Protein AF-Q090S7-F1 (afdb_monomer)

Organism: Stigmatella aurantiaca (strain DW4/3-1) (NCBI:txid378806)

Mean predicted aligned error: 11.36 Å

InterPro domains:
  IPR011989 Armadillo-like helical [G3DSA:1.25.10.10] (69-239)
  IPR016024 Armadillo-type fold [SSF48371] (93-215)

Structure (mmCIF, N/CA/C/O backbone):
data_AF-Q090S7-F1
#
_entry.id   AF-Q090S7-F1
#
loop_
_atom_site.group_PDB
_atom_site.id
_atom_site.type_symbol
_atom_site.label_atom_id
_atom_site.label_alt_id
_atom_site.label_comp_id
_atom_site.label_asym_id
_atom_site.label_entity_id
_atom_site.label_seq_id
_atom_site.pdbx_PDB_ins_code
_atom_site.Cartn_x
_atom_site.Cartn_y
_atom_site.Cartn_z
_atom_site.occupancy
_atom_site.B_iso_or_equiv
_atom_site.auth_seq_id
_atom_site.auth_comp_id
_atom_site.auth_asym_id
_atom_site.auth_atom_id
_atom_site.pdbx_PDB_model_num
ATOM 1 N N . MET A 1 1 ? 1.433 -9.377 -43.736 1.00 37.47 1 MET A N 1
ATOM 2 C CA . MET A 1 1 ? 1.758 -10.813 -43.854 1.00 37.47 1 MET A CA 1
ATOM 3 C C . MET A 1 1 ? 2.656 -11.181 -42.688 1.00 37.47 1 MET A C 1
ATOM 5 O O . MET A 1 1 ? 3.766 -10.671 -42.627 1.00 37.47 1 MET A O 1
ATOM 9 N N . ARG A 1 2 ? 2.155 -11.961 -41.722 1.00 38.75 2 ARG A N 1
ATOM 10 C CA . ARG A 1 2 ? 3.021 -12.637 -40.747 1.00 38.75 2 ARG A CA 1
ATOM 11 C C . ARG A 1 2 ? 3.728 -13.763 -41.515 1.00 38.75 2 ARG A C 1
ATOM 13 O O . ARG A 1 2 ? 3.031 -14.454 -42.251 1.00 38.75 2 ARG A O 1
ATOM 20 N N . PRO A 1 3 ? 5.058 -13.921 -41.447 1.00 46.69 3 PRO A N 1
ATOM 21 C CA . PRO A 1 3 ? 5.683 -15.115 -41.988 1.00 46.69 3 PRO A CA 1
ATOM 22 C C . PRO A 1 3 ? 5.254 -16.281 -41.092 1.00 46.69 3 PRO A C 1
ATOM 24 O O . PRO A 1 3 ? 5.598 -16.301 -39.915 1.00 46.69 3 PRO A O 1
ATOM 27 N N . ASP A 1 4 ? 4.494 -17.228 -41.638 1.00 47.59 4 ASP A N 1
ATOM 28 C CA . ASP A 1 4 ? 4.005 -18.429 -40.939 1.00 47.59 4 ASP A CA 1
ATOM 29 C C . ASP A 1 4 ? 5.113 -19.469 -40.653 1.00 47.59 4 ASP A C 1
ATOM 31 O O . ASP A 1 4 ? 4.832 -20.613 -40.309 1.00 47.59 4 ASP A O 1
ATOM 35 N N . PHE A 1 5 ? 6.388 -19.081 -40.751 1.00 56.03 5 PHE A N 1
ATOM 36 C CA . PHE A 1 5 ? 7.505 -19.874 -40.248 1.00 56.03 5 PHE A CA 1
ATOM 37 C C . PHE A 1 5 ? 7.880 -19.365 -38.861 1.00 56.03 5 PHE A C 1
ATOM 39 O O . PHE A 1 5 ? 8.678 -18.441 -38.703 1.00 56.03 5 PHE A O 1
ATOM 46 N N . VAL A 1 6 ? 7.277 -19.979 -37.845 1.00 60.69 6 VAL A N 1
ATOM 47 C CA . VAL A 1 6 ? 7.811 -19.925 -36.487 1.00 60.69 6 VAL A CA 1
ATOM 48 C C . VAL A 1 6 ? 9.142 -20.672 -36.521 1.00 60.69 6 VAL A C 1
ATOM 50 O O . VAL A 1 6 ? 9.173 -21.898 -36.526 1.00 60.69 6 VAL A O 1
ATOM 53 N N . ASP A 1 7 ? 10.238 -19.928 -36.642 1.00 76.06 7 ASP A N 1
ATOM 54 C CA . ASP A 1 7 ? 11.586 -20.486 -36.608 1.00 76.06 7 ASP A CA 1
ATOM 55 C C . ASP A 1 7 ? 11.808 -21.152 -35.240 1.00 76.06 7 ASP A C 1
ATOM 57 O O . ASP A 1 7 ? 11.792 -20.487 -34.196 1.00 76.06 7 ASP A O 1
ATOM 61 N N . GLU A 1 8 ? 11.980 -22.478 -35.246 1.00 83.19 8 GLU A N 1
ATOM 62 C CA . GLU A 1 8 ? 12.163 -23.294 -34.042 1.00 83.19 8 GLU A CA 1
ATOM 63 C C . GLU A 1 8 ? 13.305 -22.770 -33.164 1.00 83.19 8 GLU A C 1
ATOM 65 O O . GLU A 1 8 ? 13.221 -22.853 -31.938 1.00 83.19 8 GLU A O 1
ATOM 70 N N . ALA A 1 9 ? 14.340 -22.163 -33.760 1.00 82.94 9 ALA A N 1
ATOM 71 C CA . ALA A 1 9 ? 15.466 -21.609 -33.019 1.00 82.94 9 ALA A CA 1
ATOM 72 C C . ALA A 1 9 ? 15.075 -20.393 -32.162 1.00 82.94 9 ALA A C 1
ATOM 74 O O . ALA A 1 9 ? 15.676 -20.163 -31.109 1.00 82.94 9 ALA A O 1
ATOM 75 N N . TRP A 1 10 ? 14.083 -19.605 -32.589 1.00 85.44 10 TRP A N 1
ATOM 76 C CA . TRP A 1 10 ? 13.577 -18.479 -31.805 1.00 85.44 10 TRP A CA 1
ATOM 77 C C . TRP A 1 10 ? 12.694 -18.948 -30.647 1.00 85.44 10 TRP A C 1
ATOM 79 O O . TRP A 1 10 ? 12.924 -18.521 -29.514 1.00 85.44 10 TRP A O 1
ATOM 89 N N . GLU A 1 11 ? 11.724 -19.832 -30.901 1.00 87.62 11 GLU A N 1
ATOM 90 C CA . GLU A 1 11 ? 10.866 -20.360 -29.829 1.00 87.62 11 GLU A CA 1
ATOM 91 C C . GLU A 1 11 ? 11.691 -21.114 -28.788 1.00 87.62 11 GLU A C 1
ATOM 93 O O . GLU A 1 11 ? 11.470 -20.973 -27.584 1.00 87.62 11 GLU A O 1
ATOM 98 N N . ASP A 1 12 ? 12.701 -21.865 -29.226 1.00 90.00 12 ASP A N 1
ATOM 99 C CA . ASP A 1 12 ? 13.604 -22.538 -28.307 1.00 90.00 12 ASP A CA 1
ATOM 100 C C . ASP A 1 12 ? 14.390 -21.548 -27.437 1.00 90.00 12 ASP A C 1
ATOM 102 O O . ASP A 1 12 ? 14.407 -21.673 -26.209 1.00 90.00 12 ASP A O 1
ATOM 106 N N . ALA A 1 13 ? 14.959 -20.497 -28.036 1.00 90.69 13 ALA A N 1
ATOM 107 C CA . ALA A 1 13 ? 15.647 -19.451 -27.286 1.00 90.69 13 ALA A CA 1
ATOM 108 C C . ALA A 1 13 ? 14.707 -18.705 -26.324 1.00 90.69 13 ALA A C 1
ATOM 110 O O . ALA A 1 13 ? 15.123 -18.345 -25.222 1.00 90.69 13 ALA A O 1
ATOM 111 N N . ARG A 1 14 ? 13.443 -18.491 -26.711 1.00 91.31 14 ARG A N 1
ATOM 112 C CA . ARG A 1 14 ? 12.418 -17.848 -25.880 1.00 91.31 14 ARG A CA 1
ATOM 113 C C . ARG A 1 14 ? 12.047 -18.712 -24.679 1.00 91.31 14 ARG A C 1
ATOM 115 O O . ARG A 1 14 ? 11.998 -18.191 -23.568 1.00 91.31 14 ARG A O 1
ATOM 122 N N . ARG A 1 15 ? 11.841 -20.019 -24.872 1.00 92.88 15 ARG A N 1
ATOM 123 C CA . ARG A 1 15 ? 11.535 -20.969 -23.785 1.00 92.88 15 ARG A CA 1
ATOM 124 C C . ARG A 1 15 ? 12.667 -21.084 -22.766 1.00 92.88 15 ARG A C 1
ATOM 126 O O . ARG A 1 15 ? 12.407 -21.278 -21.583 1.00 92.88 15 ARG A O 1
ATOM 133 N N . HIS A 1 16 ? 13.912 -20.931 -23.210 1.00 94.06 16 HIS A N 1
ATOM 134 C CA . HIS A 1 16 ? 15.096 -20.994 -22.349 1.00 94.06 16 HIS A CA 1
ATOM 135 C C . HIS A 1 16 ? 15.574 -19.621 -21.842 1.00 94.06 16 HIS A C 1
ATOM 137 O O . HIS A 1 16 ? 16.568 -19.540 -21.104 1.00 94.06 16 HIS A O 1
ATOM 143 N N . ALA A 1 17 ? 14.894 -18.533 -22.216 1.00 95.38 17 ALA A N 1
ATOM 144 C CA . ALA A 1 17 ? 15.230 -17.191 -21.768 1.00 95.38 17 ALA A CA 1
ATOM 145 C C . ALA A 1 17 ? 14.961 -17.061 -20.266 1.00 95.38 17 ALA A C 1
ATOM 147 O O . ALA A 1 17 ? 13.863 -17.311 -19.778 1.00 95.38 17 ALA A O 1
ATOM 148 N N . ARG A 1 18 ? 15.997 -16.666 -19.527 1.00 97.25 18 ARG A N 1
ATOM 149 C CA . ARG A 1 18 ? 15.957 -16.546 -18.071 1.00 97.25 18 ARG A CA 1
ATOM 150 C C . ARG A 1 18 ? 16.091 -15.074 -17.671 1.00 97.25 18 ARG A C 1
ATOM 152 O O . ARG A 1 18 ? 17.114 -14.479 -18.024 1.00 97.25 18 ARG A O 1
ATOM 159 N N . PRO A 1 19 ? 15.107 -14.479 -16.970 1.00 96.19 19 PRO A N 1
ATOM 160 C CA . PRO A 1 19 ? 15.113 -13.051 -16.628 1.00 96.19 19 PRO A CA 1
ATOM 161 C C . PRO A 1 19 ? 16.243 -12.653 -15.662 1.00 96.19 19 PRO A C 1
ATOM 163 O O . PRO A 1 19 ? 16.649 -11.493 -15.614 1.00 96.19 19 PRO A O 1
ATOM 166 N N . ASP A 1 20 ? 16.797 -13.620 -14.934 1.00 96.38 20 ASP A N 1
ATOM 167 C CA . ASP A 1 20 ? 17.920 -13.479 -14.008 1.00 96.38 20 ASP A CA 1
ATOM 168 C C . ASP A 1 20 ? 19.297 -13.631 -14.681 1.00 96.38 20 ASP A C 1
ATOM 170 O O . ASP A 1 20 ? 20.325 -13.339 -14.068 1.00 96.38 20 ASP A O 1
ATOM 174 N N . GLN A 1 21 ? 19.356 -14.015 -15.965 1.00 97.50 21 GLN A N 1
ATOM 175 C CA . GLN A 1 21 ? 20.612 -14.283 -16.673 1.00 97.50 21 GLN A CA 1
ATOM 176 C C . GLN A 1 21 ? 20.752 -13.477 -17.971 1.00 97.50 21 GLN A C 1
ATOM 178 O O . GLN A 1 21 ? 20.300 -13.893 -19.039 1.00 97.50 21 GLN A O 1
ATOM 183 N N . LEU A 1 22 ? 21.524 -12.384 -17.923 1.00 97.19 22 LEU A N 1
ATOM 184 C CA . LEU A 1 22 ? 21.774 -11.516 -19.086 1.00 97.19 22 LEU A CA 1
ATOM 185 C C . LEU A 1 22 ? 22.360 -12.275 -20.290 1.00 97.19 22 LEU A C 1
ATOM 187 O O . LEU A 1 22 ? 22.026 -11.979 -21.433 1.00 97.19 22 LEU A O 1
ATOM 191 N N . ALA A 1 23 ? 23.213 -13.277 -20.054 1.00 96.94 23 ALA A N 1
ATOM 192 C CA . ALA A 1 23 ? 23.755 -14.118 -21.123 1.00 96.94 23 ALA A CA 1
ATOM 193 C C . ALA A 1 23 ? 22.663 -14.935 -21.838 1.00 96.94 23 ALA A C 1
ATOM 195 O O . ALA A 1 23 ? 22.753 -15.134 -23.048 1.00 96.94 23 ALA A O 1
ATOM 196 N N . SER A 1 24 ? 21.623 -15.373 -21.116 1.00 96.94 24 SER A N 1
ATOM 197 C CA . SER A 1 24 ? 20.470 -16.049 -21.719 1.00 96.94 24 SER A CA 1
ATOM 198 C C . SER A 1 24 ? 19.667 -15.090 -22.594 1.00 96.94 24 SER A C 1
ATOM 200 O O . SER A 1 24 ? 19.381 -15.399 -23.749 1.00 96.94 24 SER A O 1
ATOM 202 N N . LEU A 1 25 ? 19.412 -13.875 -22.102 1.00 97.50 25 LEU A N 1
ATOM 203 C CA . LEU A 1 25 ? 18.693 -12.852 -22.866 1.00 97.50 25 LEU A CA 1
ATOM 204 C C . LEU A 1 25 ? 19.475 -12.371 -24.099 1.00 97.50 25 LEU A C 1
ATOM 206 O O . LEU A 1 25 ? 18.881 -12.093 -25.135 1.00 97.50 25 LEU A O 1
ATOM 210 N N . ARG A 1 26 ? 20.812 -12.350 -24.043 1.00 96.75 26 ARG A N 1
ATOM 211 C CA . ARG A 1 26 ? 21.661 -12.077 -25.217 1.00 96.75 26 ARG A CA 1
ATOM 212 C C . ARG A 1 26 ? 21.597 -13.185 -26.269 1.00 96.75 26 ARG A C 1
ATOM 214 O O . ARG A 1 26 ? 21.623 -12.885 -27.458 1.00 96.75 26 ARG A O 1
ATOM 221 N N . ARG A 1 27 ? 21.484 -14.457 -25.868 1.00 95.44 27 ARG A N 1
ATOM 222 C CA . ARG A 1 27 ? 21.245 -15.557 -26.824 1.00 95.44 27 ARG A CA 1
ATOM 223 C C . ARG A 1 27 ? 19.881 -15.420 -27.499 1.00 95.44 27 ARG A C 1
ATOM 225 O O . ARG A 1 27 ? 19.795 -15.629 -28.707 1.00 95.44 27 ARG A O 1
ATOM 232 N N . LEU A 1 28 ? 18.853 -15.022 -26.744 1.00 95.25 28 LEU A N 1
ATOM 233 C CA . LEU A 1 28 ? 17.538 -14.690 -27.296 1.00 95.25 28 LEU A CA 1
ATOM 234 C C . LEU A 1 28 ? 17.637 -13.542 -28.312 1.00 95.25 28 LEU A C 1
ATOM 236 O O . LEU A 1 28 ? 17.172 -13.688 -29.438 1.00 95.25 28 LEU A O 1
ATOM 240 N N . GLU A 1 29 ? 18.309 -12.443 -27.964 1.00 94.56 29 GLU A N 1
ATOM 241 C CA . GLU A 1 29 ? 18.559 -11.322 -28.883 1.00 94.56 29 GLU A CA 1
ATOM 242 C C . GLU A 1 29 ? 19.267 -11.782 -30.173 1.00 94.56 29 GLU A C 1
ATOM 244 O O . GLU A 1 29 ? 18.841 -11.446 -31.276 1.00 94.56 29 GLU A O 1
ATOM 2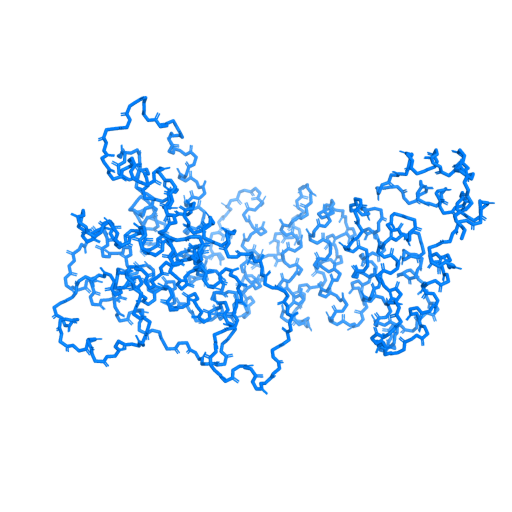49 N N . GLN A 1 30 ? 20.305 -12.616 -30.067 1.00 93.25 30 GLN A N 1
ATOM 250 C CA . GLN A 1 30 ? 21.017 -13.165 -31.228 1.00 93.25 30 GLN A CA 1
ATOM 251 C C . GLN A 1 30 ? 20.150 -14.091 -32.091 1.00 93.25 30 GLN A C 1
ATOM 253 O O . GLN A 1 30 ? 20.327 -14.137 -33.308 1.00 93.25 30 GLN A O 1
ATOM 258 N N . ALA A 1 31 ? 19.236 -14.860 -31.492 1.00 92.81 31 ALA A N 1
ATOM 259 C CA . ALA A 1 31 ? 18.265 -15.651 -32.245 1.00 92.81 31 ALA A CA 1
ATOM 260 C C . ALA A 1 31 ? 17.322 -14.734 -33.040 1.00 92.81 31 ALA A C 1
ATOM 262 O O . ALA A 1 31 ? 17.132 -14.945 -34.234 1.00 92.81 31 ALA A O 1
ATOM 263 N N . LEU A 1 32 ? 16.824 -13.651 -32.438 1.00 90.19 32 LEU A N 1
ATOM 264 C CA . LEU A 1 32 ? 15.970 -12.674 -33.128 1.00 90.19 32 LEU A CA 1
ATOM 265 C C . LEU A 1 32 ? 16.666 -12.025 -34.325 1.00 90.19 32 LEU A C 1
ATOM 267 O O . LEU A 1 32 ? 16.076 -11.910 -35.394 1.00 90.19 32 LEU A O 1
ATOM 271 N N . VAL A 1 33 ? 17.939 -11.654 -34.167 1.00 90.62 33 VAL A N 1
ATOM 272 C CA . VAL A 1 33 ? 18.733 -11.094 -35.269 1.00 90.62 33 VAL A CA 1
ATOM 273 C C . VAL A 1 33 ? 18.883 -12.103 -36.410 1.00 90.62 33 VAL A C 1
ATOM 275 O O . VAL A 1 33 ? 18.708 -11.732 -37.567 1.00 90.62 33 VAL A O 1
ATOM 278 N N . ARG A 1 34 ? 19.157 -13.379 -36.103 1.00 92.31 34 ARG A N 1
ATOM 279 C CA . ARG A 1 34 ? 19.299 -14.442 -37.117 1.00 92.31 34 ARG A CA 1
ATOM 280 C C . ARG A 1 34 ? 17.997 -14.732 -37.862 1.00 92.31 34 ARG A C 1
ATOM 282 O O . ARG A 1 34 ? 18.028 -14.926 -39.069 1.00 92.31 34 ARG A O 1
ATOM 289 N N . THR A 1 35 ? 16.877 -14.731 -37.146 1.00 91.19 35 THR A N 1
ATOM 290 C CA . THR A 1 35 ? 15.538 -14.998 -37.702 1.00 91.19 35 THR A CA 1
ATOM 291 C C . THR A 1 35 ? 14.926 -13.783 -38.406 1.00 91.19 35 THR A C 1
ATOM 293 O O . THR A 1 35 ? 13.879 -13.889 -39.041 1.00 91.19 35 THR A O 1
ATOM 296 N N . GLY A 1 36 ? 15.556 -12.607 -38.298 1.00 91.19 36 GLY A N 1
ATOM 297 C CA . GLY A 1 36 ? 15.023 -11.358 -38.838 1.00 91.19 36 GLY A CA 1
ATOM 298 C C . GLY A 1 36 ? 13.759 -10.873 -38.122 1.00 91.19 36 GLY A C 1
ATOM 299 O O . GLY A 1 36 ? 13.006 -10.080 -38.692 1.00 91.19 36 GLY A O 1
ATOM 300 N N . TRP A 1 37 ? 13.507 -11.336 -36.892 1.00 91.50 37 TRP A N 1
ATOM 301 C CA . TRP A 1 37 ? 12.331 -10.941 -36.124 1.00 91.50 37 TRP A CA 1
ATOM 302 C C . TRP A 1 37 ? 12.320 -9.436 -35.847 1.00 91.50 37 TRP A C 1
ATOM 304 O O . TRP A 1 37 ? 13.340 -8.823 -35.516 1.00 91.50 37 TRP A O 1
ATOM 314 N N . ARG A 1 38 ? 11.133 -8.835 -35.965 1.00 92.00 38 ARG A N 1
ATOM 315 C CA . ARG A 1 38 ? 10.913 -7.394 -35.833 1.00 92.00 38 ARG A CA 1
ATOM 316 C C . ARG A 1 38 ? 9.590 -7.119 -35.116 1.00 92.00 38 ARG A C 1
ATOM 318 O O . ARG A 1 38 ? 8.535 -7.526 -35.601 1.00 92.00 38 ARG A O 1
ATOM 325 N N . GLN A 1 39 ? 9.624 -6.349 -34.029 1.00 89.25 39 GLN A N 1
ATOM 326 C CA . GLN A 1 39 ? 8.426 -5.808 -33.384 1.00 89.25 39 GLN A CA 1
ATOM 327 C C . GLN A 1 39 ? 7.930 -4.616 -34.194 1.00 89.25 39 GLN A C 1
ATOM 329 O O . GLN A 1 39 ? 8.621 -3.602 -34.298 1.00 89.25 39 GLN A O 1
ATOM 334 N N . ARG A 1 40 ? 6.753 -4.749 -34.816 1.00 89.88 40 ARG A N 1
ATOM 335 C CA . ARG A 1 40 ? 6.168 -3.729 -35.711 1.00 89.88 40 ARG A CA 1
ATOM 336 C C . ARG A 1 40 ? 7.181 -3.160 -36.726 1.00 89.88 40 ARG A C 1
ATOM 338 O O . ARG A 1 40 ? 7.238 -1.959 -36.967 1.00 89.88 40 ARG A O 1
ATOM 345 N N . GLY A 1 41 ? 7.998 -4.040 -37.311 1.00 92.12 41 GLY A N 1
ATOM 346 C CA . GLY A 1 41 ? 8.968 -3.688 -38.357 1.00 92.12 41 GLY A CA 1
ATOM 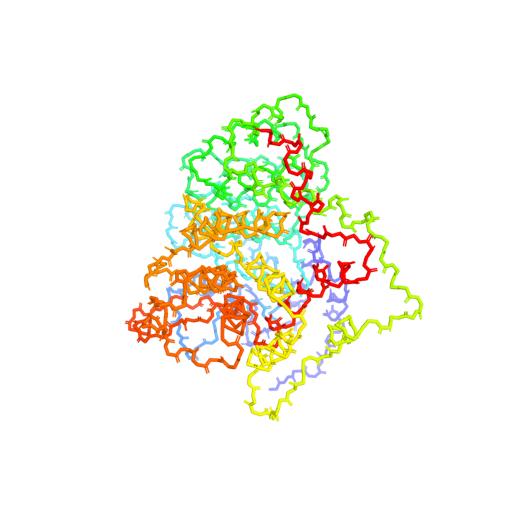347 C C . GLY A 1 41 ? 10.359 -3.258 -37.871 1.00 92.12 41 GLY A C 1
ATOM 348 O O . GLY A 1 41 ? 11.251 -3.098 -38.703 1.00 92.12 41 GLY A O 1
ATOM 349 N N . LYS A 1 42 ? 10.602 -3.149 -36.558 1.00 94.19 42 LYS A N 1
ATOM 350 C CA . LYS A 1 42 ? 11.914 -2.772 -36.004 1.00 94.19 42 LYS A CA 1
ATOM 351 C C . LYS A 1 42 ? 12.409 -3.747 -34.938 1.00 94.19 42 LYS A C 1
ATOM 353 O O . LYS A 1 42 ? 11.635 -4.427 -34.269 1.00 94.19 42 LYS A O 1
ATOM 358 N N . THR A 1 43 ? 13.720 -3.828 -34.788 1.00 95.00 43 THR A N 1
ATOM 359 C CA . THR A 1 43 ? 14.398 -4.546 -33.706 1.00 95.00 43 THR A CA 1
ATOM 360 C C . THR A 1 43 ? 14.357 -3.724 -32.412 1.00 95.00 43 THR A C 1
ATOM 362 O O . THR A 1 43 ? 14.213 -2.500 -32.470 1.00 95.00 43 THR A O 1
ATOM 365 N N . PRO A 1 44 ? 14.554 -4.337 -31.231 1.00 95.12 44 PRO A N 1
ATOM 366 C CA . PRO A 1 44 ? 14.646 -3.581 -29.982 1.00 95.12 44 PRO A CA 1
ATOM 367 C C . PRO A 1 44 ? 15.740 -2.498 -29.998 1.00 95.12 44 PRO A C 1
ATOM 369 O O . PRO A 1 44 ? 15.547 -1.417 -29.455 1.00 95.12 44 PRO A O 1
ATOM 372 N N . ARG A 1 45 ? 16.875 -2.725 -30.673 1.00 94.81 45 ARG A N 1
ATOM 373 C CA . ARG A 1 45 ? 17.946 -1.715 -30.797 1.00 94.81 45 ARG A CA 1
ATOM 374 C C . ARG A 1 45 ? 17.567 -0.542 -31.701 1.00 94.81 45 ARG A C 1
ATOM 376 O O . ARG A 1 45 ? 17.969 0.588 -31.428 1.00 94.81 45 ARG A O 1
ATOM 383 N N . GLU A 1 46 ? 16.793 -0.792 -32.752 1.00 94.25 46 GLU A N 1
ATOM 384 C CA . GLU A 1 46 ? 16.229 0.263 -33.603 1.00 94.25 46 GLU A CA 1
ATOM 385 C C . GLU A 1 46 ? 15.176 1.071 -32.828 1.00 94.25 46 GLU A C 1
ATOM 387 O O . GLU A 1 46 ? 15.254 2.296 -32.813 1.00 94.25 46 GLU A O 1
ATOM 392 N N . TRP A 1 47 ? 14.268 0.412 -32.093 1.00 94.56 47 TRP A N 1
ATOM 393 C CA . TRP A 1 47 ? 13.312 1.101 -31.212 1.00 94.56 47 TRP A CA 1
ATOM 394 C C . TRP A 1 47 ? 14.002 1.939 -30.136 1.00 94.56 47 TRP A C 1
ATOM 396 O O . TRP A 1 47 ? 13.616 3.078 -29.895 1.00 94.56 47 TRP A O 1
ATOM 406 N N . LEU A 1 48 ? 15.066 1.417 -29.528 1.00 92.56 48 LEU A N 1
ATOM 407 C CA . LEU A 1 48 ? 15.876 2.155 -28.564 1.00 92.56 48 LEU A CA 1
ATOM 408 C C . LEU A 1 48 ? 16.581 3.357 -29.206 1.00 92.56 48 LEU A C 1
ATOM 410 O O . LEU A 1 48 ? 16.663 4.422 -28.605 1.00 92.56 48 LEU A O 1
ATOM 414 N N . SER A 1 49 ? 17.058 3.217 -30.442 1.00 90.81 49 SER A N 1
ATOM 415 C CA . SER A 1 49 ? 17.660 4.327 -31.186 1.00 90.81 49 SER A CA 1
ATOM 416 C C . SER A 1 49 ? 16.626 5.416 -31.495 1.00 90.81 49 SER A C 1
ATOM 418 O O . SER A 1 49 ? 16.929 6.601 -31.392 1.00 90.81 49 SER A O 1
ATOM 420 N N . GLU A 1 50 ? 15.380 5.049 -31.796 1.00 90.19 50 GLU A N 1
ATOM 421 C CA . GLU A 1 50 ? 14.287 6.016 -31.955 1.00 90.19 50 GLU A CA 1
ATOM 422 C C . GLU A 1 50 ? 13.873 6.673 -30.645 1.00 90.19 50 GLU A C 1
ATOM 424 O O . GLU A 1 50 ? 13.648 7.883 -30.623 1.00 90.19 50 GLU A O 1
ATOM 429 N N . LEU A 1 51 ? 13.849 5.913 -29.547 1.00 86.31 51 LEU A N 1
ATOM 430 C CA . LEU A 1 51 ? 13.650 6.453 -28.204 1.00 86.31 51 LEU A CA 1
ATOM 431 C C . LEU A 1 51 ? 14.694 7.539 -27.900 1.00 86.31 51 LEU A C 1
ATOM 433 O O . LEU A 1 51 ? 14.357 8.613 -27.411 1.00 86.31 51 LEU A O 1
ATOM 437 N N . VAL A 1 52 ? 15.957 7.295 -28.268 1.00 83.62 52 VAL A N 1
ATOM 438 C CA . VAL A 1 52 ? 17.050 8.270 -28.132 1.00 83.62 52 VAL A CA 1
ATOM 439 C C . VAL A 1 52 ? 16.823 9.507 -28.998 1.00 83.62 52 VAL A C 1
ATOM 441 O O . VAL A 1 52 ? 17.205 10.608 -28.590 1.00 83.62 52 VAL A O 1
ATOM 444 N N . LEU A 1 53 ? 16.240 9.354 -30.190 1.00 81.56 53 LEU A N 1
ATOM 445 C CA . LEU A 1 53 ? 16.085 10.422 -31.179 1.00 81.56 53 LEU A CA 1
ATOM 446 C C . LEU A 1 53 ? 14.853 11.303 -30.960 1.00 81.56 53 LEU A C 1
ATOM 448 O O . LEU A 1 53 ? 14.940 12.487 -31.288 1.00 81.56 53 LEU A O 1
ATOM 452 N N . LEU A 1 54 ? 13.763 10.783 -30.391 1.00 75.38 54 LEU A N 1
ATOM 453 C CA . LEU A 1 54 ? 12.493 11.496 -30.237 1.00 75.38 54 LEU A CA 1
ATOM 454 C C . LEU A 1 54 ? 12.450 12.339 -28.949 1.00 75.38 54 LEU A C 1
ATOM 456 O O . LEU A 1 54 ? 12.336 11.795 -27.854 1.00 75.38 54 LEU A O 1
ATOM 460 N N . PRO A 1 55 ? 12.484 13.684 -29.039 1.00 56.19 55 PRO A N 1
ATOM 461 C CA . PRO A 1 55 ? 12.427 14.543 -27.859 1.00 56.19 55 PRO A CA 1
ATOM 462 C C . PRO A 1 55 ? 10.997 14.770 -27.334 1.00 56.19 55 PRO A C 1
ATOM 464 O O . PRO A 1 55 ? 10.848 15.369 -26.271 1.00 56.19 55 PRO A O 1
ATOM 467 N N . LYS A 1 56 ? 9.948 14.372 -28.076 1.00 62.62 56 LYS A N 1
ATOM 468 C CA . LYS A 1 56 ? 8.537 14.601 -27.721 1.00 62.62 56 LYS A CA 1
ATOM 469 C C . LYS A 1 56 ? 7.651 13.432 -28.153 1.00 62.62 56 LYS A C 1
ATOM 471 O O . LYS A 1 56 ? 7.815 12.912 -29.253 1.00 62.62 56 LYS A O 1
ATOM 476 N N . TYR A 1 57 ? 6.704 13.073 -27.288 1.00 60.66 57 TYR A N 1
ATOM 477 C CA . TYR A 1 57 ? 5.624 12.133 -27.581 1.00 60.66 57 TYR A CA 1
ATOM 478 C C . TYR A 1 57 ? 4.743 12.679 -28.712 1.00 60.66 57 TYR A C 1
ATOM 480 O O . TYR A 1 57 ? 4.326 13.839 -28.657 1.00 60.66 57 TYR A O 1
ATOM 488 N N . HIS A 1 58 ? 4.461 11.854 -29.721 1.00 59.69 58 HIS A N 1
ATOM 489 C CA . HIS A 1 58 ? 3.479 12.154 -30.759 1.00 59.69 58 HIS A CA 1
ATOM 490 C C . HIS A 1 58 ? 2.330 11.144 -30.634 1.00 59.69 58 HIS A C 1
ATOM 492 O O . HIS A 1 58 ? 2.602 9.944 -30.682 1.00 59.69 58 HIS A O 1
ATOM 498 N N . PRO A 1 59 ? 1.070 11.590 -30.475 1.00 61.88 59 PRO A N 1
ATOM 499 C CA . PRO A 1 59 ? -0.056 10.700 -30.175 1.00 61.88 59 PRO A CA 1
ATOM 500 C C . PRO A 1 59 ? -0.339 9.667 -31.275 1.00 61.88 59 PRO A C 1
ATOM 502 O O . PRO A 1 59 ? -0.829 8.584 -30.979 1.00 61.88 59 PRO A O 1
ATOM 505 N N . ASP A 1 60 ? 0.013 9.975 -32.526 1.00 68.19 60 ASP A N 1
ATOM 506 C CA . ASP A 1 60 ? -0.295 9.121 -33.684 1.00 68.19 60 ASP A CA 1
ATOM 507 C C . ASP A 1 60 ? 0.780 8.069 -34.012 1.00 68.19 60 ASP A C 1
ATOM 509 O O . ASP A 1 60 ? 0.587 7.232 -34.895 1.00 68.19 60 ASP A O 1
ATOM 513 N N . THR A 1 61 ? 1.931 8.099 -33.332 1.00 65.69 61 THR A N 1
ATOM 514 C CA . THR A 1 61 ? 3.017 7.129 -33.548 1.00 65.69 61 THR A CA 1
ATOM 515 C C . THR A 1 61 ? 3.148 6.203 -32.344 1.00 65.69 61 THR A C 1
ATOM 517 O O . THR A 1 61 ? 3.156 6.713 -31.223 1.00 65.69 61 THR A O 1
ATOM 520 N N . PRO A 1 62 ? 3.312 4.875 -32.534 1.00 70.81 62 PRO A N 1
ATOM 521 C CA . PRO A 1 62 ? 3.593 3.968 -31.427 1.00 70.81 62 PRO A CA 1
ATOM 522 C C . PRO A 1 62 ? 4.808 4.478 -30.658 1.00 70.81 62 PRO A C 1
ATOM 524 O O . PRO A 1 62 ? 5.878 4.662 -31.245 1.00 70.81 62 PRO A O 1
ATOM 527 N N . TYR A 1 63 ? 4.638 4.744 -29.366 1.00 86.00 63 TYR A N 1
ATOM 528 C CA . TYR A 1 63 ? 5.717 5.291 -28.565 1.00 86.00 63 TYR A CA 1
ATOM 529 C C . TYR A 1 63 ? 6.811 4.222 -28.409 1.00 86.00 63 TYR A C 1
ATOM 531 O O . TYR A 1 63 ? 6.495 3.085 -28.048 1.00 86.00 63 TYR A O 1
ATOM 539 N N . PRO A 1 64 ? 8.096 4.521 -28.692 1.00 90.19 64 PRO A N 1
ATOM 540 C CA . PRO A 1 64 ? 9.137 3.493 -28.695 1.00 90.19 64 PRO A CA 1
ATOM 541 C C . PRO A 1 64 ? 9.281 2.735 -27.371 1.00 90.19 64 PRO A C 1
ATOM 543 O O . PRO A 1 64 ? 9.635 1.560 -27.387 1.00 90.19 64 PRO A O 1
ATOM 546 N N . ALA A 1 65 ? 8.981 3.376 -26.236 1.00 89.50 65 ALA A N 1
ATOM 547 C CA . ALA A 1 65 ? 8.993 2.721 -24.930 1.00 89.50 65 ALA A CA 1
ATOM 548 C C . ALA A 1 65 ? 7.951 1.593 -24.846 1.00 89.50 65 ALA A C 1
ATOM 550 O O . ALA A 1 65 ? 8.283 0.497 -24.400 1.00 89.50 65 ALA A O 1
ATOM 551 N N . ASP A 1 66 ? 6.741 1.817 -25.362 1.00 90.75 66 ASP A N 1
ATOM 552 C CA . ASP A 1 66 ? 5.681 0.804 -25.397 1.00 90.75 66 ASP A CA 1
ATOM 553 C C . ASP A 1 66 ? 6.092 -0.369 -26.288 1.00 90.75 66 ASP A C 1
ATOM 555 O O . ASP A 1 66 ? 5.877 -1.525 -25.945 1.00 90.75 66 ASP A O 1
ATOM 559 N N . MET A 1 67 ? 6.757 -0.088 -27.414 1.00 94.75 67 MET A N 1
ATOM 560 C CA . MET A 1 67 ? 7.247 -1.135 -28.318 1.00 94.75 67 MET A CA 1
ATOM 561 C C . MET A 1 67 ? 8.356 -1.974 -27.677 1.00 94.75 67 MET A C 1
ATOM 563 O O . MET A 1 67 ? 8.422 -3.183 -27.895 1.00 94.75 67 MET A O 1
ATOM 567 N N . LEU A 1 68 ? 9.225 -1.347 -26.882 1.00 95.00 68 LEU A N 1
ATOM 568 C CA . LEU A 1 68 ? 10.252 -2.045 -26.112 1.00 95.00 68 LEU A CA 1
ATOM 569 C C . LEU A 1 68 ? 9.640 -2.876 -24.976 1.00 95.00 68 LEU A C 1
ATOM 571 O O . LEU A 1 68 ? 10.101 -3.990 -24.740 1.00 95.00 68 LEU A O 1
ATOM 575 N N . ALA A 1 69 ? 8.590 -2.376 -24.320 1.00 94.12 69 ALA A N 1
ATOM 576 C CA . ALA A 1 69 ? 7.847 -3.117 -23.304 1.00 94.12 69 ALA A CA 1
ATOM 577 C C . ALA A 1 69 ? 7.109 -4.326 -23.911 1.00 94.12 69 ALA A C 1
ATOM 579 O O . ALA A 1 69 ? 7.245 -5.439 -23.409 1.00 94.12 69 ALA A O 1
ATOM 580 N N . GLU A 1 70 ? 6.423 -4.145 -25.048 1.00 93.50 70 GLU A N 1
ATOM 581 C CA . GLU A 1 70 ? 5.774 -5.223 -25.816 1.00 93.50 70 GLU A CA 1
ATOM 582 C C . GLU A 1 70 ? 6.778 -6.290 -26.281 1.00 93.50 70 GLU A C 1
ATOM 584 O O . GLU A 1 70 ? 6.448 -7.475 -26.355 1.00 93.50 70 GLU A O 1
ATOM 589 N N . ALA A 1 71 ? 8.013 -5.888 -26.593 1.00 93.94 71 ALA A N 1
ATOM 590 C CA . ALA A 1 71 ? 9.083 -6.814 -26.949 1.00 93.94 71 ALA A CA 1
ATOM 591 C C . ALA A 1 71 ? 9.532 -7.684 -25.749 1.00 93.94 71 ALA A C 1
ATOM 593 O O . ALA A 1 71 ? 10.113 -8.757 -25.938 1.00 93.94 71 ALA A O 1
ATOM 594 N N . GLY A 1 72 ? 9.246 -7.271 -24.511 1.00 95.69 72 GLY A N 1
ATOM 595 C CA . GLY A 1 72 ? 9.495 -8.049 -23.302 1.00 95.69 72 GLY A CA 1
ATOM 596 C C . GLY A 1 72 ? 10.981 -8.338 -23.067 1.00 95.69 72 GLY A C 1
ATOM 597 O O . GLY A 1 72 ? 11.854 -7.494 -23.280 1.00 95.69 72 GLY A O 1
ATOM 598 N N . LEU A 1 73 ? 11.296 -9.572 -22.658 1.00 96.75 73 LEU A N 1
ATOM 599 C CA . LEU A 1 73 ? 12.658 -9.984 -22.284 1.00 96.75 73 LEU A CA 1
ATOM 600 C C . LEU A 1 73 ? 13.720 -9.774 -23.375 1.00 96.75 73 LEU A C 1
ATOM 602 O O . LEU A 1 73 ? 14.907 -9.681 -23.058 1.00 96.75 73 LEU A O 1
ATOM 606 N N . CYS A 1 74 ? 13.333 -9.680 -24.649 1.00 95.38 74 CYS A N 1
ATOM 607 C CA . CYS A 1 74 ? 14.302 -9.455 -25.715 1.00 95.38 74 CYS A CA 1
ATOM 608 C C . CYS A 1 74 ? 14.805 -8.009 -25.823 1.00 95.38 74 CYS A C 1
ATOM 610 O O . CYS A 1 74 ? 15.863 -7.784 -26.410 1.00 95.38 74 CYS A O 1
ATOM 612 N N . ALA A 1 75 ? 14.101 -7.040 -25.232 1.00 97.12 75 ALA A N 1
ATOM 613 C CA . ALA A 1 75 ? 14.570 -5.659 -25.157 1.00 97.12 75 ALA A CA 1
ATOM 614 C C . ALA A 1 75 ? 15.623 -5.453 -24.054 1.00 97.12 75 ALA A C 1
ATOM 616 O O . ALA A 1 75 ? 16.429 -4.524 -24.130 1.00 97.12 75 ALA A O 1
ATOM 617 N N . VAL A 1 76 ? 15.661 -6.337 -23.050 1.00 98.12 76 VAL A N 1
ATOM 618 C CA . VAL A 1 76 ? 16.494 -6.185 -21.846 1.00 98.12 76 VAL A CA 1
ATOM 619 C C . VAL A 1 76 ? 17.985 -6.008 -22.157 1.00 98.12 76 VAL A C 1
ATOM 621 O O . VAL A 1 76 ? 18.574 -5.092 -21.582 1.00 98.12 76 VAL A O 1
ATOM 624 N N . PRO A 1 77 ? 18.635 -6.785 -23.052 1.00 97.94 77 PRO A N 1
ATOM 625 C CA . PRO A 1 77 ? 20.048 -6.568 -23.365 1.00 97.94 77 PRO A CA 1
ATOM 626 C C . PRO A 1 77 ? 20.337 -5.164 -23.903 1.00 97.94 77 PRO A C 1
ATOM 628 O O . PRO A 1 77 ? 21.283 -4.522 -23.450 1.00 97.94 77 PRO A O 1
ATOM 631 N N . ALA A 1 78 ? 19.496 -4.665 -24.813 1.00 96.44 78 ALA A N 1
ATOM 632 C CA . ALA A 1 78 ? 19.644 -3.336 -25.394 1.00 96.44 78 ALA A CA 1
ATOM 633 C C . ALA A 1 78 ? 19.455 -2.234 -24.336 1.00 96.44 78 ALA A C 1
ATOM 635 O O . ALA A 1 78 ? 20.263 -1.308 -24.259 1.00 96.44 78 ALA A O 1
ATOM 636 N N . LEU A 1 79 ? 18.442 -2.369 -23.472 1.00 97.06 79 LEU A N 1
ATOM 637 C CA . LEU A 1 79 ? 18.182 -1.445 -22.362 1.00 97.06 79 LEU A CA 1
ATOM 638 C C . LEU A 1 79 ? 19.339 -1.437 -21.350 1.00 97.06 79 LEU A C 1
ATOM 640 O O . LEU A 1 79 ? 19.815 -0.376 -20.952 1.00 97.06 79 LEU A O 1
ATOM 644 N N . VAL A 1 80 ? 19.849 -2.614 -20.971 1.00 97.62 80 VAL A N 1
ATOM 645 C CA . VAL A 1 80 ? 21.003 -2.759 -20.068 1.00 97.62 80 VAL A CA 1
ATOM 646 C C . VAL A 1 80 ? 22.262 -2.131 -20.667 1.00 97.62 80 VAL A C 1
ATOM 648 O O . VAL A 1 80 ? 23.005 -1.452 -19.953 1.00 97.62 80 VAL A O 1
ATOM 651 N N . ASP A 1 81 ? 22.508 -2.329 -21.963 1.00 95.06 81 ASP A N 1
ATOM 652 C CA . ASP A 1 81 ? 23.640 -1.719 -22.656 1.00 95.06 81 ASP A CA 1
ATOM 653 C C . ASP A 1 81 ? 23.497 -0.179 -22.683 1.00 95.06 81 ASP A C 1
ATOM 655 O O . ASP A 1 81 ? 24.462 0.527 -22.373 1.00 95.06 81 ASP A O 1
ATOM 659 N N . ALA A 1 82 ? 22.298 0.363 -22.943 1.00 93.31 82 ALA A N 1
ATOM 660 C CA . ALA A 1 82 ? 22.041 1.809 -22.880 1.00 93.31 82 ALA A CA 1
ATOM 661 C C . ALA A 1 82 ? 22.284 2.389 -21.482 1.00 93.31 82 ALA A C 1
ATOM 663 O O . ALA A 1 82 ? 22.991 3.390 -21.345 1.00 93.31 82 ALA A O 1
ATOM 664 N N . LEU A 1 83 ? 21.810 1.719 -20.427 1.00 93.75 83 LEU A N 1
ATOM 665 C CA . LEU A 1 83 ? 22.078 2.127 -19.045 1.00 93.75 83 LEU A CA 1
ATOM 666 C C . LEU A 1 83 ? 23.573 2.093 -18.684 1.00 93.75 83 LEU A C 1
ATOM 668 O O . LEU A 1 83 ? 24.005 2.805 -17.781 1.00 93.75 83 LEU A O 1
ATOM 672 N N . ARG A 1 84 ? 24.399 1.303 -19.374 1.00 90.38 84 ARG A N 1
ATOM 673 C CA . ARG A 1 84 ? 25.853 1.231 -19.128 1.00 90.38 84 ARG A CA 1
ATOM 674 C C . ARG A 1 84 ? 26.682 2.129 -20.039 1.00 90.38 84 ARG A C 1
ATOM 676 O O . ARG A 1 84 ? 27.874 2.315 -19.790 1.00 90.38 84 ARG A O 1
ATOM 683 N N . THR A 1 85 ? 26.089 2.667 -21.097 1.00 83.75 85 THR A N 1
ATOM 684 C CA . THR A 1 85 ? 26.829 3.389 -22.129 1.00 83.75 85 THR A CA 1
ATOM 685 C C . THR A 1 85 ? 27.429 4.676 -21.565 1.00 83.75 85 THR A C 1
ATOM 687 O O . THR A 1 85 ? 26.716 5.543 -21.066 1.00 83.75 85 THR A O 1
ATOM 690 N N . LYS A 1 86 ? 28.760 4.802 -21.658 1.00 66.25 86 LYS A N 1
ATOM 691 C CA . LYS A 1 86 ? 29.520 6.000 -21.245 1.00 66.25 86 LYS A CA 1
ATOM 692 C C . LYS A 1 86 ? 29.473 7.138 -22.268 1.00 66.25 86 LYS A C 1
ATOM 694 O O . LYS A 1 86 ? 29.881 8.245 -21.952 1.00 66.25 86 LYS A O 1
ATOM 699 N N . GLN A 1 87 ? 29.041 6.848 -23.498 1.00 60.25 87 GLN A N 1
ATOM 700 C CA . GLN A 1 87 ? 28.989 7.818 -24.601 1.00 60.25 87 GLN A CA 1
ATOM 701 C C . GLN A 1 87 ? 27.905 8.881 -24.405 1.00 60.25 87 GLN A C 1
ATOM 703 O O . GLN A 1 87 ? 27.924 9.910 -25.073 1.00 60.25 87 GLN A O 1
ATOM 708 N N . LEU A 1 88 ? 26.963 8.637 -23.497 1.00 62.94 88 LEU A N 1
ATOM 709 C CA . LEU A 1 88 ? 25.962 9.615 -23.128 1.00 62.94 88 LEU A CA 1
ATOM 710 C C . LEU A 1 88 ? 26.514 10.479 -21.986 1.00 62.94 88 LEU A C 1
ATOM 712 O O . LEU A 1 88 ? 26.986 9.943 -20.984 1.00 62.94 88 LEU A O 1
ATOM 716 N N . ASP A 1 89 ? 26.488 11.803 -22.158 1.00 70.06 89 ASP A N 1
ATOM 717 C CA . ASP A 1 89 ? 26.939 12.749 -21.134 1.00 70.06 89 ASP A CA 1
ATOM 718 C C . ASP A 1 89 ? 25.970 12.723 -19.936 1.00 70.06 89 ASP A C 1
ATOM 720 O O . ASP A 1 89 ? 24.849 13.218 -20.068 1.00 70.06 89 ASP A O 1
ATOM 724 N N . PRO A 1 90 ? 26.387 12.239 -18.751 1.00 61.47 90 PRO A N 1
ATOM 725 C CA . PRO A 1 90 ? 25.523 12.127 -17.575 1.00 61.47 90 PRO A CA 1
ATOM 726 C C . PRO A 1 90 ? 25.059 13.473 -17.009 1.00 61.47 90 PRO A C 1
ATOM 728 O O . PRO A 1 90 ? 24.187 13.507 -16.138 1.00 61.47 90 PRO A O 1
ATOM 731 N N . ARG A 1 91 ? 25.644 14.590 -17.462 1.00 70.81 91 ARG A N 1
ATOM 732 C CA . ARG A 1 91 ? 25.187 15.948 -17.137 1.00 70.81 91 ARG A CA 1
ATOM 733 C C . ARG A 1 91 ? 24.164 16.474 -18.143 1.00 70.81 91 ARG A C 1
ATOM 735 O O . ARG A 1 91 ? 23.482 17.460 -17.858 1.00 70.81 91 ARG A O 1
ATOM 742 N N . SER A 1 92 ? 24.005 15.809 -19.285 1.00 82.44 92 SER A N 1
ATOM 743 C CA . SER A 1 92 ? 22.990 16.143 -20.272 1.00 82.44 92 SER A CA 1
ATOM 744 C C . SER A 1 92 ? 21.607 15.725 -19.780 1.00 82.44 92 SER A C 1
ATOM 746 O O . SER A 1 92 ? 21.351 14.565 -19.446 1.00 82.44 92 SER A O 1
ATOM 748 N N . LYS A 1 93 ? 20.664 16.674 -19.800 1.00 81.12 93 LYS A N 1
ATOM 749 C CA . LYS A 1 93 ? 19.244 16.400 -19.518 1.00 81.12 93 LYS A CA 1
ATOM 750 C C . LYS A 1 93 ? 18.686 15.309 -20.437 1.00 81.12 93 LYS A C 1
ATOM 752 O O . LYS A 1 93 ? 17.850 14.523 -20.005 1.00 81.12 93 LYS A O 1
ATOM 757 N N . ARG A 1 94 ? 19.169 15.248 -21.684 1.00 82.94 94 ARG A N 1
ATOM 758 C CA . ARG A 1 94 ? 18.742 14.251 -22.672 1.00 82.94 94 ARG A CA 1
ATOM 759 C C . ARG A 1 94 ? 19.187 12.842 -22.286 1.00 82.94 94 ARG A C 1
ATOM 761 O O . ARG A 1 94 ? 18.371 11.935 -22.343 1.00 82.94 94 ARG A O 1
ATOM 768 N N . ASP A 1 95 ? 20.436 12.670 -21.850 1.00 84.50 95 ASP A N 1
ATOM 769 C CA . ASP A 1 95 ? 20.929 11.365 -21.382 1.00 84.50 95 ASP A CA 1
ATOM 770 C C . ASP A 1 95 ? 20.119 10.867 -20.183 1.00 84.50 95 ASP A C 1
ATOM 772 O O . ASP A 1 95 ? 19.604 9.753 -20.168 1.00 84.50 95 ASP A O 1
ATOM 776 N N . THR A 1 96 ? 19.936 11.744 -19.196 1.00 86.00 96 THR A N 1
ATOM 777 C CA . THR A 1 96 ? 19.126 11.443 -18.014 1.00 86.00 96 THR A CA 1
ATOM 778 C C . THR A 1 96 ? 17.723 10.962 -18.390 1.00 86.00 96 THR A C 1
ATOM 780 O O . THR A 1 96 ? 17.237 10.004 -17.792 1.00 86.00 96 THR A O 1
ATOM 783 N N . LEU A 1 97 ? 17.080 11.618 -19.362 1.00 86.38 97 LEU A N 1
ATOM 784 C CA . LEU A 1 97 ? 15.744 11.252 -19.825 1.00 86.38 97 LEU A CA 1
ATOM 785 C C . LEU A 1 97 ? 15.734 9.876 -20.502 1.00 86.38 97 LEU A C 1
ATOM 787 O O . LEU A 1 97 ? 14.898 9.049 -20.163 1.00 86.38 97 LEU A O 1
ATOM 791 N N . ILE A 1 98 ? 16.694 9.607 -21.391 1.00 88.94 98 ILE A N 1
ATOM 792 C CA . ILE A 1 98 ? 16.827 8.308 -22.070 1.00 88.94 98 ILE A CA 1
ATOM 793 C C . ILE A 1 98 ? 17.009 7.186 -21.046 1.00 88.94 98 ILE A C 1
ATOM 795 O O . ILE A 1 98 ? 16.362 6.143 -21.132 1.00 88.94 98 ILE A O 1
ATOM 799 N N . ARG A 1 99 ? 17.871 7.398 -20.046 1.00 93.19 99 ARG A N 1
ATOM 800 C CA . ARG A 1 99 ? 18.075 6.430 -18.964 1.00 93.19 99 ARG A CA 1
ATOM 801 C C . ARG A 1 99 ? 16.803 6.227 -18.155 1.00 93.19 99 ARG A C 1
ATOM 803 O O . ARG A 1 99 ? 16.479 5.083 -17.871 1.00 93.19 99 ARG A O 1
ATOM 810 N N . ALA A 1 100 ? 16.081 7.296 -17.820 1.00 91.69 100 ALA A N 1
ATOM 811 C CA . ALA A 1 100 ? 14.820 7.197 -17.088 1.00 91.69 100 ALA A CA 1
ATOM 812 C C . ALA A 1 100 ? 13.790 6.370 -17.870 1.00 91.69 100 ALA A C 1
ATOM 814 O O . ALA A 1 100 ? 13.254 5.412 -17.328 1.00 91.69 100 ALA A O 1
ATOM 815 N N . GLN A 1 101 ? 13.630 6.630 -19.170 1.00 92.31 101 GLN A N 1
ATOM 816 C CA . GLN A 1 101 ? 12.766 5.824 -20.036 1.00 92.31 101 GLN A CA 1
ATOM 817 C C . GLN A 1 101 ? 13.215 4.356 -20.087 1.00 92.31 101 GLN A C 1
ATOM 819 O O . GLN A 1 101 ? 12.386 3.456 -20.023 1.00 92.31 101 GLN A O 1
ATOM 824 N N . CYS A 1 102 ? 14.523 4.079 -20.149 1.00 95.44 102 CYS A N 1
ATOM 825 C CA . CYS A 1 102 ? 15.015 2.699 -20.093 1.00 95.44 102 CYS A CA 1
ATOM 826 C C . CYS A 1 102 ? 14.662 2.013 -18.764 1.00 95.44 102 CYS A C 1
ATOM 828 O O . CYS A 1 102 ? 14.327 0.831 -18.761 1.00 95.44 102 CYS A O 1
ATOM 830 N N . VAL A 1 103 ? 14.739 2.736 -17.642 1.00 96.62 103 VAL A N 1
ATOM 831 C CA . VAL A 1 103 ? 14.351 2.227 -16.319 1.00 96.62 103 VAL A CA 1
ATOM 832 C C . VAL A 1 103 ? 12.842 1.962 -16.247 1.00 96.62 103 VAL A C 1
ATOM 834 O O . VAL A 1 103 ? 12.453 0.899 -15.774 1.00 96.62 103 VAL A O 1
ATOM 837 N N . GLU A 1 104 ? 12.006 2.870 -16.756 1.00 93.94 104 GLU A N 1
ATOM 838 C CA . GLU A 1 104 ? 10.547 2.687 -16.860 1.00 93.94 104 GLU A CA 1
ATOM 839 C C . GLU A 1 104 ? 10.183 1.451 -17.686 1.00 93.94 104 GLU A C 1
ATOM 841 O O . GLU A 1 104 ? 9.395 0.622 -17.240 1.00 93.94 104 GLU A O 1
ATOM 846 N N . VAL A 1 105 ? 10.805 1.282 -18.856 1.00 96.00 105 VAL A N 1
ATOM 847 C CA . VAL A 1 105 ? 10.575 0.109 -19.710 1.00 96.00 105 VAL A CA 1
ATOM 848 C C . VAL A 1 105 ? 11.012 -1.178 -19.009 1.00 96.00 105 VAL A C 1
ATOM 850 O O . VAL A 1 105 ? 10.315 -2.182 -19.078 1.00 96.00 105 VAL A O 1
ATOM 853 N N . LEU A 1 106 ? 12.144 -1.180 -18.300 1.00 97.62 106 LEU A N 1
ATOM 854 C CA . LEU A 1 106 ? 12.561 -2.358 -17.531 1.00 97.62 106 LEU A CA 1
ATOM 855 C C . LEU A 1 106 ? 11.555 -2.731 -16.434 1.00 97.62 106 LEU A C 1
ATOM 857 O O . LEU A 1 106 ? 11.433 -3.913 -16.120 1.00 97.62 106 LEU A O 1
ATOM 861 N N . ALA A 1 107 ? 10.851 -1.750 -15.867 1.00 95.19 107 ALA A N 1
ATOM 862 C CA . ALA A 1 107 ? 9.840 -1.970 -14.840 1.00 95.19 107 ALA A CA 1
ATOM 863 C C . ALA A 1 107 ? 8.540 -2.581 -15.385 1.00 95.19 107 ALA A C 1
ATOM 865 O O . ALA A 1 107 ? 7.824 -3.231 -14.631 1.00 95.19 107 ALA A O 1
ATOM 866 N N . SER A 1 108 ? 8.233 -2.376 -16.670 1.00 95.25 108 SER A N 1
ATOM 867 C CA . SER A 1 108 ? 7.014 -2.887 -17.310 1.00 95.25 108 SER A CA 1
ATOM 868 C C . SER A 1 108 ? 7.187 -4.243 -18.002 1.00 95.25 108 SER A C 1
ATOM 870 O O . SER A 1 108 ? 6.208 -4.816 -18.477 1.00 95.25 108 SER A O 1
ATOM 872 N N . ILE A 1 109 ? 8.413 -4.774 -18.075 1.00 96.19 109 ILE A N 1
ATOM 873 C CA . ILE A 1 109 ? 8.689 -6.078 -18.688 1.00 96.19 109 ILE A CA 1
ATOM 874 C C . ILE A 1 109 ? 8.330 -7.212 -17.721 1.00 96.19 109 ILE A C 1
ATOM 876 O O . ILE A 1 109 ? 8.879 -7.310 -16.623 1.00 96.19 109 ILE A O 1
ATOM 880 N N . GLU A 1 110 ? 7.489 -8.134 -18.191 1.00 93.88 110 GLU A N 1
ATOM 881 C CA . GLU A 1 110 ? 7.144 -9.371 -17.489 1.00 93.88 110 GLU A CA 1
ATOM 882 C C . GLU A 1 110 ? 7.711 -10.614 -18.212 1.00 93.88 110 GLU A C 1
ATOM 884 O O . GLU A 1 110 ? 7.594 -10.722 -19.440 1.00 93.88 110 GLU A O 1
ATOM 889 N N . PRO A 1 111 ? 8.312 -11.582 -17.485 1.00 95.12 111 PRO A N 1
ATOM 890 C CA . PRO A 1 111 ? 8.635 -11.550 -16.051 1.00 95.12 111 PRO A CA 1
ATOM 891 C C . PRO A 1 111 ? 9.743 -10.525 -15.702 1.00 95.12 111 PRO A C 1
ATOM 893 O O . PRO A 1 111 ? 10.542 -10.188 -16.580 1.00 95.12 111 PRO A O 1
ATOM 896 N N . PRO A 1 112 ? 9.849 -10.074 -14.431 1.00 96.00 112 PRO A N 1
ATOM 897 C CA . PRO A 1 112 ? 10.770 -9.004 -14.040 1.00 96.00 112 PRO A CA 1
ATOM 898 C C . PRO A 1 112 ? 12.248 -9.332 -14.332 1.00 96.00 112 PRO A C 1
ATOM 900 O O . PRO A 1 112 ? 12.757 -10.344 -13.838 1.00 96.00 112 PRO A O 1
ATOM 903 N N . PRO A 1 113 ? 12.982 -8.495 -15.093 1.00 96.94 113 PRO A N 1
ATOM 904 C CA . PRO A 1 113 ? 14.335 -8.808 -15.553 1.00 96.94 113 PRO A CA 1
ATOM 905 C C . PRO A 1 113 ? 15.408 -8.514 -14.489 1.00 96.94 113 PRO A C 1
ATOM 907 O O . PRO A 1 113 ? 16.168 -7.546 -14.589 1.00 96.94 113 PRO A O 1
ATOM 910 N N . THR A 1 114 ? 15.524 -9.367 -13.469 1.00 97.56 114 THR A N 1
ATOM 911 C CA . THR A 1 114 ? 16.474 -9.186 -12.350 1.00 97.56 114 THR A CA 1
ATOM 912 C C . THR A 1 114 ? 17.944 -9.120 -12.790 1.00 97.56 114 THR A C 1
ATOM 914 O O . THR A 1 114 ? 18.765 -8.496 -12.114 1.00 97.56 114 THR A O 1
ATOM 917 N N . CYS A 1 115 ? 18.306 -9.622 -13.978 1.00 96.94 115 CYS A N 1
ATOM 918 C CA . CYS A 1 115 ? 19.653 -9.429 -14.524 1.00 96.94 115 CYS A CA 1
ATOM 919 C C . CYS A 1 115 ? 20.024 -7.953 -14.782 1.00 96.94 115 CYS A C 1
ATOM 921 O O . CYS A 1 115 ? 21.206 -7.638 -14.955 1.00 96.94 115 CYS A O 1
ATOM 923 N N . ALA A 1 116 ? 19.040 -7.045 -14.816 1.00 98.00 116 ALA A N 1
ATOM 924 C CA . ALA A 1 116 ? 19.244 -5.609 -14.991 1.00 98.00 116 ALA A CA 1
ATOM 925 C C . ALA A 1 116 ? 19.686 -4.886 -13.704 1.00 98.00 116 ALA A C 1
ATOM 927 O O . ALA A 1 116 ? 20.219 -3.778 -13.797 1.00 98.00 116 ALA A O 1
ATOM 928 N N . ILE A 1 117 ? 19.550 -5.509 -12.522 1.00 98.25 117 ILE A N 1
ATOM 929 C CA . ILE A 1 117 ? 19.871 -4.909 -11.211 1.00 98.25 117 ILE A CA 1
ATOM 930 C C . ILE A 1 117 ? 21.253 -4.225 -11.188 1.00 98.25 117 ILE A C 1
ATOM 932 O O . ILE A 1 117 ? 21.321 -3.058 -10.798 1.00 98.25 117 ILE A O 1
ATOM 936 N N . PRO A 1 118 ? 22.361 -4.848 -11.646 1.00 97.56 118 PRO A N 1
ATOM 937 C CA . PRO A 1 118 ? 23.662 -4.180 -11.628 1.00 97.56 118 PRO A CA 1
ATOM 938 C C . PRO A 1 118 ? 23.699 -2.914 -12.492 1.00 97.56 118 PRO A C 1
ATOM 940 O O . PRO A 1 118 ? 24.338 -1.934 -12.124 1.00 97.56 118 PRO A O 1
ATOM 943 N N . ALA A 1 119 ? 23.013 -2.911 -13.640 1.00 97.19 119 ALA A N 1
ATOM 944 C CA . ALA A 1 119 ? 22.948 -1.735 -14.506 1.00 97.19 119 ALA A CA 1
ATOM 945 C C . ALA A 1 119 ? 22.113 -0.613 -13.873 1.00 97.19 119 ALA A C 1
ATOM 947 O O . ALA A 1 119 ? 22.527 0.541 -13.926 1.00 97.19 119 ALA A O 1
ATOM 948 N N . LEU A 1 120 ? 21.001 -0.958 -13.216 1.00 98.06 120 LEU A N 1
ATOM 949 C CA . LEU A 1 120 ? 20.180 -0.021 -12.448 1.00 98.06 120 LEU A CA 1
ATOM 950 C C . LEU A 1 120 ? 20.983 0.627 -11.315 1.00 98.06 120 LEU A C 1
ATOM 952 O O . LEU A 1 120 ? 21.002 1.852 -11.212 1.00 98.06 120 LEU A O 1
ATOM 956 N N . LEU A 1 121 ? 21.729 -0.156 -10.529 1.00 97.69 121 LEU A N 1
ATOM 957 C CA . LEU A 1 121 ? 22.583 0.365 -9.452 1.00 97.69 121 LEU A CA 1
ATOM 958 C C . LEU A 1 121 ? 23.613 1.384 -9.961 1.00 97.69 121 LEU A C 1
ATOM 960 O O . LEU A 1 121 ? 23.837 2.403 -9.314 1.00 97.69 121 LEU A O 1
ATOM 964 N N . HIS A 1 122 ? 24.172 1.181 -11.157 1.00 95.31 122 HIS A N 1
ATOM 965 C CA . HIS A 1 122 ? 25.095 2.139 -11.777 1.00 95.31 122 HIS A CA 1
ATOM 966 C C . HIS A 1 122 ? 24.451 3.469 -12.199 1.00 95.31 122 HIS A C 1
ATOM 968 O O . HIS A 1 122 ? 25.178 4.416 -12.499 1.00 95.31 122 HIS A O 1
ATOM 974 N N . THR A 1 123 ? 23.120 3.576 -12.207 1.00 95.19 123 THR A N 1
ATOM 975 C CA . THR A 1 123 ? 22.432 4.851 -12.468 1.00 95.19 123 THR A CA 1
ATOM 976 C C . THR A 1 123 ? 22.278 5.718 -11.216 1.00 95.19 123 THR A C 1
ATOM 978 O O . THR A 1 123 ? 22.113 6.930 -11.343 1.00 95.19 123 THR A O 1
ATOM 981 N N . LEU A 1 124 ? 22.376 5.139 -10.011 1.00 95.88 124 LEU A N 1
ATOM 982 C CA . LEU A 1 124 ? 22.197 5.870 -8.750 1.00 95.88 124 LEU A CA 1
ATOM 983 C C . LEU A 1 124 ? 23.241 6.981 -8.519 1.00 95.88 124 LEU A C 1
ATOM 985 O O . LEU A 1 124 ? 22.854 8.047 -8.046 1.00 95.88 124 LEU A O 1
ATOM 989 N N . PRO A 1 125 ? 24.525 6.829 -8.900 1.00 93.19 125 PRO A N 1
ATOM 990 C CA . PRO A 1 125 ? 25.509 7.912 -8.791 1.00 93.19 125 PRO A CA 1
ATOM 991 C C . PRO A 1 125 ? 25.282 9.102 -9.733 1.00 93.19 125 PRO A C 1
ATOM 993 O O . PRO A 1 125 ? 25.964 10.121 -9.611 1.00 93.19 125 PRO A O 1
ATOM 996 N N . LEU A 1 126 ? 24.384 8.987 -10.717 1.00 90.31 126 LEU A N 1
ATOM 997 C CA . LEU A 1 126 ? 24.159 10.040 -11.707 1.00 90.31 126 LEU A CA 1
ATOM 998 C C . LEU A 1 126 ? 23.441 11.241 -11.079 1.00 90.31 126 LEU A C 1
ATOM 1000 O O . LEU A 1 126 ? 22.709 11.108 -10.102 1.00 90.31 126 LEU A O 1
ATOM 1004 N N . HIS A 1 127 ? 23.625 12.439 -11.646 1.00 85.94 127 HIS A N 1
ATOM 1005 C CA . HIS A 1 127 ? 23.256 13.705 -10.992 1.00 85.94 127 HIS A CA 1
ATOM 1006 C C . HIS A 1 127 ? 21.740 13.963 -10.909 1.00 85.94 127 HIS A C 1
ATOM 1008 O O . HIS A 1 127 ? 21.304 14.772 -10.088 1.00 85.94 127 HIS A O 1
ATOM 1014 N N . SER A 1 128 ? 20.913 13.235 -11.658 1.00 90.81 128 SER A N 1
ATOM 1015 C CA . SER A 1 128 ? 19.462 13.445 -11.702 1.00 90.81 128 SER A CA 1
ATOM 1016 C C . SER A 1 128 ? 18.702 12.819 -10.531 1.00 90.81 128 SER A C 1
ATOM 1018 O O . SER A 1 128 ? 18.667 11.600 -10.379 1.00 90.81 128 SER A O 1
ATOM 1020 N N . ALA A 1 129 ? 18.013 13.652 -9.745 1.00 90.38 129 ALA A N 1
ATOM 1021 C CA . ALA A 1 129 ? 17.138 13.193 -8.664 1.00 90.38 129 ALA A CA 1
ATOM 1022 C C . ALA A 1 129 ? 15.940 12.375 -9.177 1.00 90.38 129 ALA A C 1
ATOM 1024 O O . ALA A 1 129 ? 15.562 11.393 -8.546 1.00 90.38 129 ALA A O 1
ATOM 1025 N N . HIS A 1 130 ? 15.378 12.744 -10.335 1.00 89.06 130 HIS A N 1
ATOM 1026 C CA . HIS A 1 130 ? 14.278 12.004 -10.956 1.00 89.06 130 HIS A CA 1
ATOM 1027 C C . HIS A 1 130 ? 14.709 10.585 -11.346 1.00 89.06 130 HIS A C 1
ATOM 1029 O O . HIS A 1 130 ? 14.053 9.627 -10.948 1.00 89.06 130 HIS A O 1
ATOM 1035 N N . LEU A 1 131 ? 15.855 10.452 -12.030 1.00 93.50 131 LEU A N 1
ATOM 1036 C CA . LEU A 1 131 ? 16.404 9.145 -12.395 1.00 93.50 131 LEU A CA 1
ATOM 1037 C C . LEU A 1 131 ? 16.705 8.311 -11.147 1.00 93.50 131 LEU A C 1
ATOM 1039 O O . LEU A 1 131 ? 16.296 7.162 -11.086 1.00 93.50 131 LEU A O 1
ATOM 1043 N N . ARG A 1 132 ? 17.344 8.893 -10.119 1.00 96.50 132 ARG A N 1
ATOM 1044 C CA . ARG A 1 132 ? 17.602 8.189 -8.850 1.00 96.50 132 ARG A CA 1
ATOM 1045 C C . ARG A 1 132 ? 16.318 7.674 -8.208 1.00 96.50 132 ARG A C 1
ATOM 1047 O O . ARG A 1 132 ? 16.253 6.501 -7.859 1.00 96.50 132 ARG A O 1
ATOM 1054 N N . ARG A 1 133 ? 15.297 8.527 -8.072 1.00 95.00 133 ARG A N 1
ATOM 1055 C CA . ARG A 1 133 ? 14.001 8.151 -7.484 1.00 95.00 133 ARG A CA 1
ATOM 1056 C C . ARG A 1 133 ? 13.363 6.993 -8.251 1.00 95.00 133 ARG A C 1
ATOM 1058 O O . ARG A 1 133 ? 12.945 6.022 -7.630 1.00 95.00 133 ARG A O 1
ATOM 1065 N N . LEU A 1 134 ? 13.314 7.096 -9.577 1.00 93.94 134 LEU A N 1
ATOM 1066 C CA . LEU A 1 134 ? 12.741 6.072 -10.443 1.00 93.94 134 LEU A CA 1
ATOM 1067 C C . LEU A 1 134 ? 13.522 4.753 -10.348 1.00 93.94 134 LEU A C 1
ATOM 1069 O O . LEU A 1 134 ? 12.926 3.705 -10.126 1.00 93.94 134 LEU A O 1
ATOM 1073 N N . THR A 1 135 ? 14.852 4.801 -10.424 1.00 97.62 135 THR A N 1
ATOM 1074 C CA . THR A 1 135 ? 15.712 3.624 -10.253 1.00 97.62 135 THR A CA 1
ATOM 1075 C C . THR A 1 135 ? 15.488 2.953 -8.900 1.00 97.62 135 THR A C 1
ATOM 1077 O O . THR A 1 135 ? 15.374 1.734 -8.846 1.00 97.62 135 THR A O 1
ATOM 1080 N N . LEU A 1 136 ? 15.411 3.718 -7.807 1.00 98.12 136 LEU A N 1
ATOM 1081 C CA . LEU A 1 136 ? 15.138 3.174 -6.474 1.00 98.12 136 LEU A CA 1
ATOM 1082 C C . LEU A 1 136 ? 13.753 2.521 -6.405 1.00 98.12 136 LEU A C 1
ATOM 1084 O O . LEU A 1 136 ? 13.613 1.453 -5.820 1.00 98.12 136 LEU A O 1
ATOM 1088 N N . TRP A 1 137 ? 12.736 3.117 -7.031 1.00 95.69 137 TRP A N 1
ATOM 1089 C CA . TRP A 1 137 ? 11.419 2.490 -7.145 1.00 95.69 137 TRP A CA 1
ATOM 1090 C C . TRP A 1 137 ? 11.497 1.133 -7.854 1.00 95.69 137 TRP A C 1
ATOM 1092 O O . TRP A 1 137 ? 11.103 0.134 -7.257 1.00 95.69 137 TRP A O 1
ATOM 1102 N N . VAL A 1 138 ? 12.112 1.065 -9.040 1.00 96.62 138 VAL A N 1
ATOM 1103 C CA . VAL A 1 138 ? 12.276 -0.202 -9.778 1.00 96.62 138 VAL A CA 1
ATOM 1104 C C . VAL A 1 138 ? 13.079 -1.226 -8.979 1.00 96.62 138 VAL A C 1
ATOM 1106 O O . VAL A 1 138 ? 12.699 -2.389 -8.913 1.00 96.62 138 VAL A O 1
ATOM 1109 N N . LEU A 1 139 ? 14.169 -0.817 -8.325 1.00 98.19 139 LEU A N 1
ATOM 1110 C CA . LEU A 1 139 ? 14.938 -1.710 -7.455 1.00 98.19 139 LEU A CA 1
ATOM 1111 C C . LEU A 1 139 ? 14.091 -2.233 -6.288 1.00 98.19 139 LEU A C 1
ATOM 1113 O O . LEU A 1 139 ? 14.205 -3.402 -5.947 1.00 98.19 139 LEU A O 1
ATOM 1117 N N . GLY A 1 140 ? 13.230 -1.407 -5.694 1.00 95.00 140 GLY A N 1
ATOM 1118 C CA . GLY A 1 140 ? 12.322 -1.837 -4.632 1.00 95.00 140 GLY A CA 1
ATOM 1119 C C . GLY A 1 140 ? 11.341 -2.919 -5.090 1.00 95.00 140 GLY A C 1
ATOM 1120 O O . GLY A 1 140 ? 11.049 -3.831 -4.321 1.00 95.00 140 GLY A O 1
ATOM 1121 N N . GLU A 1 141 ? 10.874 -2.850 -6.335 1.00 93.75 141 GLU A N 1
ATOM 1122 C CA . GLU A 1 141 ? 9.991 -3.867 -6.920 1.00 93.75 141 GLU A CA 1
ATOM 1123 C C . GLU A 1 141 ? 10.750 -5.134 -7.338 1.00 93.75 141 GLU A C 1
ATOM 1125 O O . GLU A 1 141 ? 10.243 -6.239 -7.167 1.00 93.75 141 GLU A O 1
ATOM 1130 N N . LEU A 1 142 ? 11.996 -4.999 -7.805 1.00 94.81 142 LEU A N 1
ATOM 1131 C CA . LEU A 1 142 ? 12.859 -6.134 -8.156 1.00 94.81 142 LEU A CA 1
ATOM 1132 C C . LEU A 1 142 ? 13.465 -6.862 -6.945 1.00 94.81 142 LEU A C 1
ATOM 1134 O O . LEU A 1 142 ? 14.041 -7.930 -7.135 1.00 94.81 142 LEU A O 1
ATOM 1138 N N . GLN A 1 143 ? 13.388 -6.274 -5.745 1.00 95.00 143 GLN A N 1
ATOM 1139 C CA . GLN A 1 143 ? 13.871 -6.836 -4.473 1.00 95.00 143 GLN A CA 1
ATOM 1140 C C . GLN A 1 143 ? 15.279 -7.461 -4.576 1.00 95.00 143 GLN A C 1
ATOM 1142 O O . GLN A 1 143 ? 15.468 -8.652 -4.338 1.00 95.00 143 GLN A O 1
ATOM 1147 N N . PRO A 1 144 ? 16.317 -6.692 -4.955 1.00 95.44 144 PRO A N 1
ATOM 1148 C CA . PRO A 1 144 ? 17.653 -7.242 -5.111 1.00 95.44 144 PRO A CA 1
ATOM 1149 C C . PRO A 1 144 ? 18.181 -7.792 -3.782 1.00 95.44 144 PRO A C 1
ATOM 1151 O O . PRO A 1 144 ? 17.918 -7.246 -2.709 1.00 95.44 144 PRO A O 1
ATOM 1154 N N . ARG A 1 145 ? 19.025 -8.826 -3.862 1.00 95.81 145 ARG A N 1
ATOM 1155 C CA . ARG A 1 145 ? 19.827 -9.276 -2.715 1.00 95.81 145 ARG A CA 1
ATOM 1156 C C . ARG A 1 145 ? 20.668 -8.132 -2.158 1.00 95.81 145 ARG A C 1
ATOM 1158 O O . ARG A 1 145 ? 21.216 -7.335 -2.929 1.00 95.81 145 ARG A O 1
ATOM 1165 N N . ALA A 1 146 ? 20.840 -8.110 -0.838 1.00 95.06 146 ALA A N 1
ATOM 1166 C CA . ALA A 1 146 ? 21.662 -7.160 -0.087 1.00 95.06 146 ALA A CA 1
ATOM 1167 C C . ALA A 1 146 ? 23.177 -7.326 -0.355 1.00 95.06 146 ALA A C 1
ATOM 1169 O O . ALA A 1 146 ? 23.983 -7.579 0.534 1.00 95.06 146 ALA A O 1
ATOM 1170 N N . SER A 1 147 ? 23.585 -7.199 -1.618 1.00 96.06 147 SER A N 1
ATOM 1171 C CA . SER A 1 147 ? 24.988 -7.218 -2.027 1.00 96.06 147 SER A CA 1
ATOM 1172 C C . SER A 1 147 ? 25.716 -5.944 -1.570 1.00 96.06 147 SER A C 1
ATOM 1174 O O . SER A 1 147 ? 25.083 -4.888 -1.482 1.00 96.06 147 SER A O 1
ATOM 1176 N N . PRO A 1 148 ? 27.051 -5.983 -1.384 1.00 96.19 148 PRO A N 1
ATOM 1177 C CA . PRO A 1 148 ? 27.827 -4.794 -1.024 1.00 96.19 148 PRO A CA 1
ATOM 1178 C C . PRO A 1 148 ? 27.627 -3.617 -1.988 1.00 96.19 148 PRO A C 1
ATOM 1180 O O . PRO A 1 148 ? 27.581 -2.466 -1.564 1.00 96.19 148 PRO A O 1
ATOM 1183 N N . LEU A 1 149 ? 27.461 -3.894 -3.289 1.00 95.62 149 LEU A N 1
ATOM 1184 C CA . LEU A 1 149 ? 27.167 -2.861 -4.281 1.00 95.62 149 LEU A CA 1
ATOM 1185 C C . LEU A 1 149 ? 25.777 -2.250 -4.057 1.00 95.62 149 LEU A C 1
ATOM 1187 O O . LEU A 1 149 ? 25.659 -1.031 -4.013 1.00 95.62 149 LEU A O 1
ATOM 1191 N N . ALA A 1 150 ? 24.739 -3.078 -3.897 1.00 97.06 150 ALA A N 1
ATOM 1192 C CA . ALA A 1 150 ? 23.376 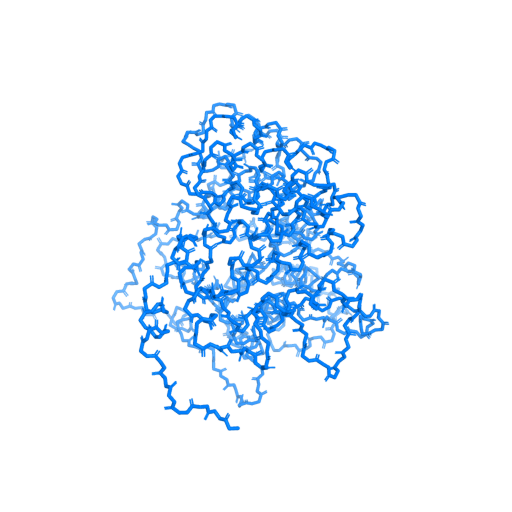-2.593 -3.682 1.00 97.06 150 ALA A CA 1
ATOM 1193 C C . ALA A 1 150 ? 23.283 -1.735 -2.416 1.00 97.06 150 ALA A C 1
ATOM 1195 O O . ALA A 1 150 ? 22.796 -0.608 -2.468 1.00 97.06 150 ALA A O 1
ATOM 1196 N N . VAL A 1 151 ? 23.823 -2.239 -1.305 1.00 96.81 151 VAL A N 1
ATOM 1197 C CA . VAL A 1 151 ? 23.842 -1.528 -0.025 1.00 96.81 151 VAL A CA 1
ATOM 1198 C C . VAL A 1 151 ? 24.573 -0.194 -0.162 1.00 96.81 151 VAL A C 1
ATOM 1200 O O . VAL A 1 151 ? 23.998 0.840 0.168 1.00 96.81 151 VAL A O 1
ATOM 1203 N N . ARG A 1 152 ? 25.791 -0.180 -0.720 1.00 96.56 152 ARG A N 1
ATOM 1204 C CA . ARG A 1 152 ? 26.583 1.049 -0.873 1.00 96.56 152 ARG A CA 1
ATOM 1205 C C . ARG A 1 152 ? 25.859 2.119 -1.692 1.00 96.56 152 ARG A C 1
ATOM 1207 O O . ARG A 1 152 ? 25.772 3.265 -1.252 1.00 96.56 152 ARG A O 1
ATOM 1214 N N . GLU A 1 153 ? 25.359 1.765 -2.875 1.00 97.19 153 GLU A N 1
ATOM 1215 C CA . GLU A 1 153 ? 24.749 2.746 -3.783 1.00 97.19 153 GLU A CA 1
ATOM 1216 C C . GLU A 1 153 ? 23.401 3.264 -3.257 1.00 97.19 153 GLU A C 1
ATOM 1218 O O . GLU A 1 153 ? 23.092 4.451 -3.392 1.00 97.19 153 GLU A O 1
ATOM 1223 N N . ILE A 1 154 ? 22.605 2.409 -2.603 1.00 97.31 154 ILE A N 1
ATOM 1224 C CA . ILE A 1 154 ? 21.327 2.834 -2.021 1.00 97.31 154 ILE A CA 1
ATOM 1225 C C . ILE A 1 154 ? 21.557 3.663 -0.746 1.00 97.31 154 ILE A C 1
ATOM 1227 O O . ILE A 1 154 ? 20.905 4.691 -0.572 1.00 97.31 154 ILE A O 1
ATOM 1231 N N . LEU A 1 155 ? 22.527 3.305 0.108 1.00 95.56 155 LEU A N 1
ATOM 1232 C CA . LEU A 1 155 ? 22.896 4.115 1.278 1.00 95.56 155 LEU A CA 1
ATOM 1233 C C . LEU A 1 155 ? 23.369 5.519 0.880 1.00 95.56 155 LEU A C 1
ATOM 1235 O O . LEU A 1 155 ? 23.007 6.499 1.532 1.00 95.56 155 LEU A O 1
ATOM 1239 N N . ALA A 1 156 ? 24.112 5.654 -0.222 1.00 95.25 156 ALA A N 1
ATOM 1240 C CA . ALA A 1 156 ? 24.521 6.963 -0.740 1.00 95.25 156 ALA A CA 1
ATOM 1241 C C . ALA A 1 156 ? 23.319 7.869 -1.092 1.00 95.25 156 ALA A C 1
ATOM 1243 O O . ALA A 1 156 ? 23.412 9.100 -1.014 1.00 95.25 156 ALA A O 1
ATOM 1244 N N . CYS A 1 157 ? 22.167 7.274 -1.423 1.00 95.25 157 CYS A N 1
ATOM 1245 C CA . CYS A 1 157 ? 20.923 7.988 -1.708 1.00 95.25 157 CYS A CA 1
ATOM 1246 C C . CYS A 1 157 ? 20.179 8.469 -0.446 1.00 95.25 157 CYS A C 1
ATOM 1248 O O . CYS A 1 157 ? 19.238 9.251 -0.564 1.00 95.25 157 CYS A O 1
ATOM 1250 N N . LEU A 1 158 ? 20.619 8.082 0.754 1.00 91.56 158 LEU A N 1
ATOM 1251 C CA . LEU A 1 158 ? 20.071 8.570 2.026 1.00 91.56 158 LEU A CA 1
ATOM 1252 C C . LEU A 1 158 ? 20.731 9.860 2.528 1.00 91.56 158 LEU A C 1
ATOM 1254 O O . LEU A 1 158 ? 20.270 10.455 3.499 1.00 91.56 158 LEU A O 1
ATOM 1258 N N . GLY A 1 159 ? 21.830 10.299 1.909 1.00 87.25 159 GLY A N 1
ATOM 1259 C CA . GLY A 1 159 ? 22.577 11.462 2.385 1.00 87.25 159 GLY A CA 1
ATOM 1260 C C . GLY A 1 159 ? 21.730 12.741 2.423 1.00 87.25 159 GLY A C 1
ATOM 1261 O O . GLY A 1 159 ? 20.937 12.998 1.521 1.00 87.25 159 GLY A O 1
ATOM 1262 N N . ARG A 1 160 ? 21.957 13.609 3.420 1.00 78.56 160 ARG A N 1
ATOM 1263 C CA . ARG A 1 160 ? 21.181 14.855 3.641 1.00 78.56 160 ARG A CA 1
ATOM 1264 C C . ARG A 1 160 ? 21.084 15.792 2.425 1.00 78.56 160 ARG A C 1
ATOM 1266 O O . ARG A 1 160 ? 20.136 16.558 2.326 1.00 78.56 160 ARG A O 1
ATOM 1273 N N . LYS A 1 161 ? 22.055 15.741 1.505 1.00 86.12 161 LYS A N 1
ATOM 1274 C CA . LYS A 1 161 ? 22.078 16.542 0.263 1.00 86.12 161 LYS A CA 1
ATOM 1275 C C . LYS A 1 161 ? 21.097 16.044 -0.811 1.00 86.12 161 LYS A C 1
ATOM 1277 O O . LYS A 1 161 ? 20.898 16.729 -1.809 1.00 86.12 161 LYS A O 1
ATOM 1282 N N . GLN A 1 162 ? 20.536 14.847 -0.653 1.00 88.56 162 GLN A N 1
ATOM 1283 C CA . GLN A 1 162 ? 19.577 14.267 -1.592 1.00 88.56 162 GLN A CA 1
ATOM 1284 C C . GLN A 1 162 ? 18.188 14.879 -1.402 1.00 88.56 162 GLN A C 1
ATOM 1286 O O . GLN A 1 162 ? 17.859 15.341 -0.309 1.00 88.56 162 GLN A O 1
ATOM 1291 N N . SER A 1 163 ? 17.352 14.857 -2.444 1.00 90.12 163 SER A N 1
ATOM 1292 C CA . SER A 1 163 ? 15.955 15.276 -2.305 1.00 90.12 163 SER A CA 1
ATOM 1293 C C . SER A 1 163 ? 15.200 14.356 -1.341 1.00 90.12 163 SER A C 1
ATOM 1295 O O . SER A 1 163 ? 15.540 13.182 -1.190 1.00 90.12 163 SER A O 1
ATOM 1297 N N . ALA A 1 164 ? 14.162 14.905 -0.712 1.00 84.81 164 ALA A N 1
ATOM 1298 C CA . ALA A 1 164 ? 13.221 14.194 0.152 1.00 84.81 164 ALA A CA 1
ATOM 1299 C C . ALA A 1 164 ? 12.793 12.835 -0.421 1.00 84.81 164 ALA A C 1
ATOM 1301 O O . ALA A 1 164 ? 12.977 11.795 0.212 1.00 84.81 164 ALA A O 1
ATOM 1302 N N . ASP A 1 165 ? 12.298 12.858 -1.659 1.00 85.44 165 ASP A N 1
ATOM 1303 C CA . ASP A 1 165 ? 11.760 11.681 -2.338 1.00 85.44 165 ASP A CA 1
ATOM 1304 C C . ASP A 1 165 ? 12.831 10.622 -2.593 1.00 85.44 165 ASP A C 1
ATOM 1306 O O . ASP A 1 165 ? 12.565 9.431 -2.463 1.00 85.44 165 ASP A O 1
ATOM 1310 N N . VAL A 1 166 ? 14.059 11.041 -2.925 1.00 94.25 166 VAL A N 1
ATOM 1311 C CA . VAL A 1 166 ? 15.183 10.116 -3.127 1.00 94.25 166 VAL A CA 1
ATOM 1312 C C . VAL A 1 166 ? 15.555 9.443 -1.807 1.00 94.25 166 VAL A C 1
ATOM 1314 O O . VAL A 1 166 ? 15.720 8.226 -1.792 1.00 94.25 166 VAL A O 1
ATOM 1317 N N . ARG A 1 167 ? 15.620 10.191 -0.694 1.00 93.94 167 ARG A N 1
ATOM 1318 C CA . ARG A 1 167 ? 15.903 9.611 0.632 1.00 93.94 167 ARG A CA 1
ATOM 1319 C C . ARG A 1 167 ? 14.808 8.636 1.063 1.00 93.94 167 ARG A C 1
ATOM 1321 O O . ARG A 1 167 ? 15.115 7.530 1.500 1.00 93.94 167 ARG A O 1
ATOM 1328 N N . CYS A 1 168 ? 13.541 9.015 0.893 1.00 88.12 168 CYS A N 1
ATOM 1329 C CA . CYS A 1 168 ? 12.400 8.170 1.245 1.00 88.12 168 CYS A CA 1
ATOM 1330 C C . CYS A 1 168 ? 12.387 6.883 0.412 1.00 88.12 168 CYS A C 1
ATOM 1332 O O . CYS A 1 168 ? 12.293 5.784 0.964 1.00 88.12 168 CYS A O 1
ATOM 1334 N N . GLN A 1 169 ? 12.552 6.999 -0.908 1.00 92.69 169 GLN A N 1
ATOM 1335 C CA . GLN A 1 169 ? 12.550 5.835 -1.783 1.00 92.69 169 GLN A CA 1
ATOM 1336 C C . GLN A 1 169 ? 13.766 4.936 -1.536 1.00 92.69 169 GLN A C 1
ATOM 1338 O O . GLN A 1 169 ? 13.636 3.716 -1.589 1.00 92.69 169 GLN A O 1
ATOM 1343 N N . ALA A 1 170 ? 14.926 5.498 -1.192 1.00 95.81 170 ALA A N 1
ATOM 1344 C CA . ALA A 1 170 ? 16.098 4.719 -0.807 1.00 95.81 170 ALA A CA 1
ATOM 1345 C C . ALA A 1 170 ? 15.871 3.944 0.498 1.00 95.81 170 ALA A C 1
ATOM 1347 O O . ALA A 1 170 ? 16.190 2.757 0.552 1.00 95.81 170 ALA A O 1
ATOM 1348 N N . ALA A 1 171 ? 15.246 4.559 1.507 1.00 92.94 171 ALA A N 1
ATOM 1349 C CA . ALA A 1 171 ? 14.893 3.869 2.746 1.00 92.94 171 ALA A CA 1
ATOM 1350 C C . ALA A 1 171 ? 13.902 2.716 2.488 1.00 92.94 171 ALA A C 1
ATOM 1352 O O . ALA A 1 171 ? 14.123 1.594 2.940 1.00 92.94 171 ALA A O 1
ATOM 1353 N N . ARG A 1 172 ? 12.867 2.951 1.667 1.00 90.31 172 ARG A N 1
ATOM 1354 C CA . ARG A 1 172 ? 11.930 1.901 1.219 1.00 90.31 172 ARG A CA 1
ATOM 1355 C C . ARG A 1 172 ? 12.618 0.787 0.425 1.00 90.31 172 ARG A C 1
ATOM 1357 O O . ARG A 1 172 ? 12.260 -0.375 0.548 1.00 90.31 172 ARG A O 1
ATOM 1364 N N . THR A 1 173 ? 13.607 1.123 -0.399 1.00 95.25 173 THR A N 1
ATOM 1365 C CA . THR A 1 173 ? 14.350 0.123 -1.182 1.00 95.25 173 THR A CA 1
ATOM 1366 C C . THR A 1 173 ? 15.206 -0.750 -0.266 1.00 95.25 173 THR A C 1
ATOM 1368 O O . THR A 1 173 ? 15.193 -1.969 -0.403 1.00 95.25 173 THR A O 1
ATOM 1371 N N . LEU A 1 174 ? 15.894 -0.154 0.718 1.00 95.19 174 LEU A N 1
ATOM 1372 C CA . LEU A 1 174 ? 16.663 -0.888 1.732 1.00 95.19 174 LEU A CA 1
ATOM 1373 C C . LEU A 1 174 ? 15.777 -1.822 2.558 1.00 95.19 174 LEU A C 1
ATOM 1375 O O . LEU A 1 174 ? 16.162 -2.966 2.793 1.00 95.19 174 LEU A O 1
ATOM 1379 N N . SER A 1 175 ? 14.578 -1.374 2.951 1.00 90.62 175 SER A N 1
ATOM 1380 C CA . SER A 1 175 ? 13.633 -2.211 3.699 1.00 90.62 175 SER A CA 1
ATOM 1381 C C . SER A 1 175 ? 13.075 -3.379 2.880 1.00 90.62 175 SER A C 1
ATOM 1383 O O . SER A 1 175 ? 12.577 -4.329 3.478 1.00 90.62 175 SER A O 1
ATOM 1385 N N . LYS A 1 176 ? 13.223 -3.380 1.548 1.00 93.12 176 LYS A N 1
ATOM 1386 C CA . LYS A 1 176 ? 12.801 -4.464 0.643 1.00 93.12 176 LYS A CA 1
ATOM 1387 C C . LYS A 1 176 ? 13.937 -5.367 0.134 1.00 93.12 176 LYS A C 1
ATOM 1389 O O . LYS A 1 176 ? 13.650 -6.329 -0.567 1.00 93.12 176 LYS A O 1
ATOM 1394 N N . LEU A 1 177 ? 15.208 -5.105 0.465 1.00 94.75 177 LEU A N 1
ATOM 1395 C CA . LEU A 1 177 ? 16.321 -5.951 -0.005 1.00 94.75 177 LEU A CA 1
ATOM 1396 C C . LEU A 1 177 ? 16.200 -7.393 0.500 1.00 94.75 177 LEU A C 1
ATOM 1398 O O . LEU A 1 177 ? 15.881 -7.613 1.668 1.00 94.75 177 LEU A O 1
ATOM 1402 N N . GLU A 1 178 ? 16.521 -8.374 -0.336 1.00 93.38 178 GLU A N 1
ATOM 1403 C CA . GLU A 1 178 ? 16.548 -9.780 0.076 1.00 93.38 178 GLU A CA 1
ATOM 1404 C C . GLU A 1 178 ? 17.794 -10.109 0.914 1.00 93.38 178 GLU A C 1
ATOM 1406 O O . GLU A 1 178 ? 18.907 -9.672 0.605 1.00 93.38 178 GLU A O 1
ATOM 1411 N N . GLY A 1 179 ? 17.613 -10.960 1.928 1.00 90.25 179 GLY A N 1
ATOM 1412 C CA . GLY A 1 179 ? 18.679 -11.423 2.819 1.00 90.25 179 GLY A CA 1
ATOM 1413 C C . GLY A 1 179 ? 18.931 -10.512 4.022 1.00 90.25 179 GLY A C 1
ATOM 1414 O O . GLY A 1 179 ? 18.154 -9.597 4.311 1.00 90.25 179 GLY A O 1
ATOM 1415 N N . ASP A 1 180 ? 20.018 -10.805 4.735 1.00 89.31 180 ASP A N 1
ATOM 1416 C CA . ASP A 1 180 ? 20.420 -10.069 5.930 1.00 89.31 180 ASP A CA 1
ATOM 1417 C C . ASP A 1 180 ? 21.006 -8.701 5.568 1.00 89.31 180 ASP A C 1
ATOM 1419 O O . ASP A 1 180 ? 21.820 -8.563 4.651 1.00 89.31 180 ASP A O 1
ATOM 1423 N N . LEU A 1 181 ? 20.600 -7.677 6.317 1.00 89.44 181 LEU A N 1
ATOM 1424 C CA . LEU A 1 181 ? 21.113 -6.322 6.152 1.00 89.44 181 LEU A CA 1
ATOM 1425 C C . LEU A 1 181 ? 22.395 -6.136 6.985 1.00 89.44 181 LEU A C 1
ATOM 1427 O O . LEU A 1 181 ? 22.407 -6.483 8.169 1.00 89.44 181 LEU A O 1
ATOM 1431 N N . PRO A 1 182 ? 23.471 -5.562 6.415 1.00 91.50 182 PRO A N 1
ATOM 1432 C CA . PRO A 1 182 ? 24.718 -5.348 7.142 1.00 91.50 182 PRO A CA 1
ATOM 1433 C C . PRO A 1 182 ? 24.582 -4.264 8.224 1.00 91.50 182 PRO A C 1
ATOM 1435 O O . PRO A 1 182 ? 23.714 -3.391 8.164 1.00 91.50 182 PRO A O 1
ATOM 1438 N N . ALA A 1 183 ? 25.487 -4.280 9.207 1.00 89.19 183 ALA A N 1
ATOM 1439 C CA . ALA A 1 183 ? 25.456 -3.375 10.363 1.00 89.19 183 ALA A CA 1
ATOM 1440 C C . ALA A 1 183 ? 25.509 -1.879 9.987 1.00 89.19 183 ALA A C 1
ATOM 1442 O O . ALA A 1 183 ? 24.921 -1.042 10.668 1.00 89.19 183 ALA A O 1
ATOM 1443 N N . GLU A 1 184 ? 26.157 -1.526 8.878 1.00 91.88 184 GLU A N 1
ATOM 1444 C CA . GLU A 1 184 ? 26.167 -0.159 8.342 1.00 91.88 184 GLU A CA 1
ATOM 1445 C C . GLU A 1 184 ? 24.765 0.374 7.999 1.00 91.88 184 GLU A C 1
ATOM 1447 O O . GLU A 1 184 ? 24.495 1.559 8.197 1.00 91.88 184 GLU A O 1
ATOM 1452 N N . VAL A 1 185 ? 23.841 -0.497 7.573 1.00 92.62 185 VAL A N 1
ATOM 1453 C CA . VAL A 1 185 ? 22.442 -0.125 7.313 1.00 92.62 185 VAL A CA 1
ATOM 1454 C C . VAL A 1 185 ? 21.724 0.208 8.620 1.00 92.62 185 VAL A C 1
ATOM 1456 O O . VAL A 1 185 ? 20.961 1.172 8.664 1.00 92.62 185 VAL A O 1
ATOM 1459 N N . ARG A 1 186 ? 22.022 -0.518 9.708 1.00 89.44 186 ARG A N 1
ATOM 1460 C CA . ARG A 1 186 ? 21.512 -0.209 11.056 1.00 89.44 186 ARG A CA 1
ATOM 1461 C C . ARG A 1 186 ? 21.950 1.179 11.507 1.00 89.44 186 ARG A C 1
ATOM 1463 O O . ARG A 1 186 ? 21.120 1.971 11.946 1.00 89.44 186 ARG A O 1
ATOM 1470 N N . LEU A 1 187 ? 23.245 1.477 11.389 1.00 88.75 187 LEU A N 1
ATOM 1471 C CA . LEU A 1 187 ? 23.804 2.768 11.794 1.00 88.75 187 LEU A CA 1
ATOM 1472 C C . LEU A 1 187 ? 23.195 3.917 10.988 1.00 88.75 187 LEU A C 1
ATOM 1474 O O . LEU A 1 187 ? 22.772 4.915 11.571 1.00 88.75 187 LEU A O 1
ATOM 1478 N N . ALA A 1 188 ? 23.090 3.753 9.666 1.00 90.38 188 ALA A N 1
ATOM 1479 C CA . ALA A 1 188 ? 22.447 4.735 8.803 1.00 90.38 188 ALA A CA 1
ATOM 1480 C C . ALA A 1 188 ? 20.972 4.942 9.176 1.00 90.38 188 ALA A C 1
ATOM 1482 O O . ALA A 1 188 ? 20.504 6.082 9.198 1.00 90.38 188 ALA A O 1
ATOM 1483 N N . ALA A 1 189 ? 20.254 3.866 9.514 1.00 89.25 189 ALA A N 1
ATOM 1484 C CA . ALA A 1 189 ? 18.862 3.949 9.928 1.00 89.25 189 ALA A CA 1
ATOM 1485 C C . ALA A 1 189 ? 18.686 4.715 11.239 1.00 89.25 189 ALA A C 1
ATOM 1487 O O . ALA A 1 189 ? 17.893 5.650 11.279 1.00 89.25 189 ALA A O 1
ATOM 1488 N N . LEU A 1 190 ? 19.485 4.403 12.263 1.00 87.38 190 LEU A N 1
ATOM 1489 C CA . LEU A 1 190 ? 19.477 5.118 13.542 1.00 87.38 190 LEU A CA 1
ATOM 1490 C C . LEU A 1 190 ? 19.778 6.612 13.373 1.00 87.38 190 LEU A C 1
ATOM 1492 O O . LEU A 1 190 ? 19.038 7.452 13.875 1.00 87.38 190 LEU A O 1
ATOM 1496 N N . GLN A 1 191 ? 20.824 6.962 12.619 1.00 86.38 191 GLN A N 1
ATOM 1497 C CA . GLN A 1 191 ? 21.180 8.366 12.367 1.00 86.38 191 GLN A CA 1
ATOM 1498 C C . GLN A 1 191 ? 20.062 9.129 11.653 1.00 86.38 191 GLN A C 1
ATOM 1500 O O . GLN A 1 191 ? 19.856 10.323 11.884 1.00 86.38 191 GLN A O 1
ATOM 1505 N N . SER A 1 192 ? 19.331 8.433 10.789 1.00 87.00 192 SER A N 1
ATOM 1506 C CA . SER A 1 192 ? 18.302 9.030 9.951 1.00 87.00 192 SER A CA 1
ATOM 1507 C C . SER A 1 192 ? 16.907 9.008 10.581 1.00 87.00 192 SER A C 1
ATOM 1509 O O . SER A 1 192 ? 15.980 9.589 10.019 1.00 87.00 192 SER A O 1
ATOM 1511 N N . LEU A 1 193 ? 16.765 8.459 11.793 1.00 85.44 193 LEU A N 1
ATOM 1512 C CA . LEU A 1 193 ? 15.611 8.730 12.654 1.00 85.44 193 LEU A CA 1
ATOM 1513 C C . LEU A 1 193 ? 15.531 10.205 13.064 1.00 85.44 193 LEU A C 1
ATOM 1515 O O . LEU A 1 193 ? 14.497 10.635 13.540 1.00 85.44 193 LEU A O 1
ATOM 1519 N N . THR A 1 194 ? 16.575 11.004 12.837 1.00 81.56 194 THR A N 1
ATOM 1520 C CA . THR A 1 194 ? 16.538 12.465 13.025 1.00 81.56 194 THR A CA 1
ATOM 1521 C C . THR A 1 194 ? 16.244 13.236 11.733 1.00 81.56 194 THR A C 1
ATOM 1523 O O . THR A 1 194 ? 16.324 14.466 11.723 1.00 81.56 194 THR A O 1
ATOM 1526 N N . ASP A 1 195 ? 15.934 12.553 10.618 1.00 84.44 195 ASP A N 1
ATOM 1527 C CA . ASP A 1 195 ? 15.609 13.239 9.362 1.00 84.44 195 ASP A CA 1
ATOM 1528 C C . ASP A 1 195 ? 14.389 14.151 9.571 1.00 84.44 195 ASP A C 1
ATOM 1530 O O . ASP A 1 195 ? 13.408 13.711 10.176 1.00 84.44 195 ASP A O 1
ATOM 1534 N N . PRO A 1 196 ? 14.400 15.405 9.080 1.00 74.88 196 PRO A N 1
ATOM 1535 C CA . PRO A 1 196 ? 13.267 16.314 9.250 1.00 74.88 196 PRO A CA 1
ATOM 1536 C C . PRO A 1 196 ? 11.966 15.759 8.653 1.00 74.88 196 PRO A C 1
ATOM 1538 O O . PRO A 1 196 ? 10.882 16.107 9.119 1.00 74.88 196 PRO A O 1
ATOM 1541 N N . LEU A 1 197 ? 12.053 14.871 7.657 1.00 73.06 197 LEU A N 1
ATOM 1542 C CA . LEU A 1 197 ? 10.897 14.334 6.952 1.00 73.06 197 LEU A CA 1
ATOM 1543 C C . LEU A 1 197 ? 10.424 13.003 7.549 1.00 73.06 197 LEU A C 1
ATOM 1545 O O . LEU A 1 197 ? 11.162 12.015 7.524 1.00 73.06 197 LEU A O 1
ATOM 1549 N N . PRO A 1 198 ? 9.175 12.919 8.032 1.00 70.75 198 PRO A N 1
ATOM 1550 C CA . PRO A 1 198 ? 8.706 11.715 8.705 1.00 70.75 198 PRO A CA 1
ATOM 1551 C C . PRO A 1 198 ? 8.564 10.493 7.784 1.00 70.75 198 PRO A C 1
ATOM 1553 O O . PRO A 1 198 ? 8.740 9.381 8.269 1.00 70.75 198 PRO A O 1
ATOM 1556 N N . GLN A 1 199 ? 8.356 10.640 6.465 1.00 71.00 199 GLN A N 1
ATOM 1557 C CA . GLN A 1 199 ? 8.358 9.479 5.551 1.00 71.00 199 GLN A CA 1
ATOM 1558 C C . GLN A 1 199 ? 9.745 8.850 5.419 1.00 71.00 199 GLN A C 1
ATOM 1560 O O . GLN A 1 199 ? 9.876 7.638 5.241 1.00 71.00 199 GLN A O 1
ATOM 1565 N N . VAL A 1 200 ? 10.787 9.680 5.496 1.00 82.00 200 VAL A N 1
ATOM 1566 C CA . VAL A 1 200 ? 12.170 9.214 5.503 1.00 82.00 200 VAL A CA 1
ATOM 1567 C C . VAL A 1 200 ? 12.406 8.425 6.791 1.00 82.00 200 VAL A C 1
ATOM 1569 O O . VAL A 1 200 ? 12.796 7.260 6.726 1.00 82.00 200 VAL A O 1
ATOM 1572 N N . ARG A 1 201 ? 12.037 8.996 7.945 1.00 84.75 201 ARG A N 1
ATOM 1573 C CA . ARG A 1 201 ? 12.102 8.321 9.251 1.00 84.75 201 ARG A CA 1
ATOM 1574 C C . ARG A 1 201 ? 11.304 7.009 9.289 1.00 84.75 201 ARG A C 1
ATOM 1576 O O . ARG A 1 201 ? 11.826 6.008 9.763 1.00 84.75 201 ARG A O 1
ATOM 1583 N N . HIS A 1 202 ? 10.087 6.969 8.739 1.00 79.00 202 HIS A N 1
ATOM 1584 C CA . HIS A 1 202 ? 9.270 5.749 8.658 1.00 79.00 202 HIS A CA 1
ATOM 1585 C C . HIS A 1 202 ? 10.004 4.640 7.896 1.00 79.00 202 HIS A C 1
ATOM 1587 O O . HIS A 1 202 ? 10.078 3.509 8.375 1.00 79.00 202 HIS A O 1
ATOM 1593 N N . GLY A 1 203 ? 10.584 4.954 6.732 1.00 82.94 203 GLY A N 1
ATOM 1594 C CA . GLY A 1 203 ? 11.384 3.985 5.979 1.00 82.94 203 GLY A CA 1
ATOM 1595 C C . GLY A 1 203 ? 12.527 3.407 6.821 1.00 82.94 203 GLY A C 1
ATOM 1596 O O . GLY A 1 203 ? 12.791 2.208 6.769 1.00 82.94 203 GLY A O 1
ATOM 1597 N N . PHE A 1 204 ? 13.146 4.224 7.674 1.00 87.25 204 PHE A N 1
ATOM 1598 C CA . PHE A 1 204 ? 14.174 3.767 8.607 1.00 87.25 204 PHE A CA 1
ATOM 1599 C C . PHE A 1 204 ? 13.648 2.912 9.752 1.00 87.25 204 PHE A C 1
ATOM 1601 O O . PHE A 1 204 ? 14.299 1.936 10.113 1.00 87.25 204 PHE A O 1
ATOM 1608 N N . ILE A 1 205 ? 12.457 3.197 10.270 1.00 84.12 205 ILE A N 1
ATOM 1609 C CA . ILE A 1 205 ? 11.805 2.331 11.257 1.00 84.12 205 ILE A CA 1
ATOM 1610 C C . ILE A 1 205 ? 11.530 0.945 10.657 1.00 84.12 205 ILE A C 1
ATOM 1612 O O . ILE A 1 205 ? 11.808 -0.062 11.303 1.00 84.12 205 ILE A O 1
ATOM 1616 N N . GLN A 1 206 ? 11.067 0.871 9.403 1.00 83.94 206 GLN A N 1
ATOM 1617 C CA . GLN A 1 206 ? 10.881 -0.410 8.708 1.00 83.94 206 GLN A CA 1
ATOM 1618 C C . GLN A 1 206 ? 12.199 -1.181 8.558 1.00 83.94 206 GLN A C 1
ATOM 1620 O O . GLN A 1 206 ? 12.231 -2.391 8.775 1.00 83.94 206 GLN A O 1
ATOM 1625 N N . ILE A 1 207 ? 13.296 -0.489 8.226 1.00 88.06 207 ILE A N 1
ATOM 1626 C CA . ILE A 1 207 ? 14.640 -1.086 8.179 1.00 88.06 207 ILE A CA 1
ATOM 1627 C C . ILE A 1 207 ? 15.028 -1.650 9.552 1.00 88.06 207 ILE A C 1
ATOM 1629 O O . ILE A 1 207 ? 15.470 -2.794 9.638 1.00 88.06 207 ILE A O 1
ATOM 1633 N N . LEU A 1 208 ? 14.844 -0.877 10.628 1.00 86.94 208 LEU A N 1
ATOM 1634 C CA . LEU A 1 208 ? 15.164 -1.310 11.992 1.00 86.94 208 LEU A CA 1
ATOM 1635 C C . LEU A 1 208 ? 14.314 -2.505 12.434 1.00 86.94 208 LEU A C 1
ATOM 1637 O O . LEU A 1 208 ? 14.843 -3.410 13.069 1.00 86.94 208 LEU A O 1
ATOM 1641 N N . GLY A 1 209 ? 13.038 -2.554 12.043 1.00 82.06 209 GLY A N 1
ATOM 1642 C CA . GLY A 1 209 ? 12.141 -3.677 12.327 1.00 82.06 209 GLY A CA 1
ATOM 1643 C C . GLY A 1 209 ? 12.545 -4.994 11.652 1.00 82.06 209 GLY A C 1
ATOM 1644 O O . GLY A 1 209 ? 12.165 -6.060 12.129 1.00 82.06 209 GLY A O 1
ATOM 1645 N N . ARG A 1 210 ? 13.335 -4.942 10.570 1.00 83.31 210 ARG A N 1
ATOM 1646 C CA . ARG A 1 210 ? 13.895 -6.135 9.911 1.00 83.31 210 ARG A CA 1
ATOM 1647 C C . ARG A 1 210 ? 15.179 -6.649 10.554 1.00 83.31 210 ARG A C 1
ATOM 1649 O O . ARG A 1 210 ? 15.577 -7.779 10.283 1.00 83.31 210 ARG A O 1
ATOM 1656 N N . LEU A 1 211 ? 15.857 -5.822 11.343 1.00 78.31 211 LEU A N 1
ATOM 1657 C CA . LEU A 1 211 ? 17.136 -6.176 11.939 1.00 78.31 211 LEU A CA 1
ATOM 1658 C C . LEU A 1 211 ? 16.921 -6.952 13.247 1.00 78.31 211 LEU A C 1
ATOM 1660 O O . LEU A 1 211 ? 16.016 -6.626 14.018 1.00 78.31 211 LEU A O 1
ATOM 1664 N N . PRO A 1 212 ? 17.755 -7.963 13.542 1.00 72.88 212 PRO A N 1
ATOM 1665 C CA . PRO A 1 212 ? 17.635 -8.713 14.782 1.00 72.88 212 PRO A CA 1
ATOM 1666 C C . PRO A 1 212 ? 17.882 -7.810 16.000 1.00 72.88 212 PRO A C 1
ATOM 1668 O O . PRO A 1 212 ? 18.859 -7.060 16.050 1.00 72.88 212 PRO A O 1
ATOM 1671 N N . GLY A 1 213 ? 16.998 -7.935 16.994 1.00 64.31 213 GLY A N 1
ATOM 1672 C CA . GLY A 1 213 ? 17.140 -7.349 18.327 1.00 64.31 213 GLY A CA 1
ATOM 1673 C C . GLY A 1 213 ? 16.838 -5.843 18.414 1.00 64.31 213 GLY A C 1
ATOM 1674 O O . GLY A 1 213 ? 17.616 -5.025 17.905 1.00 64.31 213 GLY A O 1
ATOM 1675 N N . PRO A 1 214 ? 15.782 -5.435 19.147 1.00 61.03 214 PRO A N 1
ATOM 1676 C CA . PRO A 1 214 ? 15.718 -4.083 19.681 1.00 61.03 214 PRO A CA 1
ATOM 1677 C C . PRO A 1 214 ? 16.731 -3.990 20.829 1.00 61.03 214 PRO A C 1
ATOM 1679 O O . PRO A 1 214 ? 16.461 -4.433 21.946 1.00 61.03 214 PRO A O 1
ATOM 1682 N N . ASP A 1 215 ? 17.925 -3.470 20.550 1.00 72.56 215 ASP A N 1
ATOM 1683 C CA . ASP A 1 215 ? 18.855 -3.103 21.616 1.00 72.56 215 ASP A CA 1
ATOM 1684 C C . ASP A 1 215 ? 18.418 -1.779 22.260 1.00 72.56 215 ASP A C 1
ATOM 1686 O O . ASP A 1 215 ? 17.509 -1.088 21.784 1.00 72.56 215 ASP A O 1
ATOM 1690 N N . ALA A 1 216 ? 19.061 -1.434 23.376 1.00 76.56 216 ALA A N 1
ATOM 1691 C CA . ALA A 1 216 ? 18.784 -0.192 24.087 1.00 76.56 216 ALA A CA 1
ATOM 1692 C C . ALA A 1 216 ? 18.913 1.038 23.171 1.00 76.56 216 ALA A C 1
ATOM 1694 O O . ALA A 1 216 ? 18.148 1.982 23.316 1.00 76.56 216 ALA A O 1
ATOM 1695 N N . GLN A 1 217 ? 19.812 1.003 22.182 1.00 77.25 217 GLN A N 1
ATOM 1696 C CA . GLN A 1 217 ? 20.044 2.118 21.270 1.00 77.25 217 GLN A CA 1
ATOM 1697 C C . GLN A 1 217 ? 18.866 2.349 20.314 1.00 77.25 217 GLN A C 1
ATOM 1699 O O . GLN A 1 217 ? 18.452 3.492 20.133 1.00 77.25 217 GLN A O 1
ATOM 1704 N N . VAL A 1 218 ? 18.297 1.288 19.730 1.00 76.00 218 VAL A N 1
ATOM 1705 C CA . VAL A 1 218 ? 17.070 1.397 18.919 1.00 76.00 218 VAL A CA 1
ATOM 1706 C C . VAL A 1 218 ? 15.914 1.893 19.773 1.00 76.00 218 VAL A C 1
ATOM 1708 O O . VAL A 1 218 ? 15.158 2.747 19.325 1.00 76.00 218 VAL A O 1
ATOM 1711 N N . ARG A 1 219 ? 15.791 1.396 21.008 1.00 74.31 219 ARG A N 1
ATOM 1712 C CA . ARG A 1 219 ? 14.731 1.833 21.919 1.00 74.31 219 ARG A CA 1
ATOM 1713 C C . ARG A 1 219 ? 14.833 3.326 22.230 1.00 74.31 219 ARG A C 1
ATOM 1715 O O . ARG A 1 219 ? 13.868 4.032 21.982 1.00 74.31 219 ARG A O 1
ATOM 1722 N N . THR A 1 220 ? 15.991 3.803 22.681 1.00 78.69 220 THR A N 1
ATOM 1723 C CA . THR A 1 220 ? 16.207 5.223 22.999 1.00 78.69 220 THR A CA 1
ATOM 1724 C C . THR A 1 220 ? 15.996 6.114 21.775 1.00 78.69 220 THR A C 1
ATOM 1726 O O . THR A 1 220 ? 15.297 7.118 21.858 1.00 78.69 220 THR A O 1
ATOM 1729 N N . ALA A 1 221 ? 16.527 5.723 20.612 1.00 74.44 221 ALA A N 1
ATOM 1730 C CA . ALA A 1 221 ? 16.359 6.505 19.388 1.00 74.44 221 ALA A CA 1
ATOM 1731 C C . ALA A 1 221 ? 14.899 6.553 18.909 1.00 74.44 221 ALA A C 1
ATOM 1733 O O . ALA A 1 221 ? 14.483 7.540 18.303 1.00 74.44 221 ALA A O 1
ATOM 1734 N N . LEU A 1 222 ? 14.120 5.496 19.165 1.00 72.19 222 LEU A N 1
ATOM 1735 C CA . LEU A 1 222 ? 12.680 5.530 18.957 1.00 72.19 222 LEU A CA 1
ATOM 1736 C C . LEU A 1 222 ? 12.028 6.439 19.998 1.00 72.19 222 LEU A C 1
ATOM 1738 O O . LEU A 1 222 ? 11.383 7.380 19.581 1.00 72.19 222 LEU A O 1
ATOM 1742 N N . GLU A 1 223 ? 12.241 6.250 21.301 1.00 71.06 223 GLU A N 1
ATOM 1743 C CA . GLU A 1 223 ? 11.657 7.078 22.377 1.00 71.06 223 GLU A CA 1
ATOM 1744 C C . GLU A 1 223 ? 11.821 8.596 22.139 1.00 71.06 223 GLU A C 1
ATOM 1746 O O . GLU A 1 223 ? 10.881 9.356 22.357 1.00 71.06 223 GLU A O 1
ATOM 1751 N N . GLU A 1 224 ? 12.953 9.044 21.590 1.00 67.88 224 GLU A N 1
ATOM 1752 C CA . GLU A 1 224 ? 13.200 10.450 21.221 1.00 67.88 224 GLU A CA 1
ATOM 1753 C C . GLU A 1 224 ? 12.347 10.970 20.036 1.00 67.88 224 GLU A C 1
ATOM 1755 O O . GLU A 1 224 ? 12.280 12.175 19.791 1.00 67.88 224 GLU A O 1
ATOM 1760 N N . GLN A 1 225 ? 11.679 10.088 19.290 1.00 68.69 225 GLN A N 1
ATOM 1761 C CA . GLN A 1 225 ? 10.875 10.367 18.090 1.00 68.69 225 GLN A CA 1
ATOM 1762 C C . GLN A 1 225 ? 9.356 10.211 18.314 1.00 68.69 225 GLN A C 1
ATOM 1764 O O . GLN A 1 225 ? 8.630 9.950 17.351 1.00 68.69 225 GLN A O 1
ATOM 1769 N N . VAL A 1 226 ? 8.884 10.364 19.560 1.00 59.34 226 VAL A N 1
ATOM 1770 C CA . VAL A 1 226 ? 7.520 10.143 20.115 1.00 59.34 226 VAL A CA 1
ATOM 1771 C C . VAL A 1 226 ? 6.353 10.068 19.106 1.00 59.34 226 VAL A C 1
ATOM 1773 O O . VAL A 1 226 ? 5.622 9.084 19.093 1.00 59.34 226 VAL A O 1
ATOM 1776 N N . ILE A 1 227 ? 6.182 11.041 18.205 1.00 55.81 227 ILE A N 1
ATOM 1777 C CA . ILE A 1 227 ? 5.047 11.062 17.255 1.00 55.81 227 ILE A CA 1
ATOM 1778 C C . ILE A 1 227 ? 5.124 9.931 16.207 1.00 55.81 227 ILE A C 1
ATOM 1780 O O . ILE A 1 227 ? 4.109 9.353 15.821 1.00 55.81 227 ILE A O 1
ATOM 1784 N N . LEU A 1 228 ? 6.322 9.564 15.742 1.00 58.94 228 LEU A N 1
ATOM 1785 C CA . LEU A 1 228 ? 6.491 8.415 14.840 1.00 58.94 228 LEU A CA 1
ATOM 1786 C C . LEU A 1 228 ? 6.491 7.077 15.567 1.00 58.94 228 LEU A C 1
ATOM 1788 O O . LEU A 1 228 ? 6.198 6.042 14.964 1.00 58.94 228 LEU A O 1
ATOM 1792 N N . VAL A 1 229 ? 6.817 7.111 16.853 1.00 65.75 229 VAL A N 1
ATOM 1793 C CA . VAL A 1 229 ? 6.824 5.937 17.714 1.00 65.75 229 VAL A CA 1
ATOM 1794 C C . VAL A 1 229 ? 5.418 5.402 17.862 1.00 65.75 229 VAL A C 1
ATOM 1796 O O . VAL A 1 229 ? 5.229 4.208 17.698 1.00 65.75 229 VAL A O 1
ATOM 1799 N N . GLU A 1 230 ? 4.422 6.257 18.077 1.00 71.31 230 GLU A N 1
ATOM 1800 C CA . GLU A 1 230 ? 3.035 5.817 18.252 1.00 71.31 230 GLU A CA 1
ATOM 1801 C C . GLU A 1 230 ? 2.500 5.057 17.033 1.00 71.31 230 GLU A C 1
ATOM 1803 O O . GLU A 1 230 ? 1.945 3.967 17.170 1.00 71.31 230 GLU A O 1
ATOM 1808 N N . ALA A 1 231 ? 2.728 5.590 15.829 1.00 69.50 231 ALA A N 1
ATOM 1809 C CA . ALA A 1 231 ? 2.329 4.965 14.570 1.00 69.50 231 ALA A CA 1
ATOM 1810 C C . ALA A 1 231 ? 3.018 3.613 14.324 1.00 69.50 231 ALA A C 1
ATOM 1812 O O . ALA A 1 231 ? 2.385 2.630 13.919 1.00 69.50 231 ALA A O 1
ATOM 1813 N N . ALA A 1 232 ? 4.330 3.575 14.559 1.00 71.94 232 ALA A N 1
ATOM 1814 C CA . ALA A 1 232 ? 5.132 2.375 14.398 1.00 71.94 232 ALA A CA 1
ATOM 1815 C C . ALA A 1 232 ? 4.786 1.315 15.448 1.00 71.94 232 ALA A C 1
ATOM 1817 O O . ALA A 1 232 ? 4.631 0.146 15.105 1.00 71.94 232 ALA A O 1
ATOM 1818 N N . ILE A 1 233 ? 4.620 1.721 16.709 1.00 78.88 233 ILE A N 1
ATOM 1819 C CA . ILE A 1 233 ? 4.201 0.855 17.811 1.00 78.88 233 ILE A CA 1
ATOM 1820 C C . ILE A 1 233 ? 2.833 0.264 17.515 1.00 78.88 233 ILE A C 1
ATOM 1822 O O . ILE A 1 233 ? 2.687 -0.944 17.649 1.00 78.88 233 ILE A O 1
ATOM 1826 N N . ASP A 1 234 ? 1.854 1.058 17.074 1.00 81.00 234 ASP A N 1
ATOM 1827 C CA . ASP A 1 234 ? 0.525 0.541 16.729 1.00 81.00 234 ASP A CA 1
ATOM 1828 C C . ASP A 1 234 ? 0.617 -0.552 15.651 1.00 81.00 234 ASP A C 1
ATOM 1830 O O . ASP A 1 234 ? 0.086 -1.650 15.826 1.00 81.00 234 ASP A O 1
ATOM 1834 N N . SER A 1 235 ? 1.404 -0.309 14.598 1.00 78.00 235 SER A N 1
ATOM 1835 C CA . SER A 1 235 ? 1.630 -1.281 13.519 1.00 78.00 235 SER A CA 1
ATOM 1836 C C . SER A 1 235 ? 2.327 -2.556 14.015 1.00 78.00 235 SER A C 1
ATOM 1838 O O . SER A 1 235 ? 1.901 -3.666 13.690 1.00 78.00 235 SER A O 1
ATOM 1840 N N . ILE A 1 236 ? 3.374 -2.417 14.839 1.00 77.94 236 ILE A N 1
ATOM 1841 C CA . ILE A 1 236 ? 4.117 -3.540 15.434 1.00 77.94 236 ILE A CA 1
ATOM 1842 C C . ILE A 1 236 ? 3.219 -4.351 16.374 1.00 77.94 236 ILE A C 1
ATOM 1844 O O . ILE A 1 236 ? 3.230 -5.582 16.329 1.00 77.94 236 ILE A O 1
ATOM 1848 N N . LEU A 1 237 ? 2.436 -3.685 17.224 1.00 83.25 237 LEU A N 1
ATOM 1849 C CA . LEU A 1 237 ? 1.537 -4.334 18.174 1.00 83.25 237 LEU A CA 1
ATOM 1850 C C . LEU A 1 237 ? 0.431 -5.096 17.449 1.00 83.25 237 LEU A C 1
ATOM 1852 O O . LEU A 1 237 ? 0.200 -6.254 17.782 1.00 83.25 237 LEU A O 1
ATOM 1856 N N . ARG A 1 238 ? -0.186 -4.512 16.414 1.00 83.19 238 ARG A N 1
ATOM 1857 C CA . ARG A 1 238 ? -1.149 -5.225 15.560 1.00 83.19 238 ARG A CA 1
ATOM 1858 C C . ARG A 1 238 ? -0.515 -6.449 14.916 1.00 83.19 238 ARG A C 1
ATOM 1860 O O . ARG A 1 238 ? -1.020 -7.550 15.089 1.00 83.19 238 ARG A O 1
ATOM 1867 N N . ALA A 1 239 ? 0.632 -6.289 14.256 1.00 80.62 239 ALA A N 1
ATOM 1868 C CA . ALA A 1 239 ? 1.330 -7.404 13.616 1.00 80.62 239 ALA A CA 1
ATOM 1869 C C . ALA A 1 239 ? 1.700 -8.525 14.604 1.00 80.62 239 ALA A C 1
ATOM 1871 O O . ALA A 1 239 ? 1.719 -9.694 14.228 1.00 80.62 239 ALA A O 1
ATOM 1872 N N . ARG A 1 240 ? 1.977 -8.185 15.868 1.00 81.44 240 ARG A N 1
ATOM 1873 C CA . ARG A 1 240 ? 2.302 -9.150 16.923 1.00 81.44 240 ARG A CA 1
ATOM 1874 C C . ARG A 1 240 ? 1.072 -9.831 17.524 1.00 81.44 240 ARG A C 1
ATOM 1876 O O . ARG A 1 240 ? 1.156 -11.011 17.857 1.00 81.44 240 ARG A O 1
ATOM 1883 N N . LEU A 1 241 ? -0.029 -9.104 17.699 1.00 82.25 241 LEU A N 1
ATOM 1884 C CA . LEU A 1 241 ? -1.246 -9.606 18.342 1.00 82.25 241 LEU A CA 1
ATOM 1885 C C . LEU A 1 241 ? -2.145 -10.372 17.359 1.00 82.25 241 LEU A C 1
ATOM 1887 O O . LEU A 1 241 ? -2.739 -11.375 17.748 1.00 82.25 241 LEU A O 1
ATOM 1891 N N . THR A 1 242 ? -2.178 -9.990 16.076 1.00 81.81 242 THR A N 1
ATOM 1892 C CA . THR A 1 242 ? -3.016 -10.649 15.057 1.00 81.81 242 THR A CA 1
ATOM 1893 C C . THR A 1 242 ? -2.743 -12.157 14.919 1.00 81.81 242 THR A C 1
ATOM 1895 O O . THR A 1 242 ? -3.707 -12.913 14.901 1.00 81.81 242 THR A O 1
ATOM 1898 N N . PRO A 1 243 ? -1.489 -12.658 14.871 1.00 74.38 243 PRO A N 1
ATOM 1899 C CA . PRO A 1 243 ? -1.228 -14.099 14.790 1.00 74.38 243 PRO A CA 1
ATOM 1900 C C . PRO A 1 243 ? -1.537 -14.867 16.083 1.00 74.38 243 PRO A C 1
ATOM 1902 O O . PRO A 1 243 ? -1.660 -16.088 16.049 1.00 74.38 243 PRO A O 1
ATOM 1905 N N . GLN A 1 244 ? -1.606 -14.177 17.228 1.00 66.25 244 GLN A N 1
ATOM 1906 C CA . GLN A 1 244 ? -1.930 -14.792 18.522 1.00 66.25 244 GLN A CA 1
ATOM 1907 C C . GLN A 1 244 ? -3.435 -15.022 18.676 1.00 66.25 244 GLN A C 1
ATOM 1909 O O . GLN A 1 244 ? -3.855 -15.921 19.405 1.00 66.25 244 GLN A O 1
ATOM 1914 N N . ALA A 1 245 ? -4.243 -14.246 17.956 1.00 65.94 245 ALA A N 1
ATOM 1915 C CA . ALA A 1 245 ? -5.652 -14.521 17.799 1.00 65.94 245 ALA A CA 1
ATOM 1916 C C . ALA A 1 245 ? -5.838 -15.788 16.958 1.00 65.94 245 ALA A C 1
ATOM 1918 O O . ALA A 1 245 ? -5.421 -15.853 15.802 1.00 65.94 245 ALA A O 1
ATOM 1919 N N . SER A 1 246 ? -6.464 -16.816 17.536 1.00 62.62 246 SER A N 1
ATOM 1920 C CA . SER A 1 246 ? -6.801 -18.030 16.789 1.00 62.62 246 SER A CA 1
ATOM 1921 C C . SER A 1 246 ? -7.613 -17.669 15.543 1.00 62.62 246 SER A C 1
ATOM 1923 O O . SER A 1 246 ? -8.718 -17.147 15.647 1.00 62.62 246 SER A O 1
ATOM 1925 N N . SER A 1 247 ? -7.075 -17.982 14.362 1.00 61.94 247 SER A N 1
ATOM 1926 C CA . SER A 1 247 ? -7.729 -17.749 13.066 1.00 61.94 247 SER A CA 1
ATOM 1927 C C . SER A 1 247 ? -8.916 -18.682 12.804 1.00 61.94 247 SER A C 1
ATOM 1929 O O . SER A 1 247 ? -9.629 -18.525 11.812 1.00 61.94 247 SER A O 1
ATOM 1931 N N . ALA A 1 248 ? -9.136 -19.668 13.676 1.00 72.56 248 ALA A N 1
ATOM 1932 C CA . ALA A 1 248 ? -10.244 -20.593 13.557 1.00 72.56 248 ALA A CA 1
ATOM 1933 C C . ALA A 1 248 ? -11.549 -19.896 13.959 1.00 72.56 248 ALA A C 1
ATOM 1935 O O . ALA A 1 248 ? -11.808 -19.654 15.139 1.00 72.56 248 ALA A O 1
ATOM 1936 N N . LEU A 1 249 ? -12.393 -19.616 12.963 1.00 78.06 249 LEU A N 1
ATOM 1937 C CA . LEU A 1 249 ? -13.799 -19.316 13.211 1.00 78.06 249 LEU A CA 1
ATOM 1938 C C . LEU A 1 249 ? -14.392 -20.441 14.073 1.00 78.06 249 LEU A C 1
ATOM 1940 O O . LEU A 1 249 ? -14.169 -21.618 13.765 1.00 78.06 249 LEU A O 1
ATOM 1944 N N . PRO A 1 250 ? -15.154 -20.121 15.133 1.00 83.06 250 PRO A N 1
ATOM 1945 C CA . PRO A 1 250 ? -15.847 -21.148 15.887 1.00 83.06 250 PRO A CA 1
ATOM 1946 C C . PRO A 1 250 ? -16.761 -21.944 14.937 1.00 83.06 250 PRO A C 1
ATOM 1948 O O . PRO A 1 250 ? -17.369 -21.356 14.038 1.00 83.06 250 PRO A O 1
ATOM 1951 N N . PRO A 1 251 ? -16.898 -23.270 15.130 1.00 82.88 251 PRO A N 1
ATOM 1952 C CA . PRO A 1 251 ? -17.580 -24.164 14.189 1.00 82.88 251 PRO A CA 1
ATOM 1953 C C . PRO A 1 251 ? -19.057 -23.815 13.943 1.00 82.88 251 PRO A C 1
ATOM 1955 O O . PRO A 1 251 ? -19.645 -24.275 12.969 1.00 82.88 251 PRO A O 1
ATOM 1958 N N . SER A 1 252 ? -19.664 -22.975 14.788 1.00 88.94 252 SER A N 1
ATOM 1959 C CA . SER A 1 252 ? -20.967 -22.370 14.520 1.00 88.94 252 SER A CA 1
ATOM 1960 C C . SER A 1 252 ? -21.006 -20.912 14.984 1.00 88.94 252 SER A C 1
ATOM 1962 O O . SER A 1 252 ? -21.129 -20.640 16.180 1.00 88.94 252 SER A O 1
ATOM 1964 N N . VAL A 1 253 ? -20.945 -19.971 14.041 1.00 92.19 253 VAL A N 1
ATOM 1965 C CA . VAL A 1 253 ? -21.196 -18.547 14.305 1.00 92.19 253 VAL A CA 1
ATOM 1966 C C . VAL A 1 253 ? -22.708 -18.333 14.403 1.00 92.19 253 VAL A C 1
ATOM 1968 O O . VAL A 1 253 ? -23.421 -18.500 13.418 1.00 92.19 253 VAL A O 1
ATOM 1971 N N . ARG A 1 254 ? -23.209 -17.995 15.598 1.00 94.56 254 ARG A N 1
ATOM 1972 C CA . ARG A 1 254 ? -24.642 -17.713 15.838 1.00 94.56 254 ARG A CA 1
ATOM 1973 C C . ARG A 1 254 ? -24.966 -16.227 15.957 1.00 94.56 254 ARG A C 1
ATOM 1975 O O . ARG A 1 254 ? -26.132 -15.859 15.903 1.00 94.56 254 ARG A O 1
ATOM 1982 N N . ASP A 1 255 ? -23.952 -15.387 16.142 1.00 95.88 255 ASP A N 1
ATOM 1983 C CA . ASP A 1 255 ? -24.145 -13.948 16.283 1.00 95.88 255 ASP A CA 1
ATOM 1984 C C . ASP A 1 255 ? -24.564 -13.337 14.937 1.00 95.88 255 ASP A C 1
ATOM 1986 O O . ASP A 1 255 ? -23.832 -13.423 13.948 1.00 95.88 255 ASP A O 1
ATOM 1990 N N . GLU A 1 256 ? -25.746 -12.717 14.890 1.00 96.62 256 GLU A N 1
ATOM 1991 C CA . GLU A 1 256 ? -26.284 -12.104 13.670 1.00 96.62 256 GLU A CA 1
ATOM 1992 C C . GLU A 1 256 ? -25.370 -11.016 13.092 1.00 96.62 256 GLU A C 1
ATOM 1994 O O . GLU A 1 256 ? -25.319 -10.838 11.872 1.00 96.62 256 GLU A O 1
ATOM 1999 N N . ARG A 1 257 ? -24.629 -10.299 13.947 1.00 96.38 257 ARG A N 1
ATOM 2000 C CA . ARG A 1 257 ? -23.679 -9.261 13.529 1.00 96.38 257 ARG A CA 1
ATOM 2001 C C . ARG A 1 257 ? -22.529 -9.901 12.764 1.00 96.38 257 ARG A C 1
ATOM 2003 O O . ARG A 1 257 ? -22.188 -9.447 11.674 1.00 96.38 257 ARG A O 1
ATOM 2010 N N . ALA A 1 258 ? -21.978 -10.990 13.302 1.00 96.06 258 ALA A N 1
ATOM 2011 C CA . ALA A 1 258 ? -20.910 -11.751 12.661 1.00 96.06 258 ALA A CA 1
ATOM 2012 C C . ALA A 1 258 ? -21.382 -12.386 11.346 1.00 96.06 258 ALA A C 1
ATOM 2014 O O .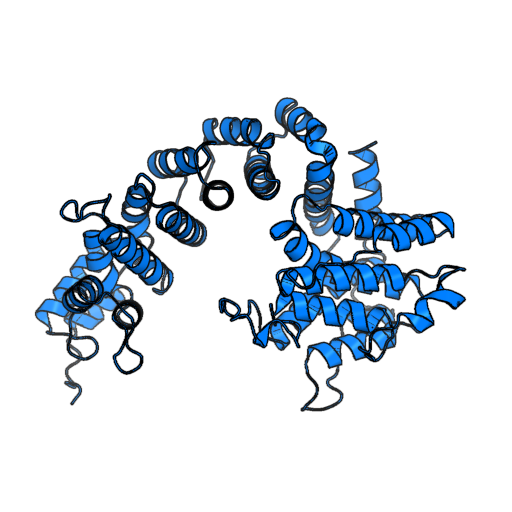 ALA A 1 258 ? -20.696 -12.278 10.330 1.00 96.06 258 ALA A O 1
ATOM 2015 N N . LEU A 1 259 ? -22.578 -12.986 11.335 1.00 95.62 259 LEU A N 1
ATOM 2016 C CA . LEU A 1 259 ? -23.169 -13.548 10.118 1.00 95.62 259 LEU A CA 1
ATOM 2017 C C . LEU A 1 259 ? -23.333 -12.482 9.029 1.00 95.62 259 LEU A C 1
ATOM 2019 O O . LEU A 1 259 ? -22.974 -12.729 7.878 1.00 95.62 259 LEU A O 1
ATOM 2023 N N . ARG A 1 260 ? -23.805 -11.278 9.376 1.00 95.56 260 ARG A N 1
ATOM 2024 C CA . ARG A 1 260 ? -23.927 -10.182 8.406 1.00 95.56 260 ARG A CA 1
ATOM 2025 C C . ARG A 1 260 ? -22.578 -9.643 7.938 1.00 95.56 260 ARG A C 1
ATOM 2027 O O . ARG A 1 260 ? -22.457 -9.331 6.758 1.00 95.56 260 ARG A O 1
ATOM 2034 N N . LEU A 1 261 ? -21.573 -9.549 8.813 1.00 94.38 261 LEU A N 1
ATOM 2035 C CA . LEU A 1 261 ? -20.210 -9.166 8.413 1.00 94.38 261 LEU A CA 1
ATOM 2036 C C . LEU A 1 261 ? -19.624 -10.140 7.384 1.00 94.38 261 LEU A C 1
ATOM 2038 O O . LEU A 1 261 ? -18.973 -9.720 6.429 1.00 94.38 261 LEU A O 1
ATOM 2042 N N . LEU A 1 262 ? -19.884 -11.438 7.560 1.00 93.69 262 LEU A N 1
ATOM 2043 C CA . LEU A 1 262 ? -19.404 -12.488 6.664 1.00 93.69 262 LEU A CA 1
ATOM 2044 C C . LEU A 1 262 ? -20.133 -12.506 5.312 1.00 93.69 262 LEU A C 1
ATOM 2046 O O . LEU A 1 262 ? -19.536 -12.906 4.311 1.00 93.69 262 LEU A O 1
ATOM 2050 N N . GLN A 1 263 ? -21.372 -12.015 5.243 1.00 93.62 263 GLN A N 1
ATOM 2051 C CA . GLN A 1 263 ? -22.114 -11.869 3.987 1.00 93.62 263 GLN A CA 1
ATOM 2052 C C . GLN A 1 263 ? -21.500 -10.790 3.084 1.00 93.62 263 GLN A C 1
ATOM 2054 O O . GLN A 1 263 ? -20.993 -9.765 3.549 1.00 93.62 263 GLN A O 1
ATOM 2059 N N . ALA A 1 264 ? -21.537 -11.019 1.770 1.00 87.56 264 ALA A N 1
ATOM 2060 C CA . ALA A 1 264 ? -21.156 -10.003 0.795 1.00 87.56 264 ALA A CA 1
ATOM 2061 C C . ALA A 1 264 ? -22.090 -8.787 0.906 1.00 87.56 264 ALA A C 1
ATOM 2063 O O . ALA A 1 264 ? -23.280 -8.947 1.183 1.00 87.56 264 ALA A O 1
ATOM 2064 N N . ALA A 1 265 ? -21.556 -7.583 0.675 1.00 85.75 265 ALA A N 1
ATOM 2065 C CA . ALA A 1 265 ? -22.389 -6.390 0.574 1.00 85.75 265 ALA A CA 1
ATOM 2066 C C . ALA A 1 265 ? -23.346 -6.569 -0.621 1.00 85.75 265 ALA A C 1
ATOM 2068 O O . ALA A 1 265 ? -22.864 -6.752 -1.744 1.00 85.75 265 ALA A O 1
ATOM 2069 N N . PRO A 1 266 ? -24.671 -6.598 -0.402 1.00 82.12 266 PRO A N 1
ATOM 2070 C CA . PRO A 1 266 ? -25.617 -6.790 -1.487 1.00 82.12 266 PRO A CA 1
ATOM 2071 C C . PRO A 1 266 ? -25.604 -5.557 -2.393 1.00 82.12 266 PRO A C 1
ATOM 2073 O O . PRO A 1 266 ? -25.620 -4.430 -1.907 1.00 82.12 266 PRO A O 1
ATOM 2076 N N . LEU A 1 267 ? -25.586 -5.775 -3.708 1.00 81.56 267 LEU A N 1
ATOM 2077 C CA . LEU A 1 267 ? -25.866 -4.713 -4.674 1.00 81.56 267 LEU A CA 1
ATOM 2078 C C . LEU A 1 267 ? -27.381 -4.496 -4.694 1.00 81.56 267 LEU A C 1
ATOM 2080 O O . LEU A 1 267 ? -28.121 -5.438 -4.985 1.00 81.56 267 LEU A O 1
ATOM 2084 N N . VAL A 1 268 ? -27.847 -3.281 -4.396 1.00 78.56 268 VAL A N 1
ATOM 2085 C CA . VAL A 1 268 ? -29.278 -2.939 -4.452 1.00 78.56 268 VAL A CA 1
ATOM 2086 C C . VAL A 1 268 ? -29.736 -2.841 -5.910 1.00 78.56 268 VAL A C 1
ATOM 2088 O O . VAL A 1 268 ? -30.865 -3.198 -6.244 1.00 78.56 268 VAL A O 1
ATOM 2091 N N . SER A 1 269 ? -28.839 -2.411 -6.802 1.00 85.06 269 SER A N 1
ATOM 2092 C CA . SER A 1 269 ? -29.065 -2.322 -8.247 1.00 85.06 269 SER A CA 1
ATOM 2093 C C . SER A 1 269 ? -27.793 -2.677 -9.033 1.00 85.06 269 SER A C 1
ATOM 2095 O O . SER A 1 269 ? -26.697 -2.343 -8.583 1.00 85.06 269 SER A O 1
ATOM 2097 N N . PRO A 1 270 ? -27.894 -3.264 -10.247 1.00 82.94 270 PRO A N 1
ATOM 2098 C CA . PRO A 1 270 ? -26.743 -3.483 -11.134 1.00 82.94 270 PRO A CA 1
ATOM 2099 C C . PRO A 1 270 ? -25.967 -2.205 -11.491 1.00 82.94 270 PRO A C 1
ATOM 2101 O O . PRO A 1 270 ? -24.823 -2.275 -11.929 1.00 82.94 270 PRO A O 1
ATOM 2104 N N . GLN A 1 271 ? -26.608 -1.042 -11.350 1.00 87.81 271 GLN A N 1
ATOM 2105 C CA . GLN A 1 271 ? -26.037 0.273 -11.658 1.00 87.81 271 GLN A CA 1
ATOM 2106 C C . GLN A 1 271 ? -25.391 0.936 -10.433 1.00 87.81 271 GLN A C 1
ATOM 2108 O O . GLN A 1 271 ? -24.710 1.954 -10.568 1.00 87.81 271 GLN A O 1
ATOM 2113 N N . GLU A 1 272 ? -25.613 0.391 -9.236 1.00 89.00 272 GLU A N 1
ATOM 2114 C CA . GLU A 1 272 ? -25.071 0.941 -8.003 1.00 89.00 272 GLU A CA 1
ATOM 2115 C C . GLU A 1 272 ? -23.553 0.751 -7.959 1.00 89.00 272 GLU A C 1
ATOM 2117 O O . GLU A 1 272 ? -23.024 -0.328 -8.238 1.00 89.00 272 GLU A O 1
ATOM 2122 N N . SER A 1 273 ? -22.817 1.811 -7.609 1.00 91.38 273 SER A N 1
ATOM 2123 C CA . SER A 1 273 ? -21.368 1.675 -7.491 1.00 91.38 273 SER A CA 1
ATOM 2124 C C . SER A 1 273 ? -21.013 0.829 -6.256 1.00 91.38 273 SER A C 1
ATOM 2126 O O . SER A 1 273 ? -21.637 1.005 -5.208 1.00 91.38 273 SER A O 1
ATOM 2128 N N . PRO A 1 274 ? -19.970 -0.024 -6.314 1.00 92.19 274 PRO A N 1
ATOM 2129 C CA . PRO A 1 274 ? -19.571 -0.866 -5.181 1.00 92.19 274 PRO A CA 1
ATOM 2130 C C . PRO A 1 274 ? -19.344 -0.102 -3.867 1.00 92.19 274 PRO A C 1
ATOM 2132 O O . PRO A 1 274 ? -19.595 -0.632 -2.790 1.00 92.19 274 PRO A O 1
ATOM 2135 N N . ASN A 1 275 ? -18.907 1.161 -3.943 1.00 91.94 275 ASN A N 1
ATOM 2136 C CA . ASN A 1 275 ? -18.733 2.021 -2.771 1.00 91.94 275 ASN A CA 1
ATOM 2137 C C . ASN A 1 275 ? -20.067 2.380 -2.101 1.00 91.94 275 ASN A C 1
ATOM 2139 O O . ASN A 1 275 ? -20.121 2.451 -0.878 1.00 91.94 275 ASN A O 1
ATOM 2143 N N . HIS A 1 276 ? -21.112 2.661 -2.890 1.00 90.88 276 HIS A N 1
ATOM 2144 C CA . HIS A 1 276 ? -22.441 2.979 -2.357 1.00 90.88 276 HIS A CA 1
ATOM 2145 C C . HIS A 1 276 ? -23.085 1.733 -1.761 1.00 90.88 276 HIS A C 1
ATOM 2147 O O . HIS A 1 276 ? -23.542 1.791 -0.624 1.00 90.88 276 HIS A O 1
ATOM 2153 N N . ALA A 1 277 ? -22.970 0.591 -2.444 1.00 93.38 277 ALA A N 1
ATOM 2154 C CA . ALA A 1 277 ? -23.454 -0.681 -1.917 1.00 93.38 277 ALA A CA 1
ATOM 2155 C C . ALA A 1 277 ? -22.779 -1.038 -0.581 1.00 93.38 277 ALA A C 1
ATOM 2157 O O . ALA A 1 277 ? -23.441 -1.469 0.362 1.00 93.38 277 ALA A O 1
ATOM 2158 N N . LEU A 1 278 ? -21.464 -0.806 -0.455 1.00 95.12 278 LEU A N 1
ATOM 2159 C CA . LEU A 1 278 ? -20.758 -1.007 0.812 1.00 95.12 278 LEU A CA 1
ATOM 2160 C C . LEU A 1 278 ? -21.215 -0.016 1.897 1.00 95.12 278 LEU A C 1
ATOM 2162 O O . LEU A 1 278 ? -21.396 -0.428 3.041 1.00 95.12 278 LEU A O 1
ATOM 2166 N N . ALA A 1 279 ? -21.424 1.259 1.549 1.00 93.94 279 ALA A N 1
ATOM 2167 C CA . ALA A 1 279 ? -21.930 2.278 2.470 1.00 93.94 279 ALA A CA 1
ATOM 2168 C C . ALA A 1 279 ? -23.345 1.940 2.989 1.00 93.94 279 ALA A C 1
ATOM 2170 O O . ALA A 1 279 ? -23.576 1.953 4.197 1.00 93.94 279 ALA A O 1
ATOM 2171 N N . SER A 1 280 ? -24.263 1.539 2.104 1.00 92.38 280 SER A N 1
ATOM 2172 C CA . SER A 1 280 ? -25.618 1.102 2.476 1.00 92.38 280 SER A CA 1
ATOM 2173 C C . SER A 1 280 ? -25.586 -0.202 3.292 1.00 92.38 280 SER A C 1
ATOM 2175 O O . SER A 1 280 ? -26.284 -0.353 4.300 1.00 92.38 280 SER A O 1
ATOM 2177 N N . TRP A 1 281 ? -24.683 -1.133 2.957 1.00 94.75 281 TRP A N 1
ATOM 2178 C CA . TRP A 1 281 ? -24.471 -2.343 3.753 1.00 94.75 281 TRP A CA 1
ATOM 2179 C C . TRP A 1 281 ? -24.026 -2.035 5.190 1.00 94.75 281 TRP A C 1
ATOM 2181 O O . TRP A 1 281 ? -24.606 -2.614 6.118 1.00 94.75 281 TRP A O 1
ATOM 2191 N N . VAL A 1 282 ? -23.062 -1.118 5.390 1.00 95.75 282 VAL A N 1
ATOM 2192 C CA . VAL A 1 282 ? -22.629 -0.715 6.742 1.00 95.75 282 VAL A CA 1
ATOM 2193 C C . VAL A 1 282 ? -23.703 0.072 7.493 1.00 95.75 282 VAL A C 1
ATOM 2195 O O . VAL A 1 282 ? -23.830 -0.097 8.703 1.00 95.75 282 VAL A O 1
ATOM 2198 N N . ALA A 1 283 ? -24.531 0.860 6.800 1.00 93.06 283 ALA A N 1
ATOM 2199 C CA . ALA A 1 283 ? -25.653 1.581 7.405 1.00 93.06 283 ALA A CA 1
ATOM 2200 C C . ALA A 1 283 ? -26.611 0.631 8.142 1.00 93.06 283 ALA A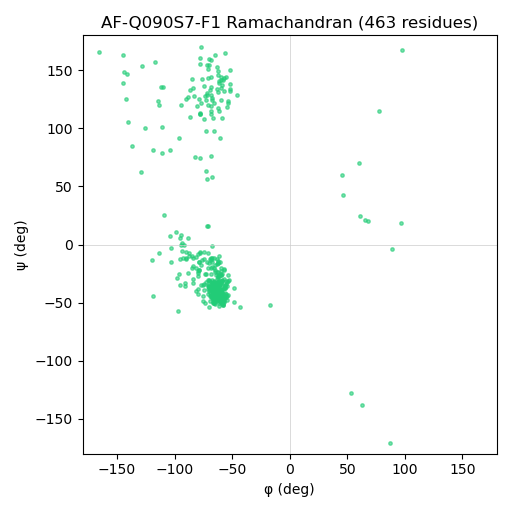 C 1
ATOM 2202 O O . ALA A 1 283 ? -27.069 0.914 9.248 1.00 93.06 283 ALA A O 1
ATOM 2203 N N . GLY A 1 284 ? -26.826 -0.566 7.588 1.00 93.50 284 GLY A N 1
ATOM 2204 C CA . GLY A 1 284 ? -27.632 -1.605 8.226 1.00 93.50 284 GLY A CA 1
ATOM 2205 C C . GLY A 1 284 ? -27.099 -2.103 9.576 1.00 93.50 284 GLY A C 1
ATOM 2206 O O . GLY A 1 284 ? -27.821 -2.830 10.262 1.00 93.50 284 GLY A O 1
ATOM 2207 N N . PHE A 1 285 ? -25.874 -1.729 9.975 1.00 95.56 285 PHE A N 1
ATOM 2208 C CA . PHE A 1 285 ? -25.321 -2.068 11.283 1.00 95.56 285 PHE A CA 1
ATOM 2209 C C . PHE A 1 285 ? -25.718 -1.122 12.419 1.00 95.56 285 PHE A C 1
ATOM 2211 O O . PHE A 1 285 ? -25.576 -1.499 13.583 1.00 95.56 285 PHE A O 1
ATOM 2218 N N . GLN A 1 286 ? -26.312 0.036 12.110 1.00 94.00 286 GLN A N 1
ATOM 2219 C CA . GLN A 1 286 ? -26.749 1.018 13.112 1.00 94.00 286 GLN A CA 1
ATOM 2220 C C . GLN A 1 286 ? -27.702 0.434 14.164 1.00 94.00 286 GLN A C 1
ATOM 2222 O O . GLN A 1 286 ? -27.659 0.814 15.333 1.00 94.00 286 GLN A O 1
ATOM 2227 N N . ARG A 1 287 ? -28.510 -0.563 13.784 1.00 95.31 287 ARG A N 1
ATOM 2228 C CA . ARG A 1 287 ? -29.451 -1.243 14.689 1.00 95.31 287 ARG A CA 1
ATOM 2229 C C . ARG A 1 287 ? -28.796 -2.006 15.848 1.00 95.31 287 ARG A C 1
ATOM 2231 O O . ARG A 1 287 ? -29.493 -2.347 16.797 1.00 95.31 287 ARG A O 1
ATOM 2238 N N . TRP A 1 288 ? -27.496 -2.300 15.775 1.00 96.56 288 TRP A N 1
ATOM 2239 C CA . TRP A 1 288 ? -26.758 -3.012 16.830 1.00 96.56 288 TRP A CA 1
ATOM 2240 C C . TRP A 1 288 ? -25.969 -2.087 17.762 1.00 96.56 288 TRP A C 1
ATOM 2242 O O . TRP A 1 288 ? -25.188 -2.566 18.582 1.00 96.56 288 TRP A O 1
ATOM 2252 N N . GLY A 1 289 ? -26.197 -0.777 17.670 1.00 95.56 289 GLY A N 1
ATOM 2253 C CA . GLY A 1 289 ? -25.679 0.199 18.618 1.00 95.56 289 GLY A CA 1
ATOM 2254 C C . GLY A 1 289 ? -24.404 0.906 18.167 1.00 95.56 289 GLY A C 1
ATOM 2255 O O . GLY A 1 289 ? -23.736 0.536 17.200 1.00 95.56 289 GLY A O 1
ATOM 2256 N N . GLN A 1 290 ? -24.083 1.965 18.905 1.00 95.06 290 GLN A N 1
ATOM 2257 C CA . GLN A 1 290 ? -23.099 2.960 18.496 1.00 95.06 290 GLN A CA 1
ATOM 2258 C C . GLN A 1 290 ? -21.659 2.446 18.503 1.00 95.06 290 GLN A C 1
ATOM 2260 O O . GLN A 1 290 ? -20.886 2.799 17.618 1.00 95.06 290 GLN A O 1
ATOM 2265 N N . GLU A 1 291 ? -21.300 1.591 19.463 1.00 97.06 291 GLU A N 1
ATOM 2266 C CA . GLU A 1 291 ? -19.948 1.027 19.551 1.00 97.06 291 GLU A CA 1
ATOM 2267 C C . GLU A 1 291 ? -19.577 0.267 18.268 1.00 97.06 291 GLU A C 1
ATOM 2269 O O . GLU A 1 291 ? -18.488 0.454 17.727 1.00 97.06 291 GLU A O 1
ATOM 2274 N N . LEU A 1 292 ? -20.507 -0.531 17.726 1.00 97.25 292 LEU A N 1
ATOM 2275 C CA . LEU A 1 292 ? -20.286 -1.256 16.475 1.00 97.25 292 LEU A CA 1
ATOM 2276 C C . LEU A 1 292 ? -20.096 -0.296 15.293 1.00 97.25 292 LEU A C 1
ATOM 2278 O O . LEU A 1 292 ? -19.187 -0.500 14.491 1.00 97.25 292 LEU A O 1
ATOM 2282 N N . CYS A 1 293 ? -20.905 0.764 15.201 1.00 96.81 293 CYS A N 1
ATOM 2283 C CA . CYS A 1 293 ? -20.747 1.796 14.172 1.00 96.81 293 CYS A CA 1
ATOM 2284 C C . CYS A 1 293 ? -19.364 2.451 14.236 1.00 96.81 293 CYS A C 1
ATOM 2286 O O . CYS A 1 293 ? -18.685 2.551 13.215 1.00 96.81 293 CYS A O 1
ATOM 2288 N N . VAL A 1 294 ? -18.925 2.853 15.433 1.00 97.44 294 VAL A N 1
ATOM 2289 C CA . VAL A 1 294 ? -17.617 3.488 15.636 1.00 97.44 294 VAL A CA 1
ATOM 2290 C C . VAL A 1 294 ? -16.483 2.532 15.273 1.00 97.44 294 VAL A C 1
ATOM 2292 O O . VAL A 1 294 ? -15.557 2.941 14.582 1.00 97.44 294 VAL A O 1
ATOM 2295 N N . ARG A 1 295 ? -16.567 1.248 15.645 1.00 98.06 295 ARG A N 1
ATOM 2296 C CA . ARG A 1 295 ? -15.565 0.232 15.270 1.00 98.06 295 ARG A CA 1
ATOM 2297 C C . ARG A 1 295 ? -15.483 0.022 13.755 1.00 98.06 295 ARG A C 1
ATOM 2299 O O . ARG A 1 295 ? -14.385 -0.029 13.211 1.00 98.06 295 ARG A O 1
ATOM 2306 N N . ILE A 1 296 ? -16.621 -0.046 13.059 1.00 97.88 296 ILE A N 1
ATOM 2307 C CA . ILE A 1 296 ? -16.650 -0.153 11.589 1.00 97.88 296 ILE A CA 1
ATOM 2308 C C . ILE A 1 296 ? -16.014 1.086 10.944 1.00 97.88 296 ILE A C 1
ATOM 2310 O O . ILE A 1 296 ? -15.178 0.956 10.046 1.00 97.88 296 ILE A O 1
ATOM 2314 N N . ALA A 1 297 ? -16.386 2.284 11.400 1.00 97.69 297 ALA A N 1
ATOM 2315 C CA . ALA A 1 297 ? -15.854 3.527 10.852 1.00 97.69 297 ALA A CA 1
ATOM 2316 C C . ALA A 1 297 ? -14.349 3.685 11.135 1.00 9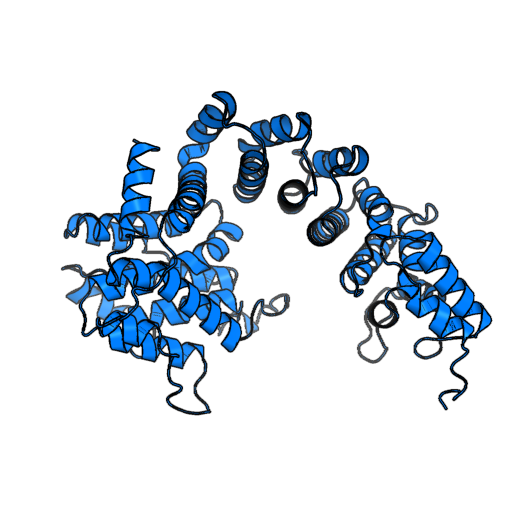7.69 297 ALA A C 1
ATOM 2318 O O . ALA A 1 297 ? -13.597 4.088 10.247 1.00 97.69 297 ALA A O 1
ATOM 2319 N N . LEU A 1 298 ? -13.895 3.301 12.332 1.00 97.81 298 LEU A N 1
ATOM 2320 C CA . LEU A 1 298 ? -12.487 3.295 12.730 1.00 97.81 298 LEU A CA 1
ATOM 2321 C C . LEU A 1 298 ? -11.651 2.353 11.857 1.00 97.81 298 LEU A C 1
ATOM 2323 O O . LEU A 1 298 ? -10.605 2.770 11.361 1.00 97.81 298 LEU A O 1
ATOM 2327 N N . ALA A 1 299 ? -12.125 1.127 11.615 1.00 97.56 299 ALA A N 1
ATOM 2328 C CA . ALA A 1 299 ? -11.447 0.166 10.746 1.00 97.56 299 ALA A CA 1
ATOM 2329 C C . ALA A 1 299 ? -11.297 0.707 9.311 1.00 97.56 299 ALA A C 1
ATOM 2331 O O . ALA A 1 299 ? -10.226 0.614 8.704 1.00 97.56 299 ALA A O 1
ATOM 2332 N N . ALA A 1 300 ? -12.349 1.341 8.778 1.00 97.81 300 ALA A N 1
ATOM 2333 C CA . ALA A 1 300 ? -12.309 1.970 7.460 1.00 97.81 300 ALA A CA 1
ATOM 2334 C C . ALA A 1 300 ? -11.333 3.160 7.406 1.00 97.81 300 ALA A C 1
ATOM 2336 O O . ALA A 1 300 ? -10.532 3.245 6.474 1.00 97.81 300 ALA A O 1
ATOM 2337 N N . ALA A 1 301 ? -11.358 4.050 8.404 1.00 97.38 301 ALA A N 1
ATOM 2338 C CA . ALA A 1 301 ? -10.475 5.214 8.476 1.00 97.38 301 ALA A CA 1
ATOM 2339 C C . ALA A 1 301 ? -8.998 4.814 8.650 1.00 97.38 301 ALA A C 1
ATOM 2341 O O . ALA A 1 301 ? -8.133 5.299 7.919 1.00 97.38 301 ALA A O 1
ATOM 2342 N N . ARG A 1 302 ? -8.697 3.859 9.541 1.00 95.75 302 ARG A N 1
ATOM 2343 C CA . ARG A 1 302 ? -7.341 3.309 9.712 1.00 95.75 302 ARG A CA 1
ATOM 2344 C C . ARG A 1 302 ? -6.789 2.712 8.431 1.00 95.75 302 ARG A C 1
ATOM 2346 O O . ARG A 1 302 ? -5.609 2.891 8.146 1.00 95.75 302 ARG A O 1
ATOM 2353 N N . ARG A 1 303 ? -7.626 2.039 7.633 1.00 95.44 303 ARG A N 1
ATOM 2354 C CA . ARG A 1 303 ? -7.173 1.431 6.375 1.00 95.44 303 ARG A CA 1
ATOM 2355 C C . ARG A 1 303 ? -6.596 2.457 5.399 1.00 95.44 303 ARG A C 1
ATOM 2357 O O . ARG A 1 303 ? -5.766 2.093 4.569 1.00 95.44 303 ARG A O 1
ATOM 2364 N N . VAL A 1 304 ? -7.027 3.715 5.496 1.00 95.62 304 VAL A N 1
ATOM 2365 C CA . VAL A 1 304 ? -6.659 4.787 4.564 1.00 95.62 304 VAL A CA 1
ATOM 2366 C C . VAL A 1 304 ? -5.809 5.890 5.184 1.00 95.62 304 VAL A C 1
ATOM 2368 O O . VAL A 1 304 ? -5.303 6.726 4.441 1.00 95.62 304 VAL A O 1
ATOM 2371 N N . VAL A 1 305 ? -5.597 5.896 6.505 1.00 93.75 305 VAL A N 1
ATOM 2372 C CA . VAL A 1 305 ? -4.853 6.968 7.192 1.00 93.75 305 VAL A CA 1
ATOM 2373 C C . VAL A 1 305 ? -3.421 7.121 6.680 1.00 93.75 305 VAL A C 1
ATOM 2375 O O . VAL A 1 305 ? -2.917 8.235 6.581 1.00 93.75 305 VAL A O 1
ATOM 2378 N N . GLU A 1 306 ? -2.794 6.026 6.244 1.00 88.81 306 GLU A N 1
ATOM 2379 C CA . GLU A 1 306 ? -1.451 6.067 5.664 1.00 88.81 306 GLU A CA 1
ATOM 2380 C C . GLU A 1 306 ? -1.384 6.927 4.396 1.00 88.81 306 GLU A C 1
ATOM 2382 O O . GLU A 1 306 ? -0.332 7.477 4.089 1.00 88.81 306 GLU A O 1
ATOM 2387 N N . LEU A 1 307 ? -2.483 7.076 3.648 1.00 90.75 307 LEU A N 1
ATOM 2388 C CA . LEU A 1 307 ? -2.530 7.964 2.482 1.00 90.75 307 LEU A CA 1
ATOM 2389 C C . LEU A 1 307 ? -2.350 9.423 2.908 1.00 90.75 307 LEU A C 1
ATOM 2391 O O . LEU A 1 307 ? -1.580 10.153 2.285 1.00 90.75 307 LEU A O 1
ATOM 2395 N N . TRP A 1 308 ? -2.989 9.817 4.014 1.00 91.38 308 TRP A N 1
ATOM 2396 C CA . TRP A 1 308 ? -2.766 11.124 4.623 1.00 91.38 308 TRP A CA 1
ATOM 2397 C C . TRP A 1 308 ? -1.346 11.255 5.158 1.00 91.38 308 TRP A C 1
ATOM 2399 O O . TRP A 1 308 ? -0.670 12.214 4.811 1.00 91.38 308 TRP A O 1
ATOM 2409 N N . ASP A 1 309 ? -0.861 10.290 5.940 1.00 84.06 309 ASP A N 1
ATOM 2410 C CA . ASP A 1 309 ? 0.482 10.367 6.530 1.00 84.06 309 ASP A CA 1
ATOM 2411 C C . ASP A 1 309 ? 1.585 10.432 5.470 1.00 84.06 309 ASP A C 1
ATOM 2413 O O . ASP A 1 309 ? 2.611 11.083 5.658 1.00 84.06 309 ASP A O 1
ATOM 2417 N N . ASN A 1 310 ? 1.384 9.762 4.335 1.00 79.81 310 ASN A N 1
ATOM 2418 C CA . ASN A 1 310 ? 2.318 9.816 3.220 1.00 79.81 310 ASN A CA 1
ATOM 2419 C C . ASN A 1 310 ? 2.352 11.213 2.579 1.00 79.81 310 ASN A C 1
ATOM 2421 O O . ASN A 1 310 ? 3.441 11.680 2.238 1.00 79.81 310 ASN A O 1
ATOM 2425 N N . ALA A 1 311 ? 1.202 11.881 2.443 1.00 81.81 311 ALA A N 1
ATOM 2426 C CA . ALA A 1 311 ? 1.096 13.215 1.848 1.00 81.81 311 ALA A CA 1
ATOM 2427 C C . ALA A 1 311 ? 1.446 14.354 2.831 1.00 81.81 311 ALA A C 1
ATOM 2429 O O . ALA A 1 311 ? 2.133 15.308 2.462 1.00 81.81 311 ALA A O 1
ATOM 2430 N N . TYR A 1 312 ? 1.025 14.240 4.093 1.00 83.00 312 TYR A N 1
ATOM 2431 C CA . TYR A 1 312 ? 1.125 15.256 5.151 1.00 83.00 312 TYR A CA 1
ATOM 2432 C C . TYR A 1 312 ? 1.738 14.681 6.431 1.00 83.00 312 TYR A C 1
ATOM 2434 O O . TYR A 1 312 ? 1.135 14.709 7.502 1.00 83.00 312 TYR A O 1
ATOM 2442 N N . PRO A 1 313 ? 2.988 14.219 6.367 1.00 68.69 313 PRO A N 1
ATOM 2443 C CA . PRO A 1 313 ? 3.633 13.461 7.439 1.00 68.69 313 PRO A CA 1
ATOM 2444 C C . PRO A 1 313 ? 3.838 14.276 8.730 1.00 68.69 313 PRO A C 1
ATOM 2446 O O . PRO A 1 313 ? 4.006 13.711 9.806 1.00 68.69 313 PRO A O 1
ATOM 2449 N N . LEU A 1 314 ? 3.882 15.611 8.620 1.00 66.88 314 LEU A N 1
ATOM 2450 C CA . LEU A 1 314 ? 4.041 16.542 9.741 1.00 66.88 314 LEU A CA 1
ATOM 2451 C C . LEU A 1 314 ? 2.703 16.874 10.415 1.00 66.88 314 LEU A C 1
ATOM 2453 O O . LEU A 1 314 ? 2.693 17.517 11.459 1.00 66.88 314 LEU A O 1
ATOM 2457 N N . GLN A 1 315 ? 1.582 16.468 9.815 1.00 80.94 315 GLN A N 1
ATOM 2458 C CA . GLN A 1 315 ? 0.243 16.713 10.330 1.00 80.94 315 GLN A CA 1
ATOM 2459 C C . GLN A 1 315 ? -0.294 15.423 10.954 1.00 80.94 315 GLN A C 1
ATOM 2461 O O . GLN A 1 315 ? -1.076 14.704 10.337 1.00 80.94 315 GLN A O 1
ATOM 2466 N N . GLY A 1 316 ? 0.119 15.150 12.195 1.00 81.50 316 GLY A N 1
ATOM 2467 C CA . GLY A 1 316 ? -0.300 13.970 12.967 1.00 81.50 316 GLY A CA 1
ATOM 2468 C C . GLY A 1 316 ? -1.779 13.951 13.370 1.00 81.50 316 GLY A C 1
ATOM 2469 O O . GLY A 1 316 ? -2.236 12.978 13.961 1.00 81.50 316 GLY A O 1
ATOM 2470 N N . MET A 1 317 ? -2.542 14.991 13.022 1.00 87.69 317 MET A N 1
ATOM 2471 C CA . MET A 1 317 ? -3.914 15.200 13.486 1.00 87.69 317 MET A CA 1
ATOM 2472 C C . MET A 1 317 ? -4.863 14.042 13.127 1.00 87.69 317 MET A C 1
ATOM 2474 O O . MET A 1 317 ? -5.732 13.690 13.918 1.00 87.69 317 MET A O 1
ATOM 2478 N N . THR A 1 318 ? -4.697 13.390 11.967 1.00 92.12 318 THR A N 1
ATOM 2479 C CA . THR A 1 318 ? -5.506 12.205 11.624 1.00 92.12 318 THR A CA 1
ATOM 2480 C C . THR A 1 318 ? -5.232 11.039 12.566 1.00 92.12 318 THR A C 1
ATOM 2482 O O . THR A 1 318 ? -6.172 10.375 12.990 1.00 92.12 318 THR A O 1
ATOM 2485 N N . ARG A 1 319 ? -3.971 10.788 12.933 1.00 91.44 319 ARG A N 1
ATOM 2486 C CA . ARG A 1 319 ? -3.620 9.738 13.900 1.00 91.44 319 ARG A CA 1
ATOM 2487 C C . ARG A 1 319 ? -4.074 10.090 15.305 1.00 91.44 319 ARG A C 1
ATOM 2489 O O . ARG A 1 319 ? -4.644 9.235 15.973 1.00 91.44 319 ARG A O 1
ATOM 2496 N N . GLU A 1 320 ? -3.901 11.343 15.714 1.00 91.06 320 GLU A N 1
ATOM 2497 C CA . GLU A 1 320 ? -4.424 11.847 16.986 1.00 91.06 320 GLU A CA 1
ATOM 2498 C C . GLU A 1 320 ? -5.941 11.635 17.086 1.00 91.06 320 GLU A C 1
ATOM 2500 O O . GLU A 1 320 ? -6.432 11.167 18.115 1.00 91.06 320 GLU A O 1
ATOM 2505 N N . ALA A 1 321 ? -6.681 11.887 16.001 1.00 95.25 321 ALA A N 1
ATOM 2506 C CA . ALA A 1 321 ? -8.111 11.613 15.926 1.00 95.25 321 ALA A CA 1
ATOM 2507 C C . ALA A 1 321 ? -8.429 10.119 16.080 1.00 95.25 321 ALA A C 1
ATOM 2509 O O . ALA A 1 321 ? -9.299 9.764 16.875 1.00 95.25 321 ALA A O 1
ATOM 2510 N N . LEU A 1 322 ? -7.710 9.229 15.386 1.00 95.94 322 LEU A N 1
ATOM 2511 C CA . LEU A 1 322 ? -7.900 7.780 15.540 1.00 95.94 322 LEU A CA 1
ATOM 2512 C C . LEU A 1 322 ? -7.606 7.320 16.976 1.00 95.94 322 LEU A C 1
ATOM 2514 O O . LEU A 1 322 ? -8.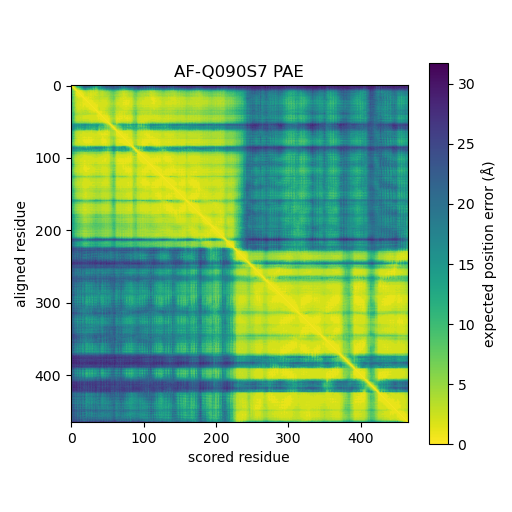392 6.566 17.544 1.00 95.94 322 LEU A O 1
ATOM 2518 N N . PHE A 1 323 ? -6.540 7.817 17.604 1.00 94.19 323 PHE A N 1
ATOM 2519 C CA . PHE A 1 323 ? -6.218 7.497 18.998 1.00 94.19 323 PHE A CA 1
ATOM 2520 C C . PHE A 1 323 ? -7.256 8.030 19.983 1.00 94.19 323 PHE A C 1
ATOM 2522 O O . PHE A 1 323 ? -7.538 7.381 20.991 1.00 94.19 323 PHE A O 1
ATOM 2529 N N . ALA A 1 324 ? -7.859 9.181 19.698 1.00 96.00 324 ALA A N 1
ATOM 2530 C CA . ALA A 1 324 ? -8.948 9.708 20.503 1.00 96.00 324 ALA A CA 1
ATOM 2531 C C . ALA A 1 324 ? -10.240 8.880 20.341 1.00 96.00 324 ALA A C 1
ATOM 2533 O O . ALA A 1 324 ? -10.915 8.623 21.338 1.00 96.00 324 ALA A O 1
ATOM 2534 N N . ILE A 1 325 ? -10.542 8.381 19.134 1.00 97.69 325 ILE A N 1
ATOM 2535 C CA . ILE A 1 325 ? -11.645 7.428 18.899 1.00 97.69 325 ILE A CA 1
ATOM 2536 C C . ILE A 1 325 ? -11.413 6.127 19.685 1.00 97.69 325 ILE A C 1
ATOM 2538 O O . ILE A 1 325 ? -12.325 5.610 20.327 1.00 97.69 325 ILE A O 1
ATOM 2542 N N . GLU A 1 326 ? -10.186 5.608 19.682 1.00 97.19 326 GLU A N 1
ATOM 2543 C CA . GLU A 1 326 ? -9.809 4.425 20.466 1.00 97.19 326 GLU A CA 1
ATOM 2544 C C . GLU A 1 326 ? -9.947 4.647 21.971 1.00 97.19 326 GLU A C 1
ATOM 2546 O O . GLU A 1 326 ? -10.440 3.771 22.679 1.00 97.19 326 GLU A O 1
ATOM 2551 N N . ALA A 1 327 ? -9.530 5.818 22.459 1.00 96.62 327 ALA A N 1
ATOM 2552 C CA . ALA A 1 327 ? -9.685 6.186 23.860 1.00 96.62 327 ALA A CA 1
ATOM 2553 C C . ALA A 1 327 ? -11.165 6.236 24.262 1.00 96.62 327 ALA A C 1
ATOM 2555 O O . ALA A 1 327 ? -11.508 5.773 25.346 1.00 96.62 327 ALA A O 1
ATOM 2556 N N . TRP A 1 328 ? -12.046 6.721 23.380 1.00 97.88 328 TRP A N 1
ATOM 2557 C CA . TRP A 1 328 ? -13.489 6.664 23.607 1.00 97.88 328 TRP A CA 1
ATOM 2558 C C . TRP A 1 328 ? -14.025 5.229 23.621 1.00 97.88 328 TRP A C 1
ATOM 2560 O O . TRP A 1 328 ? -14.816 4.898 24.494 1.00 97.88 328 TRP A O 1
ATOM 2570 N N . LEU A 1 329 ? -13.578 4.351 22.715 1.00 97.69 329 LEU A N 1
ATOM 2571 C CA . LEU A 1 329 ? -13.973 2.933 22.746 1.00 97.69 329 LEU A CA 1
ATOM 2572 C C . LEU A 1 329 ? -13.514 2.227 24.032 1.00 97.69 329 LEU A C 1
ATOM 2574 O O . LEU A 1 329 ? -14.186 1.313 24.502 1.00 97.69 329 LEU A O 1
ATOM 2578 N N . PHE A 1 330 ? -12.372 2.634 24.591 1.00 96.94 330 PHE A N 1
ATOM 2579 C CA . PHE A 1 330 ? -11.848 2.093 25.844 1.00 96.94 330 PHE A CA 1
ATOM 2580 C C . PHE A 1 330 ? -12.602 2.617 27.073 1.00 96.94 330 PHE A C 1
ATOM 2582 O O . PHE A 1 330 ? -12.922 1.842 27.973 1.00 96.94 330 PHE A O 1
ATOM 2589 N N . GLU A 1 331 ? -12.887 3.919 27.112 1.00 97.12 331 GLU A N 1
ATOM 2590 C CA . GLU A 1 331 ? -13.581 4.591 28.210 1.00 97.12 331 GLU A CA 1
ATOM 2591 C C . GLU A 1 331 ? -14.619 5.577 27.646 1.00 97.12 331 GLU A C 1
ATOM 2593 O O . GLU A 1 331 ? -14.329 6.771 27.481 1.00 97.12 331 GLU A O 1
ATOM 2598 N N . PRO A 1 332 ? -15.835 5.094 27.314 1.00 96.75 332 PRO A N 1
ATOM 2599 C CA . PRO A 1 332 ? -16.867 5.936 26.725 1.00 96.75 332 PRO A CA 1
ATOM 2600 C C . PRO A 1 332 ? -17.348 6.992 27.724 1.00 96.75 332 PRO A C 1
ATOM 2602 O O . PRO A 1 332 ? -18.042 6.687 28.695 1.00 96.75 332 PRO A O 1
ATOM 2605 N N . SER A 1 333 ? -16.997 8.252 27.481 1.00 96.12 333 SER A N 1
ATOM 2606 C CA . SER A 1 333 ? -17.425 9.396 28.284 1.00 96.12 333 SER A CA 1
ATOM 2607 C C . SER A 1 333 ? -17.628 10.626 27.401 1.00 96.12 333 SER A C 1
ATOM 2609 O O . SER A 1 333 ? -17.136 10.692 26.275 1.00 96.12 333 SER A O 1
ATOM 2611 N N . GLU A 1 334 ? -18.344 11.630 27.909 1.00 95.44 334 GLU A N 1
ATOM 2612 C CA . GLU A 1 334 ? -18.530 12.900 27.188 1.00 95.44 334 GLU A CA 1
ATOM 2613 C C . GLU A 1 334 ? -17.193 13.632 26.965 1.00 95.44 334 GLU A C 1
ATOM 2615 O O . GLU A 1 334 ? -17.043 14.405 26.021 1.00 95.44 334 GLU A O 1
ATOM 2620 N N . GLU A 1 335 ? -16.206 13.409 27.835 1.00 95.75 335 GLU A N 1
ATOM 2621 C CA . GLU A 1 335 ? -14.868 13.985 27.703 1.00 95.75 335 GLU A CA 1
ATOM 2622 C C . GLU A 1 335 ? -14.068 13.309 26.584 1.00 95.75 335 GLU A C 1
ATOM 2624 O O . GLU A 1 335 ? -13.550 13.998 25.701 1.00 95.75 335 GLU A O 1
ATOM 2629 N N . THR A 1 336 ? -14.008 11.972 26.564 1.00 96.69 336 THR A N 1
ATOM 2630 C CA . THR A 1 336 ? -13.315 11.232 25.495 1.00 96.69 336 THR A CA 1
ATOM 2631 C C . THR A 1 336 ? -14.010 11.425 24.148 1.00 96.69 336 THR A C 1
ATOM 2633 O O . THR A 1 336 ? -13.336 11.536 23.124 1.00 96.69 336 THR A O 1
ATOM 2636 N N . ALA A 1 337 ? -15.337 11.582 24.148 1.00 95.69 337 ALA A N 1
ATOM 2637 C CA . ALA A 1 337 ? -16.121 11.888 22.959 1.00 95.69 337 ALA A CA 1
ATOM 2638 C C . ALA A 1 337 ? -15.789 13.273 22.383 1.00 95.69 337 ALA A C 1
ATOM 2640 O O . ALA A 1 337 ? -15.439 13.385 21.206 1.00 95.69 337 ALA A O 1
ATOM 2641 N N . ARG A 1 338 ? -15.806 14.328 23.214 1.00 93.81 338 ARG A N 1
ATOM 2642 C CA . ARG A 1 338 ? -15.396 15.681 22.796 1.00 93.81 338 ARG A CA 1
ATOM 2643 C C . ARG A 1 338 ? -13.954 15.713 22.310 1.00 93.81 338 ARG A C 1
ATOM 2645 O O . ARG A 1 338 ? -13.669 16.343 21.296 1.00 93.81 338 ARG A O 1
ATOM 2652 N N . ARG A 1 339 ? -13.045 14.999 22.980 1.00 94.88 339 ARG A N 1
ATOM 2653 C CA . ARG A 1 339 ? -11.650 14.888 22.536 1.00 94.88 339 ARG A CA 1
ATOM 2654 C C . ARG A 1 339 ? -11.547 14.265 21.143 1.00 94.88 339 ARG A C 1
ATOM 2656 O O . ARG A 1 339 ? -10.801 14.786 20.319 1.00 94.88 339 ARG A O 1
ATOM 2663 N N . ALA A 1 340 ? -12.295 13.195 20.869 1.00 95.25 340 ALA A N 1
ATOM 2664 C CA . ALA A 1 340 ? -12.302 12.551 19.559 1.00 95.25 340 ALA A CA 1
ATOM 2665 C C . ALA A 1 340 ? -12.835 13.472 18.457 1.00 95.25 340 ALA A C 1
ATOM 2667 O O . ALA A 1 340 ? -12.197 13.602 17.413 1.00 95.25 340 ALA A O 1
ATOM 2668 N N . VAL A 1 341 ? -13.945 14.170 18.709 1.00 92.19 341 VAL A N 1
ATOM 2669 C CA . VAL A 1 341 ? -14.515 15.131 17.754 1.00 92.19 341 VAL A CA 1
ATOM 2670 C C . VAL A 1 341 ? -13.553 16.297 17.506 1.00 92.19 341 VAL A C 1
ATOM 2672 O O . VAL A 1 341 ? -13.243 16.588 16.353 1.00 92.19 341 VAL A O 1
ATOM 2675 N N . THR A 1 342 ? -12.993 16.905 18.552 1.00 91.50 342 THR A N 1
ATOM 2676 C CA . THR A 1 342 ? -12.047 18.026 18.418 1.00 91.50 342 THR A CA 1
ATOM 2677 C C . THR A 1 342 ? -10.770 17.625 17.681 1.00 91.50 342 THR A C 1
ATOM 2679 O O . THR A 1 342 ? -10.353 18.331 16.767 1.00 91.50 342 THR A O 1
ATOM 2682 N N . ALA A 1 343 ? -10.171 16.475 18.011 1.00 92.00 343 ALA A N 1
ATOM 2683 C CA . ALA A 1 343 ? -8.968 15.984 17.327 1.00 92.00 343 ALA A CA 1
ATOM 2684 C C . ALA A 1 343 ? -9.216 15.706 15.833 1.00 92.00 343 ALA A C 1
ATOM 2686 O O . ALA A 1 343 ? -8.319 15.820 15.003 1.00 92.00 343 ALA A O 1
ATOM 2687 N N . SER A 1 344 ? -10.455 15.360 15.486 1.00 89.69 344 SER A N 1
ATOM 2688 C CA . SER A 1 344 ? -10.880 15.034 14.125 1.00 89.69 344 SER A CA 1
ATOM 2689 C C . SER A 1 344 ? -11.452 16.203 13.321 1.00 89.69 344 SER A C 1
ATOM 2691 O O . SER A 1 344 ? -11.882 15.982 12.183 1.00 89.69 344 SER A O 1
ATOM 2693 N N . ALA A 1 345 ? -11.492 17.413 13.893 1.00 87.31 345 ALA A N 1
ATOM 2694 C CA . ALA A 1 345 ? -11.977 18.637 13.251 1.00 87.31 345 ALA A CA 1
ATOM 2695 C C . ALA A 1 345 ? -10.981 19.128 12.183 1.00 87.31 345 ALA A C 1
ATOM 2697 O O . ALA A 1 345 ? -10.452 20.239 12.218 1.00 87.31 345 ALA A O 1
ATOM 2698 N N . LEU A 1 346 ? -10.686 18.234 11.244 1.00 84.12 346 LEU A N 1
ATOM 2699 C CA . LEU A 1 346 ? -9.733 18.393 10.171 1.00 84.12 346 LEU A CA 1
ATOM 2700 C C . LEU A 1 346 ? -10.415 19.143 9.037 1.00 84.12 346 LEU A C 1
ATOM 2702 O O . LEU A 1 346 ? -11.454 18.726 8.527 1.00 84.12 346 LEU A O 1
ATOM 2706 N N . PHE A 1 347 ? -9.777 20.216 8.593 1.00 84.81 347 PHE A N 1
ATOM 2707 C CA . PHE A 1 347 ? -10.148 20.918 7.373 1.00 84.81 347 PHE A CA 1
ATOM 2708 C C . PHE A 1 347 ? -9.039 20.675 6.351 1.00 84.81 347 PHE A C 1
ATOM 2710 O O . PHE A 1 347 ? -8.148 21.521 6.210 1.00 84.81 347 PHE A O 1
ATOM 2717 N N . PRO A 1 348 ? -9.014 19.496 5.689 1.00 86.12 348 PRO A N 1
ATOM 2718 C CA . PRO A 1 348 ? -8.000 19.228 4.684 1.00 86.12 348 PRO A CA 1
ATOM 2719 C C . PRO A 1 348 ? -8.096 20.292 3.586 1.00 86.12 348 PRO A C 1
ATOM 2721 O O . PRO A 1 348 ? -9.188 20.676 3.161 1.00 86.12 348 PRO A O 1
ATOM 2724 N N . SER A 1 349 ? -6.944 20.795 3.144 1.00 85.75 349 SER A N 1
ATOM 2725 C CA . SER A 1 349 ? -6.892 21.811 2.095 1.00 85.75 349 SER A CA 1
ATOM 2726 C C . SER A 1 349 ? -7.543 21.278 0.820 1.00 85.75 349 SER A C 1
ATOM 2728 O O . SER A 1 349 ? -7.325 20.134 0.434 1.00 85.75 349 SER A O 1
ATOM 2730 N N . GLN A 1 350 ? -8.282 22.119 0.096 1.00 81.62 350 GLN A N 1
ATOM 2731 C CA . GLN A 1 350 ? -8.773 21.764 -1.245 1.00 81.62 350 GLN A CA 1
ATOM 2732 C C . GLN A 1 350 ? -7.636 21.501 -2.250 1.00 81.62 350 GLN A C 1
ATOM 2734 O O . GLN A 1 350 ? -7.866 20.936 -3.314 1.00 81.62 350 GLN A O 1
ATOM 2739 N N . PHE A 1 351 ? -6.417 21.936 -1.917 1.00 80.62 351 PHE A N 1
ATOM 2740 C CA . PHE A 1 351 ? -5.199 21.661 -2.676 1.00 80.62 351 PHE A CA 1
ATOM 2741 C C . PHE A 1 351 ? -4.516 20.361 -2.248 1.00 80.62 351 PHE A C 1
ATOM 2743 O O . PHE A 1 351 ? -3.402 20.091 -2.692 1.00 80.62 351 PHE A O 1
ATOM 2750 N N . SER A 1 352 ? -5.134 19.590 -1.352 1.00 84.75 352 SER A N 1
ATOM 2751 C CA . SER A 1 352 ? -4.585 18.309 -0.958 1.00 84.75 352 SER A CA 1
ATOM 2752 C C . SER A 1 352 ? -4.693 17.268 -2.061 1.00 84.75 352 SER A C 1
ATOM 2754 O O . SER A 1 352 ? -5.623 17.304 -2.868 1.00 84.75 352 SER A O 1
ATOM 2756 N N . GLU A 1 353 ? -3.760 16.315 -2.062 1.00 86.06 353 GLU A N 1
ATOM 2757 C CA . GLU A 1 353 ? -3.870 15.121 -2.902 1.00 86.06 353 GLU A CA 1
ATOM 2758 C C . GLU A 1 353 ? -5.231 14.455 -2.670 1.00 86.06 353 GLU A C 1
ATOM 2760 O O . GLU A 1 353 ? -5.719 14.385 -1.538 1.00 86.06 353 GLU A O 1
ATOM 2765 N N . ALA A 1 354 ? -5.884 14.005 -3.741 1.00 88.00 354 ALA A N 1
ATOM 2766 C CA . ALA A 1 354 ? -7.281 13.579 -3.669 1.00 88.00 354 ALA A CA 1
ATOM 2767 C C . ALA A 1 354 ? -7.498 12.362 -2.752 1.00 88.00 354 ALA A C 1
ATOM 2769 O O . ALA A 1 354 ? -8.542 12.244 -2.095 1.00 88.00 354 ALA A O 1
ATOM 2770 N N . ASP A 1 355 ? -6.509 11.467 -2.701 1.00 90.88 355 ASP A N 1
ATOM 2771 C CA . ASP A 1 355 ? -6.500 10.298 -1.830 1.00 90.88 355 ASP A CA 1
ATOM 2772 C C . ASP A 1 355 ? -6.343 10.703 -0.356 1.00 90.88 355 ASP A C 1
ATOM 2774 O O . ASP A 1 355 ? -7.161 10.307 0.476 1.00 90.88 355 ASP A O 1
ATOM 2778 N N . ALA A 1 356 ? -5.377 11.568 -0.048 1.00 91.75 356 ALA A N 1
ATOM 2779 C CA . ALA A 1 356 ? -5.155 12.124 1.280 1.00 91.75 356 ALA A CA 1
ATOM 2780 C C . ALA A 1 356 ? -6.366 12.933 1.765 1.00 91.75 356 ALA A C 1
ATOM 2782 O O . ALA A 1 356 ? -6.848 12.719 2.875 1.00 91.75 356 ALA A O 1
ATOM 2783 N N . PHE A 1 357 ? -6.921 13.803 0.919 1.00 92.56 357 PHE A N 1
ATOM 2784 C CA . PHE A 1 357 ? -8.132 14.567 1.221 1.00 92.56 357 PHE A CA 1
ATOM 2785 C C . PHE A 1 357 ? -9.285 13.641 1.628 1.00 92.56 357 PHE A C 1
ATOM 2787 O O . PHE A 1 357 ? -9.927 13.848 2.657 1.00 92.56 357 PHE A O 1
ATOM 2794 N N . SER A 1 358 ? -9.521 12.581 0.851 1.00 93.38 358 SER A N 1
ATOM 2795 C CA . SER A 1 358 ? -10.574 11.604 1.143 1.00 93.38 358 SER A CA 1
ATOM 2796 C C . SER A 1 358 ? -10.277 10.786 2.409 1.00 93.38 358 SER A C 1
ATOM 2798 O O . SER A 1 358 ? -11.204 10.459 3.149 1.00 93.38 358 SER A O 1
ATOM 2800 N N . ALA A 1 359 ? -9.005 10.485 2.691 1.00 94.56 359 ALA A N 1
ATOM 2801 C CA . ALA A 1 359 ? -8.586 9.802 3.914 1.00 94.56 359 ALA A CA 1
ATOM 2802 C C . ALA A 1 359 ? -8.821 10.655 5.171 1.00 94.56 359 ALA A C 1
ATOM 2804 O O . ALA A 1 359 ? -9.345 10.142 6.158 1.00 94.56 359 ALA A O 1
ATOM 2805 N N . ALA A 1 360 ? -8.515 11.957 5.131 1.00 95.06 360 ALA A N 1
ATOM 2806 C CA . ALA A 1 360 ? -8.821 12.871 6.233 1.00 95.06 360 ALA A CA 1
ATOM 2807 C C . ALA A 1 360 ? -10.327 12.927 6.518 1.00 95.06 360 ALA A C 1
ATOM 2809 O O . ALA A 1 360 ? -10.736 12.793 7.669 1.00 95.06 360 ALA A O 1
ATOM 2810 N N . TRP A 1 361 ? -11.158 13.025 5.474 1.00 94.88 361 TRP A N 1
ATOM 2811 C CA . TRP A 1 361 ? -12.613 12.984 5.632 1.00 94.88 361 TRP A CA 1
ATOM 2812 C C . TRP A 1 361 ? -13.123 11.653 6.180 1.00 94.88 361 TRP A C 1
ATOM 2814 O O . TRP A 1 361 ? -14.044 11.657 6.991 1.00 94.88 361 TRP A O 1
ATOM 2824 N N . ALA A 1 362 ? -12.529 10.519 5.796 1.00 95.75 362 ALA A N 1
ATOM 2825 C CA . ALA A 1 362 ? -12.878 9.230 6.393 1.00 95.75 362 ALA A CA 1
ATOM 2826 C C . ALA A 1 362 ? -12.671 9.244 7.919 1.00 95.75 362 ALA A C 1
ATOM 2828 O O . ALA A 1 362 ? -13.548 8.798 8.657 1.00 95.75 362 ALA A O 1
ATOM 2829 N N . THR A 1 363 ? -11.563 9.824 8.391 1.00 96.44 363 THR A N 1
ATOM 2830 C CA . THR A 1 363 ? -11.269 9.998 9.821 1.00 96.44 363 THR A CA 1
ATOM 2831 C C . THR A 1 363 ? -12.241 10.960 10.508 1.00 96.44 363 THR A C 1
ATOM 2833 O O . THR A 1 363 ? -12.757 10.636 11.577 1.00 96.44 363 THR A O 1
ATOM 2836 N N . THR A 1 364 ? -12.548 12.107 9.894 1.00 94.81 364 THR A N 1
ATOM 2837 C CA . THR A 1 364 ? -13.536 13.064 10.422 1.00 94.81 364 THR A CA 1
ATOM 2838 C C . THR A 1 364 ? -14.934 12.454 10.508 1.00 94.81 364 THR A C 1
ATOM 2840 O O . THR A 1 364 ? -15.623 12.624 11.503 1.00 94.81 364 THR A O 1
ATOM 2843 N N . TYR A 1 365 ? -15.382 11.687 9.515 1.00 94.88 365 TYR A N 1
ATOM 2844 C CA . TYR A 1 365 ? -16.683 11.020 9.612 1.00 94.88 365 TYR A CA 1
ATOM 2845 C C . TYR A 1 365 ? -16.688 9.879 10.639 1.00 94.88 365 TYR A C 1
ATOM 2847 O O . TYR A 1 365 ? -17.714 9.629 11.271 1.00 94.88 365 TYR A O 1
ATOM 2855 N N . ALA A 1 366 ? -15.553 9.206 10.851 1.00 96.38 366 ALA A N 1
ATOM 2856 C CA . ALA A 1 366 ? -15.449 8.162 11.865 1.00 96.38 366 ALA A CA 1
ATOM 2857 C C . ALA A 1 366 ? -15.608 8.706 13.291 1.00 96.38 366 ALA A C 1
ATOM 2859 O O . ALA A 1 366 ? -16.307 8.095 14.098 1.00 96.38 366 ALA A O 1
ATOM 2860 N N . SER A 1 367 ? -15.038 9.870 13.603 1.00 95.62 367 SER A N 1
ATOM 2861 C CA . SER A 1 367 ? -15.248 10.519 14.903 1.00 95.62 367 SER A CA 1
ATOM 2862 C C . SER A 1 367 ? -16.664 11.077 15.065 1.00 95.62 367 SER A C 1
ATOM 2864 O O . SER A 1 367 ? -17.186 11.085 16.174 1.00 95.62 367 SER A O 1
ATOM 2866 N N . LEU A 1 368 ? -17.320 11.496 13.977 1.00 93.19 368 LEU A N 1
ATOM 2867 C CA . LEU A 1 368 ? -18.721 11.929 14.004 1.00 93.19 368 LEU A CA 1
ATOM 2868 C C . LEU A 1 368 ? -19.694 10.767 14.256 1.00 93.19 368 LEU A C 1
ATOM 2870 O O . LEU A 1 368 ? -20.852 10.994 14.595 1.00 93.19 368 LEU A O 1
ATOM 2874 N N . CYS A 1 369 ? -19.228 9.518 14.172 1.00 93.69 369 CYS A N 1
ATOM 2875 C CA . CYS A 1 369 ? -19.964 8.373 14.700 1.00 93.69 369 CYS A CA 1
ATOM 2876 C C . CYS A 1 369 ? -19.908 8.297 16.238 1.00 93.69 369 CYS A C 1
ATOM 2878 O O . CYS A 1 369 ? -20.553 7.431 16.813 1.00 93.69 369 CYS A O 1
ATOM 2880 N N . ILE A 1 370 ? -19.146 9.128 16.944 1.00 94.81 370 ILE A N 1
ATOM 2881 C CA . ILE A 1 370 ? -19.137 9.136 18.410 1.00 94.81 370 ILE A CA 1
ATOM 2882 C C . ILE A 1 370 ? -20.207 10.112 18.897 1.00 94.81 370 ILE A C 1
ATOM 2884 O O . ILE A 1 370 ? -20.151 11.275 18.509 1.00 94.81 370 ILE A O 1
ATOM 2888 N N . PRO A 1 371 ? -21.148 9.687 19.759 1.00 90.31 371 PRO A N 1
ATOM 2889 C CA . PRO A 1 371 ? -22.219 10.553 20.216 1.00 90.31 371 PRO A CA 1
ATOM 2890 C C . PRO A 1 371 ? -21.667 11.586 21.205 1.00 90.31 371 PRO A C 1
ATOM 2892 O O . PRO A 1 371 ? -21.099 11.212 22.230 1.00 90.31 371 PRO A O 1
ATOM 2895 N N . THR A 1 372 ? -21.882 12.873 20.932 1.00 86.62 372 THR A N 1
ATOM 2896 C CA . THR A 1 372 ? -21.680 13.956 21.911 1.00 86.62 372 THR A CA 1
ATOM 2897 C C . THR A 1 372 ? -22.992 14.680 22.205 1.00 86.62 372 THR A C 1
ATOM 2899 O O . THR A 1 372 ? -23.927 14.670 21.393 1.00 86.62 372 THR A O 1
ATOM 2902 N N . ALA A 1 373 ? -23.085 15.332 23.365 1.00 82.19 373 ALA A N 1
ATOM 2903 C CA . ALA A 1 373 ? -24.232 16.181 23.683 1.00 82.19 373 ALA A CA 1
ATOM 2904 C C . ALA A 1 373 ? -24.355 17.366 22.697 1.00 82.19 373 ALA A C 1
ATOM 2906 O O . ALA A 1 373 ? -25.464 17.723 22.298 1.00 82.19 373 ALA A O 1
ATOM 2907 N N . GLU A 1 374 ? -23.218 17.916 22.256 1.00 71.62 374 GLU A N 1
ATOM 2908 C CA . GLU A 1 374 ? -23.098 19.096 21.379 1.00 71.62 374 GLU A CA 1
ATOM 2909 C C . GLU A 1 374 ? -23.449 18.816 19.901 1.00 71.62 374 GLU A C 1
ATOM 2911 O O . GLU A 1 374 ? -24.055 19.656 19.226 1.00 71.62 374 GLU A O 1
ATOM 2916 N N . GLN A 1 375 ? -23.148 17.614 19.388 1.00 66.06 375 GLN A N 1
ATOM 2917 C CA . GLN A 1 375 ? -23.446 17.216 18.001 1.00 66.06 375 GLN A CA 1
ATOM 2918 C C . GLN A 1 375 ? -24.940 17.264 17.658 1.00 66.06 375 GLN A C 1
ATOM 2920 O O . GLN A 1 375 ? -25.297 17.413 16.488 1.00 66.06 375 GLN A O 1
ATOM 2925 N N . ARG A 1 376 ? -25.830 17.181 18.658 1.00 56.09 376 ARG A N 1
ATOM 2926 C CA . ARG A 1 376 ? -27.284 17.253 18.442 1.00 56.09 376 ARG A CA 1
ATOM 2927 C C . ARG A 1 376 ? -27.746 18.614 17.906 1.00 56.09 376 ARG A C 1
ATOM 2929 O O . ARG A 1 376 ? -28.846 18.682 17.352 1.00 56.09 376 ARG A O 1
ATOM 2936 N N . THR A 1 377 ? -26.926 19.659 18.032 1.00 56.25 377 THR A N 1
ATOM 2937 C CA . THR A 1 377 ? -27.308 21.052 17.751 1.00 56.25 377 THR A CA 1
ATOM 2938 C C . THR A 1 377 ? -26.513 21.725 16.628 1.00 56.25 377 THR A C 1
ATOM 2940 O O . THR A 1 377 ? -27.137 22.355 15.781 1.00 56.25 377 THR A O 1
ATOM 2943 N N . GLU A 1 378 ? -25.183 21.584 16.556 1.00 55.00 378 GLU A N 1
ATOM 2944 C CA . GLU A 1 378 ? -24.354 22.434 15.666 1.00 55.00 378 GLU A CA 1
ATOM 2945 C C . GLU A 1 378 ? -23.981 21.800 14.311 1.00 55.00 378 GLU A C 1
ATOM 2947 O O . GLU A 1 378 ? -23.833 22.493 13.301 1.00 55.00 378 GLU A O 1
ATOM 2952 N N . TRP A 1 379 ? -23.875 20.471 14.239 1.00 56.16 379 TRP A N 1
ATOM 2953 C CA . TRP A 1 379 ? -23.342 19.783 13.051 1.00 56.16 379 TRP A CA 1
ATOM 2954 C C . TRP A 1 379 ? -24.401 19.406 12.007 1.00 56.16 379 TRP A C 1
ATOM 2956 O O . TRP A 1 379 ? -24.064 19.119 10.856 1.00 56.16 379 TRP A O 1
ATOM 2966 N N . LYS A 1 380 ? -25.692 19.512 12.356 1.00 55.47 380 LYS A N 1
ATOM 2967 C CA . LYS A 1 380 ? -26.806 19.430 11.390 1.00 55.47 380 LYS A CA 1
ATOM 2968 C C . LYS A 1 380 ? -26.743 20.523 10.316 1.00 55.47 380 LYS A C 1
ATOM 2970 O O . LYS A 1 380 ? -27.272 20.339 9.228 1.00 55.47 380 LYS A O 1
ATOM 2975 N N . THR A 1 381 ? -26.104 21.654 10.611 1.00 50.50 381 THR A N 1
ATOM 2976 C CA . THR A 1 381 ? -25.974 22.796 9.691 1.00 50.50 381 THR A CA 1
ATOM 2977 C C . THR A 1 381 ? -24.757 22.715 8.772 1.00 50.50 381 THR A C 1
ATOM 2979 O O . THR A 1 381 ? -24.784 23.283 7.685 1.00 50.50 381 THR A O 1
ATOM 2982 N N . LEU A 1 382 ? -23.710 21.984 9.171 1.00 52.03 382 LEU A N 1
ATOM 2983 C CA . LEU A 1 382 ? -22.486 21.774 8.381 1.00 52.03 382 LEU A CA 1
ATOM 2984 C C . LEU A 1 382 ? -22.517 20.479 7.558 1.00 52.03 382 LEU A C 1
ATOM 2986 O O . LEU A 1 382 ? -21.503 20.105 6.971 1.00 52.03 382 LEU A O 1
ATOM 2990 N N . SER A 1 383 ? -23.665 19.793 7.512 1.00 48.44 383 SER A N 1
ATOM 2991 C CA . SER A 1 383 ? -23.869 18.588 6.709 1.00 48.44 383 SER A CA 1
ATOM 2992 C C . SER A 1 383 ? -23.653 18.912 5.226 1.00 48.44 383 SER A C 1
ATOM 2994 O O . SER A 1 383 ? -24.556 19.357 4.520 1.00 48.44 383 SER A O 1
ATOM 2996 N N . LEU A 1 384 ? -22.414 18.729 4.765 1.00 53.69 384 LEU A N 1
ATOM 2997 C CA . LEU A 1 384 ? -22.038 18.744 3.357 1.00 53.69 384 LEU A CA 1
ATOM 2998 C C . LEU A 1 384 ? -22.959 17.784 2.578 1.00 53.69 384 LEU A C 1
ATOM 3000 O O . LEU A 1 384 ? -23.398 16.774 3.128 1.00 53.69 384 LEU A O 1
ATOM 3004 N N . PRO A 1 385 ? -23.243 18.048 1.291 1.00 45.41 385 PRO A N 1
ATOM 3005 C CA . PRO A 1 385 ? -24.339 17.426 0.536 1.00 45.41 385 PRO A CA 1
ATOM 3006 C C . PRO A 1 385 ? -24.135 15.940 0.182 1.00 45.41 385 PRO A C 1
ATOM 3008 O O . PRO A 1 385 ? -24.831 15.414 -0.686 1.00 45.41 385 PRO A O 1
ATOM 3011 N N . LEU A 1 386 ? -23.202 15.236 0.826 1.00 52.69 386 LEU A N 1
ATOM 3012 C CA . LEU A 1 386 ? -23.033 13.793 0.671 1.00 52.69 386 LEU A CA 1
ATOM 3013 C C . LEU A 1 386 ? -24.103 13.080 1.499 1.00 52.69 386 LEU A C 1
ATOM 3015 O O . LEU A 1 386 ? -23.848 12.524 2.560 1.00 52.69 386 LEU A O 1
ATOM 3019 N N . ASN A 1 387 ? -25.327 13.130 0.983 1.00 53.84 387 ASN A N 1
ATOM 3020 C CA . ASN A 1 387 ? -26.498 12.436 1.496 1.00 53.84 387 ASN A CA 1
ATOM 3021 C C . ASN A 1 387 ? -26.374 10.933 1.178 1.00 53.84 387 ASN A C 1
ATOM 3023 O O . ASN A 1 387 ? -27.106 10.390 0.352 1.00 53.84 387 ASN A O 1
ATOM 3027 N N . VAL A 1 388 ? -25.351 10.282 1.736 1.00 60.97 388 VAL A N 1
ATOM 3028 C CA . VAL A 1 388 ? -25.160 8.834 1.624 1.00 60.97 388 VAL A CA 1
ATOM 3029 C C . VAL A 1 388 ? -26.015 8.172 2.703 1.00 60.97 388 VAL A C 1
ATOM 3031 O O . VAL A 1 388 ? -26.027 8.616 3.852 1.00 60.97 388 VAL A O 1
ATOM 3034 N N . GLU A 1 389 ? -26.742 7.115 2.340 1.00 61.22 389 GLU A N 1
ATOM 3035 C CA . GLU A 1 389 ? -27.491 6.300 3.300 1.00 61.22 389 GLU A CA 1
ATOM 3036 C C . GLU A 1 389 ? -26.573 5.842 4.451 1.00 61.22 389 GLU A C 1
ATOM 3038 O O . GLU A 1 389 ? -25.463 5.358 4.217 1.00 61.22 389 GLU A O 1
ATOM 3043 N N . GLY A 1 390 ? -27.022 6.005 5.702 1.00 63.69 390 GLY A N 1
ATOM 3044 C CA . GLY A 1 390 ? -26.241 5.647 6.896 1.00 63.69 390 GLY A CA 1
ATOM 3045 C C . GLY A 1 390 ? -25.464 6.782 7.565 1.00 63.69 390 GLY A C 1
ATOM 3046 O O . GLY A 1 390 ? -24.545 6.498 8.336 1.00 63.69 390 GLY A O 1
ATOM 3047 N N . GLU A 1 391 ? -25.820 8.042 7.292 1.00 85.94 391 GLU A N 1
ATOM 3048 C CA . GLU A 1 391 ? -25.278 9.236 7.962 1.00 85.94 391 GLU A CA 1
ATOM 3049 C C . GLU A 1 391 ? -23.731 9.275 7.930 1.00 85.94 391 GLU A C 1
ATOM 3051 O O . GLU A 1 391 ? -23.102 9.134 6.874 1.00 85.94 391 GLU A O 1
ATOM 3056 N N . PHE A 1 392 ? -23.089 9.458 9.088 1.00 91.81 392 PHE A N 1
ATOM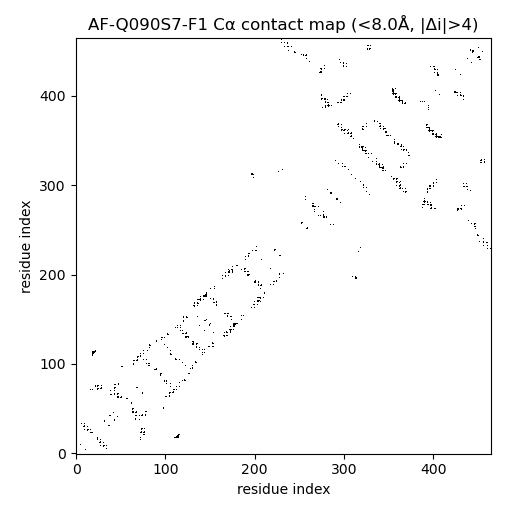 3057 C CA . PHE A 1 392 ? -21.635 9.530 9.212 1.00 91.81 392 PHE A CA 1
ATOM 3058 C C . PHE A 1 392 ? -20.943 8.185 8.961 1.00 91.81 392 PHE A C 1
ATOM 3060 O O . PHE A 1 392 ? -19.852 8.166 8.393 1.00 91.81 392 PHE A O 1
ATOM 3067 N N . LEU A 1 393 ? -21.581 7.055 9.292 1.00 94.62 393 LEU A N 1
ATOM 3068 C CA . LEU A 1 393 ? -20.998 5.724 9.088 1.00 94.62 393 LEU A CA 1
ATOM 3069 C C . LEU A 1 393 ? -20.836 5.411 7.595 1.00 94.62 393 LEU A C 1
ATOM 3071 O O . LEU A 1 393 ? -19.749 5.037 7.146 1.00 94.62 393 LEU A O 1
ATOM 3075 N N . GLY A 1 394 ? -21.906 5.611 6.820 1.00 93.69 394 GLY A N 1
ATOM 3076 C CA . GLY A 1 394 ? -21.869 5.455 5.365 1.00 93.69 394 GLY A CA 1
ATOM 3077 C C . GLY A 1 394 ? -20.855 6.408 4.724 1.00 93.69 394 GLY A C 1
ATOM 3078 O O . GLY A 1 394 ? -20.068 5.996 3.869 1.00 93.69 394 GLY A O 1
ATOM 3079 N N . SER A 1 395 ? -20.800 7.656 5.203 1.00 92.81 395 SER A N 1
ATOM 3080 C CA . SER A 1 395 ? -19.861 8.681 4.724 1.00 92.81 395 SER A CA 1
ATOM 3081 C C . SER A 1 395 ? -18.392 8.348 5.011 1.00 92.81 395 SER A C 1
ATOM 3083 O O . SER A 1 395 ? -17.543 8.542 4.134 1.00 92.81 395 SER A O 1
ATOM 3085 N N . ALA A 1 396 ? -18.075 7.799 6.189 1.00 95.38 396 ALA A N 1
ATOM 3086 C CA . ALA A 1 396 ? -16.725 7.358 6.545 1.00 95.38 396 ALA A CA 1
ATOM 3087 C C . ALA A 1 396 ? -16.235 6.243 5.611 1.00 95.38 396 ALA A C 1
ATOM 3089 O O . ALA A 1 396 ? -15.170 6.352 4.999 1.00 95.38 396 ALA A O 1
ATOM 3090 N N . VAL A 1 397 ? -17.054 5.203 5.427 1.00 96.31 397 VAL A N 1
ATOM 3091 C CA . VAL A 1 397 ? -16.733 4.051 4.569 1.00 96.31 397 VAL A CA 1
ATOM 3092 C C . VAL A 1 397 ? -16.643 4.452 3.098 1.00 96.31 397 VAL A C 1
ATOM 3094 O O . VAL A 1 397 ? -15.718 4.037 2.393 1.00 96.31 397 VAL A O 1
ATOM 3097 N N . HIS A 1 398 ? -17.555 5.305 2.632 1.00 94.06 398 HIS A N 1
ATOM 3098 C CA . HIS A 1 398 ? -17.518 5.835 1.275 1.00 94.06 398 HIS A CA 1
ATOM 3099 C C . HIS A 1 398 ? -16.242 6.651 1.020 1.00 94.06 398 HIS A C 1
ATOM 3101 O O . HIS A 1 398 ? -15.578 6.455 -0.002 1.00 94.06 398 HIS A O 1
ATOM 3107 N N . SER A 1 399 ? -15.868 7.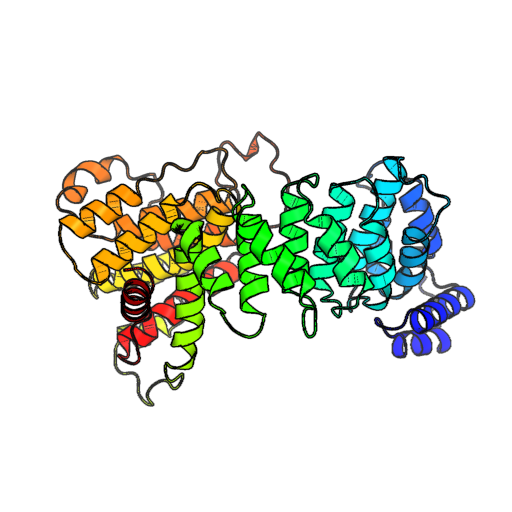532 1.953 1.00 93.56 399 SER A N 1
ATOM 3108 C CA . SER A 1 399 ? -14.661 8.364 1.848 1.00 93.56 399 SER A CA 1
ATOM 3109 C C . SER A 1 399 ? -13.389 7.515 1.854 1.00 93.56 399 SER A C 1
ATOM 3111 O O . SER A 1 399 ? -12.502 7.745 1.033 1.00 93.56 399 SER A O 1
ATOM 3113 N N . ALA A 1 400 ? -13.336 6.459 2.672 1.00 96.00 400 ALA A N 1
ATOM 3114 C CA . ALA A 1 400 ? -12.238 5.496 2.655 1.00 96.00 400 ALA A CA 1
ATOM 3115 C C . ALA A 1 400 ? -12.125 4.768 1.299 1.00 96.00 400 ALA A C 1
ATOM 3117 O O . ALA A 1 400 ? -11.041 4.665 0.723 1.00 96.00 400 ALA A O 1
ATOM 3118 N N . CYS A 1 401 ? -13.248 4.339 0.711 1.00 95.38 401 CYS A N 1
ATOM 3119 C CA . CYS A 1 401 ? -13.232 3.736 -0.625 1.00 95.38 401 CYS A CA 1
ATOM 3120 C C . CYS A 1 401 ? -12.715 4.711 -1.693 1.00 95.38 401 CYS A C 1
ATOM 3122 O O . CYS A 1 401 ? -11.979 4.307 -2.592 1.00 95.38 401 CYS A O 1
ATOM 3124 N N . ARG A 1 402 ? -13.091 5.994 -1.612 1.00 93.00 402 ARG A N 1
ATOM 3125 C CA . ARG A 1 402 ? -12.604 7.031 -2.535 1.00 93.00 402 ARG A CA 1
ATOM 3126 C C . ARG A 1 402 ? -11.111 7.290 -2.379 1.00 93.00 402 ARG A C 1
ATOM 3128 O O . ARG A 1 402 ? -10.429 7.419 -3.394 1.00 93.00 402 ARG A O 1
ATOM 3135 N N . ALA A 1 403 ? -10.615 7.299 -1.143 1.00 93.19 403 ALA A N 1
ATOM 3136 C CA . ALA A 1 403 ? -9.198 7.464 -0.852 1.00 93.19 403 ALA A CA 1
ATOM 3137 C C . ALA A 1 403 ? -8.359 6.383 -1.551 1.00 93.19 403 ALA A C 1
ATOM 3139 O O . ALA A 1 403 ? -7.432 6.701 -2.288 1.00 93.19 403 ALA A O 1
ATOM 3140 N N . LEU A 1 404 ? -8.755 5.111 -1.438 1.00 93.56 404 LEU A N 1
ATOM 3141 C CA . LEU A 1 404 ? -8.064 3.996 -2.100 1.00 93.56 404 LEU A CA 1
ATOM 3142 C C . LEU A 1 404 ? -8.107 4.039 -3.636 1.00 93.56 404 LEU A C 1
ATOM 3144 O O . LEU A 1 404 ? -7.226 3.486 -4.292 1.00 93.56 404 LEU A O 1
ATOM 3148 N N . GLN A 1 405 ? -9.118 4.677 -4.224 1.00 92.44 405 GLN A N 1
ATOM 3149 C CA . GLN A 1 405 ? -9.212 4.821 -5.678 1.00 92.44 405 GLN A CA 1
ATOM 3150 C C . GLN A 1 405 ? -8.306 5.930 -6.214 1.00 92.44 405 GLN A C 1
ATOM 3152 O O . GLN A 1 405 ? -8.004 5.930 -7.403 1.00 92.44 405 GLN A O 1
ATOM 3157 N N . GLY A 1 406 ? -7.912 6.897 -5.379 1.00 84.50 406 GLY A N 1
ATOM 3158 C CA . GLY A 1 406 ? -7.240 8.113 -5.842 1.00 84.50 406 GLY A CA 1
ATOM 3159 C C . GLY A 1 406 ? -8.095 8.940 -6.807 1.00 84.50 406 GLY A C 1
ATOM 3160 O O . GLY A 1 406 ? -7.556 9.660 -7.642 1.00 84.50 406 GLY A O 1
ATOM 3161 N N . GLN A 1 407 ? -9.431 8.818 -6.750 1.00 74.06 407 GLN A N 1
ATOM 3162 C CA . GLN A 1 407 ? -10.295 9.602 -7.635 1.00 74.06 407 GLN A CA 1
ATOM 3163 C C . GLN A 1 407 ? -10.291 11.074 -7.201 1.00 74.06 407 GLN A C 1
ATOM 3165 O O . GLN A 1 407 ? -10.600 11.349 -6.037 1.00 74.06 407 GLN A O 1
ATOM 3170 N N . PRO A 1 408 ? -10.043 12.028 -8.114 1.00 69.62 408 PRO A N 1
ATOM 3171 C CA . PRO A 1 408 ? -10.148 13.446 -7.802 1.00 69.62 408 PRO A CA 1
ATOM 3172 C C . PRO A 1 408 ? -11.550 13.787 -7.282 1.00 69.62 408 PRO A C 1
ATOM 3174 O O . PRO A 1 408 ? -12.570 13.393 -7.853 1.00 69.62 408 PRO A O 1
ATOM 3177 N N . VAL A 1 409 ? -11.615 14.516 -6.167 1.00 58.19 409 VAL A N 1
ATOM 3178 C CA . VAL A 1 409 ? -12.862 15.103 -5.668 1.00 58.19 409 VAL A CA 1
ATOM 3179 C C . VAL A 1 409 ? -13.155 16.349 -6.507 1.00 58.19 409 VAL A C 1
ATOM 3181 O O . VAL A 1 409 ? -12.378 17.293 -6.451 1.00 58.19 409 VAL A O 1
ATOM 3184 N N . GLY A 1 410 ? -14.222 16.345 -7.324 1.00 54.22 410 GLY A N 1
ATOM 3185 C CA . GLY A 1 410 ? -14.656 17.521 -8.113 1.00 54.22 410 GLY A CA 1
ATOM 3186 C C . GLY A 1 410 ? -14.911 18.755 -7.226 1.00 54.22 410 GLY A C 1
ATOM 3187 O O . GLY A 1 410 ? -15.021 18.623 -6.015 1.00 54.22 410 GLY A O 1
ATOM 3188 N N . VAL A 1 411 ? -15.022 20.004 -7.690 1.00 47.78 411 VAL A N 1
ATOM 3189 C CA . VAL A 1 411 ? -15.342 20.585 -9.013 1.00 47.78 411 VAL A CA 1
ATOM 3190 C C . VAL A 1 411 ? -14.190 21.460 -9.562 1.00 47.78 411 VAL A C 1
ATOM 3192 O O . VAL A 1 411 ? -14.156 21.762 -10.749 1.00 47.78 411 VAL A O 1
ATOM 3195 N N . MET A 1 412 ? -13.207 21.827 -8.731 1.00 48.88 412 MET A N 1
ATOM 3196 C CA . MET A 1 412 ? -12.132 22.776 -9.090 1.00 48.88 412 MET A CA 1
ATOM 3197 C C . MET A 1 412 ? -10.829 22.107 -9.560 1.00 48.88 412 MET A C 1
ATOM 3199 O O . MET A 1 412 ? -10.084 22.688 -10.346 1.00 48.88 412 MET A O 1
ATOM 3203 N N . THR A 1 413 ? -10.560 20.866 -9.153 1.00 46.47 413 THR A N 1
ATOM 3204 C CA . THR A 1 413 ? -9.368 20.095 -9.567 1.00 46.47 413 THR A CA 1
ATOM 3205 C C . THR A 1 413 ? -9.373 19.718 -11.051 1.00 46.47 413 THR A C 1
ATOM 3207 O O . THR A 1 413 ? -8.308 19.493 -11.621 1.00 46.47 413 THR A O 1
ATOM 3210 N N . PHE A 1 414 ? -10.535 19.740 -11.718 1.00 44.38 414 PHE A N 1
ATOM 3211 C CA . PHE A 1 414 ? -10.622 19.594 -13.178 1.00 44.38 414 PHE A CA 1
ATOM 3212 C C . PHE A 1 414 ? -9.918 20.732 -13.936 1.00 44.38 414 PHE A C 1
ATOM 3214 O O . PHE A 1 414 ? -9.417 20.507 -15.034 1.00 44.38 414 PHE A O 1
ATOM 3221 N N . GLY A 1 415 ? -9.853 21.941 -13.362 1.00 48.34 415 GLY A N 1
ATOM 3222 C CA . GLY A 1 415 ? -9.301 23.118 -14.042 1.00 48.34 415 GLY A CA 1
ATOM 3223 C C . GLY A 1 415 ? -7.774 23.218 -14.025 1.00 48.34 415 GLY A C 1
ATOM 3224 O O . GLY A 1 415 ? -7.208 23.919 -14.857 1.00 48.34 415 GLY A O 1
ATOM 3225 N N . LEU A 1 416 ? -7.098 22.523 -13.104 1.00 50.12 416 LEU A N 1
ATOM 3226 C CA . LEU A 1 416 ? -5.649 22.664 -12.892 1.00 50.12 416 LEU A CA 1
ATOM 3227 C C . LEU A 1 416 ? -4.813 21.511 -13.461 1.00 50.12 416 LEU A C 1
ATOM 3229 O O . LEU A 1 416 ? -3.607 21.489 -13.243 1.00 50.12 416 LEU A O 1
ATOM 3233 N N . GLY A 1 417 ? -5.422 20.588 -14.215 1.00 42.16 417 GLY A N 1
ATOM 3234 C CA . GLY A 1 417 ? -4.694 19.507 -14.880 1.00 42.16 417 GLY A CA 1
ATOM 3235 C C . GLY A 1 417 ? -3.955 18.621 -13.880 1.00 42.16 417 GLY A C 1
ATOM 3236 O O . GLY A 1 417 ? -2.730 18.650 -13.813 1.00 42.16 417 GLY A O 1
ATOM 3237 N N . GLY A 1 418 ? -4.699 17.841 -13.089 1.00 45.72 418 GLY A N 1
ATOM 3238 C CA . GLY A 1 418 ? -4.099 16.837 -12.211 1.00 45.72 418 GLY A CA 1
ATOM 3239 C C . GLY A 1 418 ? -3.184 15.915 -13.018 1.00 45.72 418 GLY A C 1
ATOM 3240 O O . GLY A 1 418 ? -3.617 15.325 -14.010 1.00 45.72 418 GLY A O 1
ATOM 3241 N N . SER A 1 419 ? -1.913 15.826 -12.624 1.00 43.53 419 SER A N 1
ATOM 3242 C CA . SER A 1 419 ? -0.965 14.879 -13.203 1.00 43.53 419 SER A CA 1
ATOM 3243 C C . SER A 1 419 ? -1.517 13.474 -12.987 1.00 43.53 419 SER A C 1
ATOM 3245 O O . SER A 1 419 ? -1.607 13.013 -11.852 1.00 43.53 419 SER A O 1
ATOM 3247 N N . GLY A 1 420 ? -1.962 12.844 -14.073 1.00 41.19 420 GLY A N 1
ATOM 3248 C CA . GLY A 1 420 ? -2.649 11.560 -14.066 1.00 41.19 420 GLY A CA 1
ATOM 3249 C C . GLY A 1 420 ? -1.744 10.403 -13.666 1.00 41.19 420 GLY A C 1
ATOM 3250 O O . GLY A 1 420 ? -1.353 9.612 -14.521 1.00 41.19 420 GLY A O 1
ATOM 3251 N N . GLU A 1 421 ? -1.445 10.265 -12.376 1.00 53.72 421 GLU A N 1
ATOM 3252 C CA . GLU A 1 421 ? -1.128 8.941 -11.857 1.00 53.72 421 GLU A CA 1
ATOM 3253 C C . GLU A 1 421 ? -2.413 8.094 -11.919 1.00 53.72 421 GLU A C 1
ATOM 3255 O O . GLU A 1 421 ? -3.469 8.535 -11.452 1.00 53.72 421 GLU A O 1
ATOM 3260 N N . PRO A 1 422 ? -2.380 6.911 -12.558 1.00 53.81 422 PRO A N 1
ATOM 3261 C CA . PRO A 1 422 ? -3.551 6.054 -12.663 1.00 53.81 422 PRO A CA 1
ATOM 3262 C C . PRO A 1 422 ? -4.074 5.687 -11.270 1.00 53.81 422 PRO A C 1
ATOM 3264 O O . PRO A 1 422 ? -3.304 5.441 -10.341 1.00 53.81 422 PRO A O 1
ATOM 3267 N N . SER A 1 423 ? -5.403 5.639 -11.135 1.00 59.50 423 SER A N 1
ATOM 3268 C CA . SER A 1 423 ? -6.092 5.209 -9.913 1.00 59.50 423 SER A CA 1
ATOM 3269 C C . SER A 1 423 ? -5.472 3.927 -9.357 1.00 59.50 423 SER A C 1
ATOM 3271 O O . SER A 1 423 ? -5.368 2.941 -10.091 1.00 59.50 423 SER A O 1
ATOM 3273 N N . ARG A 1 424 ? -5.114 3.913 -8.067 1.00 77.62 424 ARG A N 1
ATOM 3274 C CA . ARG A 1 424 ? -4.415 2.771 -7.448 1.00 77.62 424 ARG A CA 1
ATOM 3275 C C . ARG A 1 424 ? -5.259 1.497 -7.430 1.00 77.62 424 ARG A C 1
ATOM 3277 O O . ARG A 1 424 ? -4.709 0.407 -7.544 1.00 77.62 424 ARG A O 1
ATOM 3284 N N . LEU A 1 425 ? -6.581 1.627 -7.293 1.00 91.00 425 LEU A N 1
ATOM 3285 C CA . LEU A 1 425 ? -7.524 0.508 -7.277 1.00 91.00 425 LEU A CA 1
ATOM 3286 C C . LEU A 1 425 ? -8.820 0.851 -8.019 1.00 91.00 425 LEU A C 1
ATOM 3288 O O . LEU A 1 425 ? -9.311 1.979 -7.965 1.00 91.00 425 LEU A O 1
ATOM 3292 N N . SER A 1 426 ? -9.421 -0.150 -8.665 1.00 91.81 426 SER A N 1
ATOM 3293 C CA . SER A 1 426 ? -10.790 -0.047 -9.188 1.00 91.81 426 SER A CA 1
ATOM 3294 C C . SER A 1 426 ? -11.813 0.118 -8.055 1.00 91.81 426 SER A C 1
ATOM 3296 O O . SER A 1 426 ? -11.545 -0.214 -6.899 1.00 91.81 426 SER A O 1
ATOM 3298 N N . LYS A 1 427 ? -13.034 0.569 -8.382 1.00 92.31 427 LYS A N 1
ATOM 3299 C CA . LYS A 1 427 ? -14.125 0.718 -7.396 1.00 92.31 427 LYS A CA 1
ATOM 3300 C C . LYS A 1 427 ? -14.399 -0.571 -6.618 1.00 92.31 427 LYS A C 1
ATOM 3302 O O . LYS A 1 427 ? -14.521 -0.541 -5.398 1.00 92.31 427 LYS A O 1
ATOM 3307 N N . THR A 1 428 ? -14.433 -1.703 -7.319 1.00 92.81 428 THR A N 1
ATOM 3308 C CA . THR A 1 428 ? -14.654 -3.025 -6.721 1.00 92.81 428 THR A CA 1
ATOM 3309 C C . THR A 1 428 ? -13.496 -3.442 -5.818 1.00 92.81 428 THR A C 1
ATOM 3311 O O . THR A 1 428 ? -13.733 -3.930 -4.716 1.00 92.81 428 THR A O 1
ATOM 3314 N N . GLN A 1 429 ? -12.247 -3.217 -6.244 1.00 93.62 429 GLN A N 1
ATOM 3315 C CA . GLN A 1 429 ? -11.067 -3.522 -5.427 1.00 93.62 429 GLN A CA 1
ATOM 3316 C C . GLN A 1 429 ? -11.023 -2.662 -4.160 1.00 93.62 429 GLN A C 1
ATOM 3318 O O . GLN A 1 429 ? -10.822 -3.202 -3.078 1.00 93.62 429 GLN A O 1
ATOM 3323 N N . ALA A 1 430 ? -11.276 -1.355 -4.268 1.00 94.00 430 ALA A N 1
ATOM 3324 C CA . ALA A 1 430 ? -11.307 -0.453 -3.121 1.00 94.00 430 ALA A CA 1
ATOM 3325 C C . ALA A 1 430 ? -12.396 -0.843 -2.106 1.00 94.00 430 ALA A C 1
ATOM 3327 O O . ALA A 1 430 ? -12.106 -0.965 -0.919 1.00 94.00 430 ALA A O 1
ATOM 3328 N N . ALA A 1 431 ? -13.626 -1.111 -2.562 1.00 95.12 431 ALA A N 1
ATOM 3329 C CA . ALA A 1 431 ? -14.698 -1.586 -1.685 1.00 95.12 431 ALA A CA 1
ATOM 3330 C C . ALA A 1 431 ? -14.354 -2.944 -1.038 1.00 95.12 431 ALA A C 1
ATOM 3332 O O . ALA A 1 431 ? -14.600 -3.151 0.149 1.00 95.12 431 ALA A O 1
ATOM 3333 N N . GLY A 1 432 ? -13.731 -3.854 -1.794 1.00 94.62 432 GLY A N 1
ATOM 3334 C CA . GLY A 1 432 ? -13.251 -5.138 -1.282 1.00 94.62 432 GLY A CA 1
ATOM 3335 C C . GLY A 1 432 ? -12.173 -4.996 -0.202 1.00 94.62 432 GLY A C 1
ATOM 3336 O O . GLY A 1 432 ? -12.235 -5.693 0.808 1.00 94.62 432 GLY A O 1
ATOM 3337 N N . GLU A 1 433 ? -11.216 -4.082 -0.384 1.00 95.06 433 GLU A N 1
ATOM 3338 C CA . GLU A 1 433 ? -10.173 -3.756 0.599 1.00 95.06 433 GLU A CA 1
ATOM 3339 C C . GLU A 1 433 ? -10.758 -3.155 1.884 1.00 95.06 433 GLU A C 1
ATOM 3341 O O . GLU A 1 433 ? -10.414 -3.607 2.975 1.00 95.06 433 GLU A O 1
ATOM 3346 N N . ILE A 1 434 ? -11.681 -2.190 1.781 1.00 97.12 434 ILE A N 1
ATOM 3347 C CA . ILE A 1 434 ? -12.327 -1.594 2.963 1.00 97.12 434 ILE A CA 1
ATOM 3348 C C . ILE A 1 434 ? -13.187 -2.625 3.699 1.00 97.12 434 ILE A C 1
ATOM 3350 O O . ILE A 1 434 ? -13.098 -2.735 4.921 1.00 97.12 434 ILE A O 1
ATOM 3354 N N . ARG A 1 435 ? -13.972 -3.439 2.981 1.00 96.38 435 ARG A N 1
ATOM 3355 C CA . ARG A 1 435 ? -14.746 -4.524 3.602 1.00 96.38 435 ARG A CA 1
ATOM 3356 C C . ARG A 1 435 ? -13.836 -5.508 4.330 1.00 96.38 435 ARG A C 1
ATOM 3358 O O . ARG A 1 435 ? -14.169 -5.921 5.436 1.00 96.38 435 ARG A O 1
ATOM 3365 N N . ARG A 1 436 ? -12.712 -5.893 3.720 1.00 94.75 436 ARG A N 1
ATOM 3366 C CA . ARG A 1 436 ? -11.742 -6.796 4.346 1.00 94.75 436 ARG A CA 1
ATOM 3367 C C . ARG A 1 436 ? -11.221 -6.212 5.656 1.00 94.75 436 ARG A C 1
ATOM 3369 O O . ARG A 1 436 ? -11.312 -6.897 6.663 1.00 94.75 436 ARG A O 1
ATOM 3376 N N . ALA A 1 437 ? -10.796 -4.947 5.655 1.00 95.56 437 ALA A N 1
ATOM 3377 C CA . ALA A 1 437 ? -10.326 -4.265 6.861 1.00 95.56 437 ALA A CA 1
ATOM 3378 C C . ALA A 1 437 ? -11.397 -4.227 7.968 1.00 95.56 437 ALA A C 1
ATOM 3380 O O . ALA A 1 437 ? -11.107 -4.529 9.122 1.00 95.56 437 ALA A O 1
ATOM 3381 N N . ILE A 1 438 ? -12.656 -3.933 7.612 1.00 96.88 438 ILE A N 1
ATOM 3382 C CA . ILE A 1 438 ? -13.785 -3.973 8.554 1.00 96.88 438 ILE A CA 1
ATOM 3383 C C . ILE A 1 438 ? -13.963 -5.383 9.134 1.00 96.88 438 ILE A C 1
ATOM 3385 O O . ILE A 1 438 ? -14.108 -5.536 10.343 1.00 96.88 438 ILE A O 1
ATOM 3389 N N . VAL A 1 439 ? -13.959 -6.423 8.297 1.00 95.25 439 VAL A N 1
ATOM 3390 C CA . VAL A 1 439 ? -14.135 -7.810 8.757 1.00 95.25 439 VAL A CA 1
ATOM 3391 C C . VAL A 1 439 ? -12.971 -8.245 9.649 1.00 95.25 439 VAL A C 1
ATOM 3393 O O . VAL A 1 439 ? -13.217 -8.787 10.720 1.00 95.25 439 VAL A O 1
ATOM 3396 N N . GLU A 1 440 ? -11.729 -7.983 9.246 1.00 92.88 440 GLU A N 1
ATOM 3397 C CA . GLU A 1 440 ? -10.522 -8.352 9.997 1.00 92.88 440 GLU A CA 1
ATOM 3398 C C . GLU A 1 440 ? -10.462 -7.688 11.380 1.00 92.88 440 GLU A C 1
ATOM 3400 O O . GLU A 1 440 ? -9.999 -8.313 12.331 1.00 92.88 440 GLU A O 1
ATOM 3405 N N . GLU A 1 441 ? -10.960 -6.456 11.515 1.00 94.75 441 GLU A N 1
ATOM 3406 C CA . GLU A 1 441 ? -10.913 -5.717 12.780 1.00 94.75 441 GLU A CA 1
ATOM 3407 C C . GLU A 1 441 ? -12.158 -5.926 13.664 1.00 94.75 441 GLU A C 1
ATOM 3409 O O . GLU A 1 441 ? -12.063 -5.978 14.888 1.00 94.75 441 GLU A O 1
ATOM 3414 N N . VAL A 1 442 ? -13.350 -6.053 13.078 1.00 96.75 442 VAL A N 1
ATOM 3415 C CA . VAL A 1 442 ? -14.608 -6.062 13.849 1.00 96.75 442 VAL A CA 1
ATOM 3416 C C . VAL A 1 442 ? -15.079 -7.480 14.171 1.00 96.75 442 VAL A C 1
ATOM 3418 O O . VAL A 1 442 ? -15.635 -7.719 15.247 1.00 96.75 442 VAL A O 1
ATOM 3421 N N . LEU A 1 443 ? -14.860 -8.441 13.269 1.00 95.31 443 LEU A N 1
ATOM 3422 C CA . LEU A 1 443 ? -15.336 -9.812 13.460 1.00 95.31 443 LEU A CA 1
ATOM 3423 C C . LEU A 1 443 ? -14.722 -10.491 14.695 1.00 95.31 443 LEU A C 1
ATOM 3425 O O . LEU A 1 443 ? -15.487 -11.090 15.454 1.00 95.31 443 LEU A O 1
ATOM 3429 N N . PRO A 1 444 ? -13.401 -10.398 14.957 1.00 93.94 444 PRO A N 1
ATOM 3430 C CA . PRO A 1 444 ? -12.818 -11.081 16.106 1.00 93.94 444 PRO A CA 1
ATOM 3431 C C . PRO A 1 444 ? -13.369 -10.587 17.448 1.00 93.94 444 PRO A C 1
ATOM 3433 O O . PRO A 1 444 ? -13.574 -11.406 18.350 1.00 93.94 444 PRO A O 1
ATOM 3436 N N . TRP A 1 445 ? -13.685 -9.288 17.532 1.00 95.56 445 TRP A N 1
ATOM 3437 C CA . TRP A 1 445 ? -14.323 -8.661 18.690 1.00 95.56 445 TRP A CA 1
ATOM 3438 C C . TRP A 1 445 ? -15.753 -9.173 18.896 1.00 95.56 445 TRP A C 1
ATOM 3440 O O . TRP A 1 445 ? -16.093 -9.590 20.001 1.00 95.56 445 TRP A O 1
ATOM 3450 N N . ILE A 1 446 ? -16.574 -9.235 17.837 1.00 96.19 446 ILE A N 1
ATOM 3451 C CA . ILE A 1 446 ? -17.941 -9.790 17.927 1.00 96.19 446 ILE A CA 1
ATOM 3452 C C . ILE A 1 446 ? -17.913 -11.246 18.398 1.00 96.19 446 ILE A C 1
ATOM 3454 O O . ILE A 1 446 ? -18.762 -11.661 19.184 1.00 96.19 446 ILE A O 1
ATOM 3458 N N . LEU A 1 447 ? -16.941 -12.023 17.917 1.00 94.06 447 LEU A N 1
ATOM 3459 C CA . LEU A 1 447 ? -16.783 -13.428 18.285 1.00 94.06 447 LEU A CA 1
ATOM 3460 C C . LEU A 1 447 ? -16.147 -13.628 19.670 1.00 94.06 447 LEU A C 1
ATOM 3462 O O . LEU A 1 447 ? -16.061 -14.767 20.123 1.00 94.06 447 LEU A O 1
ATOM 3466 N N . GLY A 1 448 ? -15.684 -12.560 20.329 1.00 92.44 448 GLY A N 1
ATOM 3467 C CA . GLY A 1 448 ? -14.998 -12.632 21.621 1.00 92.44 448 GLY A CA 1
ATOM 3468 C C . GLY A 1 448 ? -13.648 -13.355 21.571 1.00 92.44 448 GLY A C 1
ATOM 3469 O O . GLY A 1 448 ? -13.188 -13.855 22.593 1.00 92.44 448 GLY A O 1
ATOM 3470 N N . THR A 1 449 ? -13.028 -13.451 20.392 1.00 90.12 449 THR A N 1
ATOM 3471 C CA . THR A 1 449 ? -11.732 -14.137 20.213 1.00 90.12 449 THR A CA 1
ATOM 3472 C C . THR A 1 449 ? -10.557 -13.257 20.635 1.00 90.12 449 THR A C 1
ATOM 3474 O O . THR A 1 449 ? -9.645 -13.740 21.299 1.00 90.12 449 THR A O 1
ATOM 3477 N N . TRP A 1 450 ? -10.594 -11.974 20.272 1.00 92.62 450 TRP A N 1
ATOM 3478 C CA . TRP A 1 450 ? -9.722 -10.901 20.762 1.00 92.62 450 TRP A CA 1
ATOM 3479 C C . TRP A 1 450 ? -10.318 -9.545 20.361 1.00 92.62 450 TRP A C 1
ATOM 3481 O O . TRP A 1 450 ? -11.215 -9.503 19.514 1.00 92.62 450 TRP A O 1
ATOM 3491 N N . ASP A 1 451 ? -9.842 -8.443 20.947 1.00 95.31 451 ASP A N 1
ATOM 3492 C CA . ASP A 1 451 ? -10.287 -7.090 20.598 1.00 95.31 451 ASP A CA 1
ATOM 3493 C C . ASP A 1 451 ? -9.168 -6.306 19.881 1.00 95.31 451 ASP A C 1
ATOM 3495 O O . ASP A 1 451 ? -8.281 -5.749 20.540 1.00 95.31 451 ASP A O 1
ATOM 3499 N N . PRO A 1 452 ? -9.221 -6.180 18.538 1.00 93.88 452 PRO A N 1
ATOM 3500 C CA . PRO A 1 452 ? -8.186 -5.496 17.755 1.00 93.88 452 PRO A CA 1
ATOM 3501 C C . PRO A 1 452 ? -7.998 -4.017 18.057 1.00 93.88 452 PRO A C 1
ATOM 3503 O O . PRO A 1 452 ? -7.014 -3.409 17.627 1.00 93.88 452 PRO A O 1
ATOM 3506 N N . VAL A 1 453 ? -8.947 -3.415 18.765 1.00 95.06 453 VAL A N 1
ATOM 3507 C CA . VAL A 1 453 ? -8.869 -2.023 19.172 1.00 95.06 453 VAL A CA 1
ATOM 3508 C C . VAL A 1 453 ? -8.338 -1.941 20.593 1.00 95.06 453 VAL A C 1
ATOM 3510 O O . VAL A 1 453 ? -7.305 -1.315 20.828 1.00 95.06 453 VAL A O 1
ATOM 3513 N N . LEU A 1 454 ? -9.016 -2.592 21.538 1.00 95.62 454 LEU A N 1
ATOM 3514 C CA . LEU A 1 454 ? -8.727 -2.414 22.958 1.00 95.62 454 LEU A CA 1
ATOM 3515 C C . LEU A 1 454 ? -7.450 -3.126 23.400 1.00 95.62 454 LEU A C 1
ATOM 3517 O O . LEU A 1 454 ? -6.728 -2.584 24.237 1.00 95.62 454 LEU A O 1
ATOM 3521 N N . ASP A 1 455 ? -7.124 -4.291 22.841 1.00 94.31 455 ASP A N 1
ATOM 3522 C CA . ASP A 1 455 ? -5.903 -5.008 23.223 1.00 94.31 455 ASP A CA 1
ATOM 3523 C C . ASP A 1 455 ? -4.652 -4.290 22.703 1.00 94.31 455 ASP A C 1
ATOM 3525 O O . ASP A 1 455 ? -3.670 -4.140 23.435 1.00 94.31 455 ASP A O 1
ATOM 3529 N N . VAL A 1 456 ? -4.720 -3.737 21.486 1.00 92.62 456 VAL A N 1
ATOM 3530 C CA . VAL A 1 456 ? -3.663 -2.876 20.928 1.00 92.62 456 VAL A CA 1
ATOM 3531 C C . VAL A 1 456 ? -3.534 -1.588 21.740 1.00 92.62 456 VAL A C 1
ATOM 3533 O O . VAL A 1 456 ? -2.422 -1.209 22.104 1.00 92.62 456 VAL A O 1
ATOM 3536 N N . TYR A 1 457 ? -4.653 -0.942 22.082 1.00 93.19 457 TYR A N 1
ATOM 3537 C CA . TYR A 1 457 ? -4.665 0.276 22.896 1.00 93.19 457 TYR A CA 1
ATOM 3538 C C . TYR A 1 457 ? -4.028 0.052 24.278 1.00 93.19 457 TYR A C 1
ATOM 3540 O O . TYR A 1 457 ? -3.157 0.818 24.697 1.00 93.19 457 TYR A O 1
ATOM 3548 N N . ARG A 1 458 ? -4.410 -1.028 24.975 1.00 93.81 458 ARG A N 1
ATOM 3549 C CA . ARG A 1 458 ? -3.825 -1.418 26.270 1.00 93.81 458 ARG A CA 1
ATOM 3550 C C . ARG A 1 458 ? -2.329 -1.675 26.141 1.00 93.81 458 ARG A C 1
ATOM 3552 O O . ARG A 1 458 ? -1.554 -1.117 26.912 1.00 93.81 458 ARG A O 1
ATOM 3559 N N . ALA A 1 459 ? -1.918 -2.468 25.150 1.00 90.19 459 ALA A N 1
ATOM 3560 C CA . ALA A 1 459 ? -0.509 -2.748 24.908 1.00 90.19 459 ALA A CA 1
ATOM 3561 C C . ALA A 1 459 ? 0.275 -1.460 24.607 1.00 90.19 459 ALA A C 1
ATOM 3563 O O . ALA A 1 459 ? 1.352 -1.257 25.165 1.00 90.19 459 ALA A O 1
ATOM 3564 N N . ARG A 1 460 ? -0.285 -0.530 23.827 1.00 90.31 460 ARG A N 1
ATOM 3565 C CA . ARG A 1 460 ? 0.349 0.764 23.545 1.00 90.31 460 ARG A CA 1
ATOM 3566 C C . ARG A 1 460 ? 0.584 1.573 24.819 1.00 90.31 460 ARG A C 1
ATOM 3568 O O . ARG A 1 460 ? 1.700 2.037 25.011 1.00 90.31 460 ARG A O 1
ATOM 3575 N N . ARG A 1 461 ? -0.399 1.656 25.724 1.00 87.50 461 ARG A N 1
ATOM 3576 C CA . ARG A 1 461 ? -0.248 2.337 27.028 1.00 87.50 461 ARG A CA 1
ATOM 3577 C C . ARG A 1 461 ? 0.802 1.704 27.943 1.00 87.50 461 ARG A C 1
ATOM 3579 O O . ARG A 1 461 ? 1.310 2.376 28.829 1.00 87.50 461 ARG A O 1
ATOM 3586 N N . THR A 1 462 ? 1.128 0.423 27.758 1.00 86.75 462 THR A N 1
ATOM 3587 C CA . THR A 1 462 ? 2.234 -0.206 28.505 1.00 86.75 462 THR A CA 1
ATOM 3588 C C . THR A 1 462 ? 3.610 0.130 27.936 1.00 86.75 462 THR A C 1
ATOM 3590 O O . THR A 1 462 ? 4.589 0.102 28.675 1.00 86.75 462 THR A O 1
ATOM 3593 N N . VAL A 1 463 ? 3.697 0.431 26.635 1.00 78.75 463 VAL A N 1
ATOM 3594 C CA . VAL A 1 463 ? 4.961 0.768 25.960 1.00 78.75 463 VAL A CA 1
ATOM 3595 C C . VAL A 1 463 ? 5.230 2.276 25.991 1.00 78.75 463 VAL A C 1
ATOM 3597 O O . VAL A 1 463 ? 6.384 2.680 26.079 1.00 78.75 463 VAL A O 1
ATOM 3600 N N . LEU A 1 464 ? 4.175 3.091 25.942 1.00 78.81 464 LEU A N 1
ATOM 3601 C CA . LEU A 1 464 ? 4.207 4.552 25.998 1.00 78.81 464 LEU A CA 1
ATOM 3602 C C . LEU A 1 464 ? 3.431 5.029 27.238 1.00 78.81 464 LEU A C 1
ATOM 3604 O O . LEU A 1 464 ? 2.232 5.306 27.115 1.00 78.81 464 LEU A O 1
ATOM 3608 N N . PRO A 1 465 ? 4.063 5.013 28.427 1.00 61.56 465 PRO A N 1
ATOM 3609 C CA . PRO A 1 465 ? 3.427 5.426 29.675 1.00 61.56 465 PRO A CA 1
ATOM 3610 C C . PRO A 1 465 ? 3.117 6.925 29.743 1.00 61.56 465 PRO A C 1
ATOM 3612 O O . PRO A 1 465 ? 3.879 7.727 29.153 1.00 61.56 465 PRO A O 1
#

Radius of gyration: 25.99 Å; Cα contacts (8 Å, |Δi|>4): 627; chains: 1; bounding box: 59×47×74 Å

pLDDT: mean 85.91, std 13.63, range [37.47, 98.25]

Sequence (465 aa):
MRPDFVDEAWEDARRHARPDQLASLRRLEQALVRTGWRQRGKTPREWLSELVLLPKYHPDTPYPADMLAEAGLCAVPALVDALRTKQLDPRSKRDTLIRAQCVEVLASIEPPPTCAIPALLHTLPLHSAHLRRLTLWVLGELQPRASPLAVREILACLGRKQSADVRCQAARTLSKLEGDLPAEVRLAALQSLTDPLPQVRHGFIQILGRLPGPDAQVRTALEEQVILVEAAIDSILRARLTPQASSALPPSVRDERALRLLQAAPLVSPQESPNHALASWVAGFQRWGQELCVRIALAAARRVVELWDNAYPLQGMTREALFAIEAWLFEPSEETARRAVTASALFPSQFSEADAFSAAWATTYASLCIPTAEQRTEWKTLSLPLNVEGEFLGSAVHSACRALQGQPVGVMTFGLGGSGEPSRLSKTQAAGEIRRAIVEEVLPWILGTWDPVLDVYRARRTVLP

Nearest PDB structures (foldseek):
  6j30-assembly1_N  TM=4.016E-01  e=1.179E+00  Saccharomyces cerevisiae S288C
  6fvy-assembly1_N  TM=3.571E-01  e=1.279E+00  Saccharomyces cerevisiae S288C
  7w3m-assembly1_U  TM=2.123E-01  e=1.649E-01  Homo sapiens
  7bv7-assembly1_B  TM=2.182E-01  e=4.062E-01  Homo sapiens
  6msh-assembly1_U  TM=2.750E-01  e=2.366E+00  Homo sapiens

Solvent-accessible surface area (backbone atoms only — not comparable to full-atom values): 25102 Å² total; per-residue (Å²): 132,81,77,89,69,79,53,65,66,43,56,51,31,57,75,64,44,41,46,71,35,58,71,37,24,44,50,30,39,53,32,33,63,74,71,64,56,49,67,96,81,34,39,53,63,54,34,51,52,47,46,68,66,55,93,65,93,54,95,92,49,87,54,39,57,59,54,35,27,75,52,21,66,53,21,47,53,52,42,40,49,59,53,61,49,76,88,49,53,70,87,38,71,65,40,46,50,48,44,37,52,41,51,55,32,53,64,65,20,70,74,68,45,56,44,42,51,70,38,48,54,66,45,47,84,46,81,47,63,66,43,31,30,52,42,30,50,46,45,34,74,62,35,47,60,57,40,74,66,54,49,52,50,41,54,63,34,53,43,88,89,45,56,71,64,30,24,24,32,23,28,46,24,62,52,39,35,36,75,74,80,59,72,68,58,54,53,53,27,62,66,36,55,71,44,93,47,50,60,36,21,50,21,23,52,51,38,54,73,72,46,88,73,88,45,73,65,58,49,52,60,38,64,79,39,53,79,59,37,54,61,50,48,51,54,51,44,46,68,61,49,57,77,71,37,76,84,69,72,66,98,72,82,79,52,66,68,51,53,54,62,73,45,77,64,62,71,90,43,99,82,56,52,48,37,55,25,44,12,45,48,55,28,70,45,55,86,74,37,59,68,56,40,29,50,44,11,44,29,19,16,62,75,27,39,61,47,26,43,71,76,40,48,88,59,56,47,61,58,52,14,53,53,26,42,50,46,18,75,71,50,79,41,69,64,33,28,49,48,8,41,62,41,23,71,71,79,71,55,91,84,43,57,38,22,25,38,24,11,50,48,1,38,31,23,20,28,62,40,47,80,45,86,64,57,79,70,63,51,76,78,67,62,66,88,75,85,42,58,43,57,38,46,8,42,4,41,32,24,19,26,40,19,48,19,45,51,75,67,79,82,66,56,76,78,70,63,70,81,80,71,75,57,78,30,55,61,61,53,17,30,51,51,42,51,47,40,27,42,71,45,46,42,39,40,74,70,68,69,46,44,70,60,57,54,42,51,55,54,46,48,72,77,57,118

Secondary structure (DSSP, 8-state):
---S---HHHHHHHHT--TT-HHHHHHHHHHHHHHT--BTTB-HHHHHHHHHH-SS--TTS--HHHHHHHHGGGTHHHHHHHHH-TTS-TTSHHHHHHHHHHHHHHHH-SS--GGGHHHHHTTTTSS-HHHHHHHHHHHHHH--B--HHHHHHHHHTTSTTS-HHHHHHHHHHHHT-BSPPPHHHHHHHHHHTT-SSHHHHHHHHHHHHHSS---HHHHHHHHTTHHHHHHHHHHHHHHHHGGGS-----S----HHHHHHHSPPPPSSTTS-HHHHHHHHHHTTGGG-HHHHHHHHHHHHHHHHHHHHHH-TT-THHHHHHHHHHHHHHS--HHHHHHHHHHT-----TTS-HHHHHHHHHHHHHHHTS--TGGGTSTTSS--S---TTHHHHHHHHHHHHHHHT---SSSGGGGT------SS-HHHHHHHHHHHHHHHHHHHHTTS--TTHHHHHHHHHH--

Foldseek 3Di:
DPPPDPPPLLVVLVVQQDLQDLVSLVSNLVSCVVVVPDQVNHRLLVLLVVLLVDPDDDPPDDNSLVSLLVVASNNLNNLLCLLVDPVDDLPDPSSLVSNLSSLVSQLSHPPRRLNSLVSLLSQLPRPDLSSLLSSLQSLLVSQAAQDPSLLVSLLVQLDPPHDPSSLLSSLSSLLRHPDAHDVVLLVSLLVCCPPPQVSSNLSSLSNVVPHPDPDPSVLVSLVVSVLSNLVSLLVVLLVVVLVVQPPDDDPDDPDPVLVLLPDDQDDPDPPDFLLLSLLQSLLVCPVVDLLLLLLLLLLLLVLQQVLQCVQPVVCSLLVQLSLLSLVCSQPPDLVSLVSNQVSLPDDPDLPGQQLNNLSSLLSNLSSVSRDHPPCVPDCVVVPDPPPRRNRSSSSSSSSSLRSQQSDHDDDCVVPPDPPDPHGNDDSNVSSVSSSVSSSSQNNCVSVVSDHSRNSSSVVSVVSVD